Protein AF-A0AAD8E8L7-F1 (afdb_monomer_lite)

Foldseek 3Di:
DDADPWNQWDWDADPVRDIDIDGDDDDPDDTDEEDYDDEDEDDDDEDDDCNVVVVVVVVVVVVVVVVVVVVVVVVVVVVVVVVVVVVVVVVVVVVVVVVVVVVVVVVVVVVVVVVVVVVVVVVVVVVVVVVVVVVVVVVVVVVVVVVVVVVVVVVVVVVVVVVVVVVVVVVVVVVVVVVVVVVVVVVVVVVVVVVVVVVVVVVVVVVVVVVVVVVVVVVVVVVVVVVVVVVVVVVVVVVVVVVVVVVVVVVVVVVVVVVVVVVVVVVVVVVVVVVVVVVVVVVVVVVVVVVVVVVVVVVVVVVVVVVVVVVVVVVVVVVVVVVVVVVVVVVVVVVVVVVVVVVCVVVVVVVVVVVVVVVVVVVVVVVVVVVVVVVVVVVVVVVVVVVVVVVVVVVCVVVVVVVVVVVVVVVVLVVVLVVCVVPVVSSVVSVVVVVVPPDDDDDDDDDDPPDPPVVVPVVVVVVVVVVVVVVVVVVVVPVVPPPPVVVVVVVVVVVVVVVVVVVVVVVVVVVVVVVVVCVLVVVPDDDDDPVVVVVSVVVVVVVVVVVVVVVVVVVVVVVVVVVVVVVVVVVVVVPQDDD

Secondary structure (DSSP, 8-state):
-EE-TTSSEEEEE-TT--EEEEE----SS-------------------STHHHHHHHHHHHHHHHHHHHHHHHHHHHHHHHHHHHHHHHHHHHHHHHHHHHHHHHHHHHHHHHHHHHHHHHHHHHHHHHHHHHHHHHHHHHHHHHHHHHHHHHHHHHHHHHHHHHHHHHHHHHHHHHHHHHHHHHHHHHHHHHHHHHHHHHHHHHHHHHHHHHHHHHHHHHHHHHHHHHHHHHHHHHHHHHHHHHHHHHHHHHHHHHHHHHHHHHHHHHHHHHHHHHHHHHHHHHHHHHHHHHHHHHHHHHHHHHHHHHHHHHHHHHHHHHHHHHHHHHHHHHHHHHHHHHHHHHHHHHHHHHHHHHHHHHHHHHHHHHHHHHHHHHHHHHHHHHHHHHHHHHHHHHHHHHHHHHHHHHHHHHHHHHHTTTT-HHHHHHHHHHHHTTS-----------STTTTHHHHHHHHHHHHHHHHHHHHHHHHHGGGGTHHHHHHHHHHHHHHHHHHHHHHHHHHHHHHHHHHHHTTTTSS---HHHHHHHHHHHHHHHHHHHHHHHHHHHHHHHHHHHHHHHHHHHHTT----

Structure (mmCIF, N/CA/C/O backbone):
data_AF-A0AAD8E8L7-F1
#
_entry.id   AF-A0AAD8E8L7-F1
#
loop_
_atom_site.group_PDB
_atom_site.id
_atom_site.type_symbol
_atom_site.label_atom_id
_atom_site.label_alt_id
_atom_site.label_comp_id
_atom_site.label_asym_id
_atom_site.label_entity_id
_atom_site.label_seq_id
_atom_site.pdbx_PDB_ins_code
_atom_site.Cartn_x
_atom_site.Cartn_y
_atom_site.Cartn_z
_atom_site.occupancy
_atom_site.B_iso_or_equiv
_atom_site.auth_seq_id
_atom_site.auth_comp_id
_atom_site.auth_asym_id
_atom_site.auth_atom_id
_atom_site.pdbx_PDB_model_num
ATOM 1 N N . MET A 1 1 ? 141.200 -32.479 -155.015 1.00 59.38 1 MET A N 1
ATOM 2 C CA . MET A 1 1 ? 140.486 -32.285 -153.739 1.00 59.38 1 MET A CA 1
ATOM 3 C C . MET A 1 1 ? 141.377 -31.380 -152.929 1.00 59.38 1 MET A C 1
ATOM 5 O O . MET A 1 1 ? 142.321 -31.863 -152.325 1.00 59.38 1 MET A O 1
ATOM 9 N N . GLU A 1 2 ? 141.161 -30.079 -153.050 1.00 64.31 2 GLU A N 1
ATOM 10 C CA . GLU A 1 2 ? 141.987 -29.046 -152.414 1.00 64.31 2 GLU A CA 1
ATOM 11 C C . GLU A 1 2 ? 141.068 -28.096 -151.650 1.00 64.31 2 GLU A C 1
ATOM 13 O O . GLU A 1 2 ? 139.909 -27.927 -152.037 1.00 64.31 2 GLU A O 1
ATOM 18 N N . LEU A 1 3 ? 141.556 -27.506 -150.559 1.00 59.09 3 LEU A N 1
ATOM 19 C CA . LEU A 1 3 ? 140.850 -26.407 -149.905 1.00 59.09 3 LEU A CA 1
ATOM 20 C C . LEU A 1 3 ? 141.186 -25.083 -150.591 1.00 59.09 3 LEU A C 1
ATOM 22 O O . LEU A 1 3 ? 142.293 -24.891 -151.096 1.00 59.09 3 LEU A O 1
ATOM 26 N N . THR A 1 4 ? 140.218 -24.173 -150.611 1.00 62.81 4 THR A N 1
ATOM 27 C CA . THR A 1 4 ? 140.437 -22.784 -151.011 1.00 62.81 4 THR A CA 1
ATOM 28 C C . THR A 1 4 ? 141.273 -22.043 -149.964 1.00 62.81 4 THR A C 1
ATOM 30 O O . THR A 1 4 ? 141.385 -22.467 -148.816 1.00 62.81 4 THR A O 1
ATOM 33 N N . TYR A 1 5 ? 141.857 -20.907 -150.357 1.00 66.44 5 TYR A N 1
ATOM 34 C CA . TYR A 1 5 ? 142.811 -20.117 -149.556 1.00 66.44 5 TYR A CA 1
ATOM 35 C C . TYR A 1 5 ? 142.237 -19.515 -148.247 1.00 66.44 5 TYR A C 1
ATOM 37 O O . TYR A 1 5 ? 142.940 -18.820 -147.514 1.00 66.44 5 TYR A O 1
ATOM 45 N N . ASP A 1 6 ? 140.952 -19.747 -147.980 1.00 62.69 6 ASP A N 1
ATOM 46 C CA . ASP A 1 6 ? 140.155 -19.308 -146.835 1.00 62.69 6 ASP A CA 1
ATOM 47 C C . ASP A 1 6 ? 139.628 -20.473 -145.958 1.00 62.69 6 ASP A C 1
ATOM 49 O O . ASP A 1 6 ? 138.834 -20.231 -145.050 1.00 62.69 6 ASP A O 1
ATOM 53 N N . ASP A 1 7 ? 140.052 -21.725 -146.207 1.00 62.34 7 ASP A N 1
ATOM 54 C CA . ASP A 1 7 ? 139.703 -22.975 -145.481 1.00 62.34 7 ASP A CA 1
ATOM 55 C C . ASP A 1 7 ? 138.197 -23.333 -145.392 1.00 62.34 7 ASP A C 1
ATOM 57 O O . ASP A 1 7 ? 137.817 -24.383 -144.867 1.00 62.34 7 ASP A O 1
ATOM 61 N N . LEU A 1 8 ? 137.306 -22.494 -145.925 1.00 62.41 8 LEU A N 1
ATOM 62 C CA . LEU A 1 8 ? 135.850 -22.656 -145.830 1.00 62.41 8 LEU A CA 1
ATOM 63 C C . LEU A 1 8 ? 135.257 -23.603 -146.882 1.00 62.41 8 LEU A C 1
ATOM 65 O O . LEU A 1 8 ? 134.144 -24.108 -146.690 1.00 62.41 8 LEU A O 1
ATOM 69 N N . GLN A 1 9 ? 135.956 -23.809 -148.000 1.00 70.50 9 GLN A N 1
ATOM 70 C CA . GLN A 1 9 ? 135.462 -24.574 -149.142 1.00 70.50 9 GLN A CA 1
ATOM 71 C C . GLN A 1 9 ? 136.501 -25.599 -149.591 1.00 70.50 9 GLN A C 1
ATOM 73 O O . GLN A 1 9 ? 137.680 -25.297 -149.753 1.00 70.50 9 GLN A O 1
ATOM 78 N N . MET A 1 10 ? 136.048 -26.827 -149.824 1.00 66.75 10 MET A N 1
ATOM 79 C CA . MET A 1 10 ? 136.863 -27.913 -150.353 1.00 66.75 10 MET A CA 1
ATOM 80 C C . MET A 1 10 ? 136.373 -28.251 -151.759 1.00 66.75 10 MET A C 1
ATOM 82 O O . MET A 1 10 ? 135.234 -28.681 -151.941 1.00 66.75 10 MET A O 1
ATOM 86 N N . ILE A 1 11 ? 137.230 -28.069 -152.758 1.00 71.81 11 ILE A N 1
ATOM 87 C CA . ILE A 1 11 ? 136.893 -28.246 -154.168 1.00 71.81 11 ILE A CA 1
ATOM 88 C C . ILE A 1 11 ? 137.338 -29.632 -154.648 1.00 71.81 11 ILE A C 1
ATOM 90 O O . ILE A 1 11 ? 138.512 -30.014 -154.588 1.00 71.81 11 ILE A O 1
ATOM 94 N N . THR A 1 12 ? 136.379 -30.396 -155.167 1.00 70.94 12 THR A N 1
ATOM 95 C CA . THR A 1 12 ? 136.593 -31.660 -155.881 1.00 70.94 12 THR A CA 1
ATOM 96 C C . THR A 1 12 ? 136.160 -31.496 -157.330 1.00 70.94 12 THR A C 1
ATOM 98 O O . THR A 1 12 ? 135.021 -31.116 -157.578 1.00 70.94 12 THR A O 1
ATOM 101 N N . CYS A 1 13 ? 137.031 -31.828 -158.278 1.00 70.44 13 CYS A N 1
ATOM 102 C CA . CYS A 1 13 ? 136.675 -31.930 -159.691 1.00 70.44 13 CYS A CA 1
ATOM 103 C C . CYS A 1 13 ? 136.693 -33.407 -160.108 1.00 70.44 13 CYS A C 1
ATOM 105 O O . CYS A 1 13 ? 137.594 -34.142 -159.692 1.00 70.44 13 CYS A O 1
ATOM 107 N N . ALA A 1 14 ? 135.708 -33.836 -160.894 1.00 71.25 14 ALA A N 1
ATOM 108 C CA . ALA A 1 14 ? 135.681 -35.149 -161.536 1.00 71.25 14 ALA A CA 1
ATOM 109 C C . ALA A 1 14 ? 136.183 -35.065 -162.997 1.00 71.25 14 ALA A C 1
ATOM 111 O O . ALA A 1 14 ? 136.396 -33.981 -163.538 1.00 71.25 14 ALA A O 1
ATOM 112 N N . MET A 1 15 ? 136.435 -36.214 -163.642 1.00 61.38 15 MET A N 1
ATOM 113 C CA . MET A 1 15 ? 137.031 -36.264 -164.997 1.00 61.38 15 MET A CA 1
ATOM 114 C C . MET A 1 15 ? 136.143 -35.677 -166.109 1.00 61.38 15 MET A C 1
ATOM 116 O O . MET A 1 15 ? 136.623 -35.440 -167.212 1.00 61.38 15 MET A O 1
ATOM 120 N N . ASP A 1 16 ? 134.863 -35.453 -165.828 1.00 66.75 16 ASP A N 1
ATOM 121 C CA . ASP A 1 16 ? 133.884 -34.792 -166.695 1.00 66.75 16 ASP A CA 1
ATOM 122 C C . ASP A 1 16 ? 133.966 -33.252 -166.646 1.00 66.75 16 ASP A C 1
ATOM 124 O O . ASP A 1 16 ? 133.254 -32.575 -167.385 1.00 66.75 16 ASP A O 1
ATOM 128 N N . GLY A 1 17 ? 134.824 -32.690 -165.787 1.00 70.50 17 GLY A N 1
ATOM 129 C CA . GLY A 1 17 ? 134.917 -31.250 -165.542 1.00 70.50 17 GLY A CA 1
ATOM 130 C C . GLY A 1 17 ? 133.891 -30.724 -164.533 1.00 70.50 17 GLY A C 1
ATOM 131 O O . GLY A 1 17 ? 133.837 -29.515 -164.306 1.00 70.50 17 GLY A O 1
ATOM 132 N N . SER A 1 18 ? 133.096 -31.596 -163.899 1.00 73.25 18 SER A N 1
ATOM 133 C CA . SER A 1 18 ? 132.146 -31.198 -162.858 1.00 73.25 18 SER A CA 1
ATOM 134 C C . SER A 1 18 ? 132.886 -30.798 -161.581 1.00 73.25 18 SER A C 1
ATOM 136 O O . SER A 1 18 ? 133.478 -31.632 -160.890 1.00 73.25 18 SER A O 1
ATOM 138 N N . VAL A 1 19 ? 132.832 -29.505 -161.250 1.00 69.94 19 VAL A N 1
ATOM 139 C CA . VAL A 1 19 ? 133.435 -28.931 -160.040 1.00 69.94 19 VAL A CA 1
ATOM 140 C C . VAL A 1 19 ? 132.410 -28.924 -158.903 1.00 69.94 19 VAL A C 1
ATOM 142 O O . VAL A 1 19 ? 131.542 -28.055 -158.831 1.00 69.94 19 VAL A O 1
ATOM 145 N N . CYS A 1 20 ? 132.520 -29.884 -157.986 1.00 67.56 20 CYS A N 1
ATOM 146 C CA . CYS A 1 20 ? 131.735 -29.923 -156.754 1.00 67.56 20 CYS A CA 1
ATOM 147 C C . CYS A 1 20 ? 132.477 -29.208 -155.616 1.00 67.56 20 CYS A C 1
ATOM 149 O O . CYS A 1 20 ? 133.639 -29.504 -155.326 1.00 67.56 20 CYS A O 1
ATOM 151 N N . ILE A 1 21 ? 131.781 -28.283 -154.954 1.00 73.12 21 ILE A N 1
ATOM 152 C CA . ILE A 1 21 ? 132.313 -27.449 -153.873 1.00 73.12 21 ILE A CA 1
ATOM 153 C C . ILE A 1 21 ? 131.635 -27.857 -152.562 1.00 73.12 21 ILE A C 1
ATOM 155 O O . ILE A 1 21 ? 130.421 -27.721 -152.410 1.00 73.12 21 ILE A O 1
ATOM 159 N N . TRP A 1 22 ? 132.419 -28.366 -151.615 1.00 62.69 22 TRP A N 1
ATOM 160 C CA . TRP A 1 22 ? 131.950 -28.866 -150.323 1.00 62.69 22 TRP A CA 1
ATOM 161 C C . TRP A 1 22 ? 132.202 -27.844 -149.215 1.00 62.69 22 TRP A C 1
ATOM 163 O O . TRP A 1 22 ? 133.245 -27.191 -149.193 1.00 62.69 22 TRP A O 1
ATOM 173 N N . LYS A 1 23 ? 131.275 -27.749 -148.256 1.00 67.62 23 LYS A N 1
ATOM 174 C CA . LYS A 1 23 ? 131.356 -26.832 -147.111 1.00 67.62 23 LYS A CA 1
ATOM 175 C C . LYS A 1 23 ? 131.452 -27.618 -145.801 1.00 67.62 23 LYS A C 1
ATOM 177 O O . LYS A 1 23 ? 130.519 -28.327 -145.423 1.00 67.62 23 LYS A O 1
ATOM 182 N N . LEU A 1 24 ? 132.588 -27.508 -145.117 1.00 61.88 24 LEU A N 1
ATOM 183 C CA . LEU A 1 24 ? 132.856 -28.233 -143.870 1.00 61.88 24 LEU A CA 1
ATOM 184 C C . LEU A 1 24 ? 132.099 -27.589 -142.694 1.00 61.88 24 LEU A C 1
ATOM 186 O O . LEU A 1 24 ? 131.928 -26.373 -142.653 1.00 61.88 24 LEU A O 1
ATOM 190 N N . SER A 1 25 ? 131.582 -28.416 -141.776 1.00 59.16 25 SER A N 1
ATOM 191 C CA . SER A 1 25 ? 130.521 -28.003 -140.832 1.00 59.16 25 SER A CA 1
ATOM 192 C C . SER A 1 25 ? 130.771 -28.338 -139.351 1.00 59.16 25 SER A C 1
ATOM 194 O O . SER A 1 25 ? 129.891 -28.098 -138.530 1.00 59.16 25 SER A O 1
ATOM 196 N N . TYR A 1 26 ? 131.938 -28.883 -138.983 1.00 51.72 26 TYR A N 1
ATOM 197 C CA . TYR A 1 26 ? 132.291 -29.131 -137.577 1.00 51.72 26 TYR A CA 1
ATOM 198 C C . TYR A 1 26 ? 133.809 -29.024 -137.368 1.00 51.72 26 TYR A C 1
ATOM 200 O O . TYR A 1 26 ? 134.563 -29.934 -137.703 1.00 51.72 26 TYR A O 1
ATOM 208 N N . THR A 1 27 ? 134.259 -27.890 -136.831 1.00 59.09 27 THR A N 1
ATOM 209 C CA . THR A 1 27 ? 135.661 -27.623 -136.469 1.00 59.09 27 THR A CA 1
ATOM 210 C C . THR A 1 27 ? 135.689 -26.789 -135.195 1.00 59.09 27 THR A C 1
ATOM 212 O O . THR A 1 27 ? 135.073 -25.723 -135.152 1.00 59.09 27 THR A O 1
ATOM 215 N N . GLU A 1 28 ? 136.427 -27.221 -134.175 1.00 50.97 28 GLU A N 1
ATOM 216 C CA . GLU A 1 28 ? 136.468 -26.575 -132.852 1.00 50.97 28 GLU A CA 1
ATOM 217 C C . GLU A 1 28 ? 137.396 -25.317 -132.814 1.00 50.97 28 GLU A C 1
ATOM 219 O O . GLU A 1 28 ? 138.243 -25.173 -131.938 1.00 50.97 28 GLU A O 1
ATOM 224 N N . GLY A 1 29 ? 137.198 -24.389 -133.778 1.00 57.38 29 GLY A N 1
ATOM 225 C CA . GLY A 1 29 ? 137.517 -22.933 -133.769 1.00 57.38 29 GLY A CA 1
ATOM 226 C C . GLY A 1 29 ? 138.899 -22.379 -134.246 1.00 57.38 29 GLY A C 1
ATOM 227 O O . GLY A 1 29 ? 139.850 -22.555 -133.484 1.00 57.38 29 GLY A O 1
ATOM 228 N N . LYS A 1 30 ? 138.962 -21.620 -135.403 1.00 57.31 30 LYS A N 1
ATOM 229 C CA . LYS A 1 30 ? 139.884 -20.476 -135.892 1.00 57.31 30 LYS A CA 1
ATOM 230 C C . LYS A 1 30 ? 140.092 -20.358 -137.498 1.00 57.31 30 LYS A C 1
ATOM 232 O O . LYS A 1 30 ? 140.367 -21.431 -138.011 1.00 57.31 30 LYS A O 1
ATOM 237 N N . THR A 1 31 ? 140.052 -19.190 -138.282 1.00 55.50 31 THR A N 1
ATOM 238 C CA . THR A 1 31 ? 140.162 -19.016 -139.863 1.00 55.50 31 THR A CA 1
ATOM 239 C C . THR A 1 31 ? 140.435 -17.577 -140.671 1.00 55.50 31 THR A C 1
ATOM 241 O O . THR A 1 31 ? 140.473 -16.600 -139.915 1.00 55.50 31 THR A O 1
ATOM 244 N N . VAL A 1 32 ? 140.626 -17.402 -142.108 1.00 56.69 32 VAL A N 1
ATOM 245 C CA . VAL A 1 32 ? 141.178 -16.218 -143.108 1.00 56.69 32 VAL A CA 1
ATOM 246 C C . VAL A 1 32 ? 140.720 -15.883 -144.723 1.00 56.69 32 VAL A C 1
ATOM 248 O O . VAL A 1 32 ? 139.618 -16.334 -144.998 1.00 56.69 32 VAL A O 1
ATOM 251 N N . LYS A 1 33 ? 141.364 -15.068 -145.753 1.00 58.16 33 LYS A N 1
ATOM 252 C CA . LYS A 1 33 ? 140.957 -14.540 -147.261 1.00 58.16 33 LYS A CA 1
ATOM 253 C C . LYS A 1 33 ? 141.922 -13.739 -148.414 1.00 58.16 33 LYS A C 1
ATOM 255 O O . LYS A 1 33 ? 142.932 -13.255 -147.915 1.00 58.16 33 LYS A O 1
ATOM 260 N N . ILE A 1 34 ? 141.657 -13.460 -149.818 1.00 56.44 34 ILE A N 1
ATOM 261 C CA . ILE A 1 34 ? 142.312 -12.441 -150.929 1.00 56.44 34 ILE A CA 1
ATOM 262 C C . ILE A 1 34 ? 141.802 -12.121 -152.532 1.00 56.44 34 ILE A C 1
ATOM 264 O O . ILE A 1 34 ? 140.728 -12.640 -152.825 1.00 56.44 34 ILE A O 1
ATOM 268 N N . ASP A 1 35 ? 142.452 -11.327 -153.556 1.00 57.53 35 ASP A N 1
ATOM 269 C CA . ASP A 1 35 ? 141.981 -10.471 -154.863 1.00 57.53 35 ASP A CA 1
ATOM 270 C C . ASP A 1 35 ? 142.644 -10.390 -156.441 1.00 57.53 35 ASP A C 1
ATOM 272 O O . ASP A 1 35 ? 143.375 -11.325 -156.759 1.00 57.53 35 ASP A O 1
ATOM 276 N N . MET A 1 36 ? 142.406 -9.409 -157.486 1.00 53.28 36 MET A N 1
ATOM 277 C CA . MET A 1 36 ? 142.573 -9.425 -159.112 1.00 53.28 36 MET A CA 1
ATOM 278 C C . MET A 1 36 ? 142.710 -8.135 -160.231 1.00 53.28 36 MET A C 1
ATOM 280 O O . MET A 1 36 ? 142.367 -7.041 -159.798 1.00 53.28 36 MET A O 1
ATOM 284 N N . ASP A 1 37 ? 143.064 -8.213 -161.635 1.00 50.97 37 ASP A N 1
ATOM 285 C CA . ASP A 1 37 ? 142.760 -7.381 -163.022 1.00 50.97 37 ASP A CA 1
ATOM 286 C C . ASP A 1 37 ? 143.776 -6.700 -164.208 1.00 50.97 37 ASP A C 1
ATOM 288 O O . ASP A 1 37 ? 144.895 -6.362 -163.834 1.00 50.97 37 ASP A O 1
ATOM 292 N N . PHE A 1 38 ? 143.465 -6.446 -165.598 1.00 32.19 38 PHE A N 1
ATOM 293 C CA . PHE A 1 38 ? 144.208 -5.648 -166.800 1.00 32.19 38 PHE A CA 1
ATOM 294 C C . PHE A 1 38 ? 143.585 -5.304 -168.337 1.00 32.19 38 PHE A C 1
ATOM 296 O O . PHE A 1 38 ? 142.530 -5.884 -168.580 1.00 32.19 38 PHE A O 1
ATOM 303 N N . LYS A 1 39 ? 144.110 -4.449 -169.383 1.00 33.22 39 LYS A N 1
ATOM 304 C CA . LYS A 1 39 ? 143.579 -3.994 -170.859 1.00 33.22 39 LYS A CA 1
ATOM 305 C C . LYS A 1 39 ? 144.484 -3.317 -172.124 1.00 33.22 39 LYS A C 1
ATOM 307 O O . LYS A 1 39 ? 145.636 -3.018 -171.822 1.00 33.22 39 LYS A O 1
ATOM 312 N N . HIS A 1 40 ? 144.063 -3.026 -173.473 1.00 25.19 40 HIS A N 1
ATOM 313 C CA . HIS A 1 40 ? 144.784 -2.331 -174.753 1.00 25.19 40 HIS A CA 1
ATOM 314 C C . HIS A 1 40 ? 144.065 -1.829 -176.201 1.00 25.19 40 HIS A C 1
ATOM 316 O O . HIS A 1 40 ? 142.858 -2.035 -176.264 1.00 25.19 40 HIS A O 1
ATOM 322 N N . SER A 1 41 ? 144.681 -1.198 -177.342 1.00 30.27 41 SER A N 1
ATOM 323 C CA . SER A 1 41 ? 144.085 -0.642 -178.744 1.00 30.27 41 SER A CA 1
ATOM 324 C C . SER A 1 41 ? 144.946 -0.166 -180.112 1.00 30.27 41 SER A C 1
ATOM 326 O O . SER A 1 41 ? 146.163 -0.237 -179.983 1.00 30.27 41 SER A O 1
ATOM 328 N N . GLU A 1 42 ? 144.435 0.303 -181.373 1.00 28.91 42 GLU A N 1
ATOM 329 C CA . GLU A 1 42 ? 145.140 0.685 -182.777 1.00 28.91 42 GLU A CA 1
ATOM 330 C C . GLU A 1 42 ? 144.477 1.616 -184.027 1.00 28.91 42 GLU A C 1
ATOM 332 O O . GLU A 1 42 ? 143.413 2.162 -183.742 1.00 28.91 42 GLU A O 1
ATOM 337 N N . GLN A 1 43 ? 145.003 1.879 -185.341 1.00 31.22 43 GLN A N 1
ATOM 338 C CA . GLN A 1 43 ? 144.529 2.846 -186.539 1.00 31.22 43 GLN A CA 1
ATOM 339 C C . GLN A 1 43 ? 145.162 2.922 -188.098 1.00 31.22 43 GLN A C 1
ATOM 341 O O . GLN A 1 43 ? 146.314 2.536 -188.251 1.00 31.22 43 GLN A O 1
ATOM 346 N N . ILE A 1 44 ? 144.553 3.502 -189.258 1.00 44.22 44 ILE A N 1
ATOM 347 C CA . ILE A 1 44 ? 145.053 3.630 -190.780 1.00 44.22 44 ILE A CA 1
ATOM 348 C C . ILE A 1 44 ? 144.675 4.864 -191.847 1.00 44.22 44 ILE A C 1
ATOM 350 O O . ILE A 1 44 ? 144.229 5.882 -191.326 1.00 44.22 44 ILE A O 1
ATOM 354 N N . LEU A 1 45 ? 144.866 4.869 -193.266 1.00 50.66 45 LEU A N 1
ATOM 355 C CA . LEU A 1 45 ? 144.831 6.022 -194.378 1.00 50.66 45 LEU A CA 1
ATOM 356 C C . LEU A 1 45 ? 144.543 5.799 -196.015 1.00 50.66 45 LEU A C 1
ATOM 358 O O . LEU A 1 45 ? 144.369 4.637 -196.366 1.00 50.66 45 LEU A O 1
ATOM 362 N N . ILE A 1 46 ? 144.487 6.801 -197.034 1.00 48.06 46 ILE A N 1
ATOM 363 C CA . ILE A 1 46 ? 144.060 6.736 -198.579 1.00 48.06 46 ILE A CA 1
ATOM 364 C C . ILE A 1 46 ? 144.646 7.681 -199.837 1.00 48.06 46 ILE A C 1
ATOM 366 O O . ILE A 1 46 ? 145.790 8.099 -199.702 1.00 48.06 46 ILE A O 1
ATOM 370 N N . GLY A 1 47 ? 143.994 7.978 -201.074 1.00 59.81 47 GLY A N 1
ATOM 371 C CA . GLY A 1 47 ? 144.546 8.375 -202.520 1.00 59.81 47 GLY A CA 1
ATOM 372 C C . GLY A 1 47 ? 143.934 9.438 -203.653 1.00 59.81 47 GLY A C 1
ATOM 373 O O . GLY A 1 47 ? 143.317 10.404 -203.218 1.00 59.81 47 GLY A O 1
ATOM 374 N N . ARG A 1 48 ? 144.136 9.399 -205.067 1.00 65.50 48 ARG A N 1
ATOM 375 C CA . ARG A 1 48 ? 144.002 10.539 -206.185 1.00 65.50 48 ARG A CA 1
ATOM 376 C C . ARG A 1 48 ? 143.768 10.304 -207.814 1.00 65.50 48 ARG A C 1
ATOM 378 O O . ARG A 1 48 ? 144.021 9.181 -208.215 1.00 65.50 48 ARG A O 1
ATOM 385 N N . GLY A 1 49 ? 143.445 11.316 -208.761 1.00 58.97 49 GLY A N 1
ATOM 386 C CA . GLY A 1 49 ? 143.389 11.371 -210.312 1.00 58.97 49 GLY A CA 1
ATOM 387 C C . GLY A 1 49 ? 142.113 11.923 -211.051 1.00 58.97 49 GLY A C 1
ATOM 388 O O . GLY A 1 49 ? 141.865 13.124 -211.202 1.00 58.97 49 GLY A O 1
ATOM 389 N N . ASP A 1 50 ? 141.220 10.989 -211.310 1.00 61.88 50 ASP A N 1
ATOM 390 C CA . ASP A 1 50 ? 139.817 10.938 -210.863 1.00 61.88 50 ASP A CA 1
ATOM 391 C C . ASP A 1 50 ? 139.414 11.894 -209.707 1.00 61.88 50 ASP A C 1
ATOM 393 O O . ASP A 1 50 ? 138.234 12.124 -209.473 1.00 61.88 50 ASP A O 1
ATOM 397 N N . LEU A 1 51 ? 140.372 12.474 -208.971 1.00 64.69 51 LEU A N 1
ATOM 398 C CA . LEU A 1 51 ? 140.235 13.507 -207.946 1.00 64.69 51 LEU A CA 1
ATOM 399 C C . LEU A 1 51 ? 139.244 14.619 -208.296 1.00 64.69 51 LEU A C 1
ATOM 401 O O . LEU A 1 51 ? 138.575 15.070 -207.384 1.00 64.69 51 LEU A O 1
ATOM 405 N N . VAL A 1 52 ? 139.132 15.073 -209.550 1.00 73.88 52 VAL A N 1
ATOM 406 C CA . VAL A 1 52 ? 138.199 16.169 -209.894 1.00 73.88 52 VAL A CA 1
ATOM 407 C C . VAL A 1 52 ? 136.749 15.676 -209.918 1.00 73.88 52 VAL A C 1
ATOM 409 O O . VAL A 1 52 ? 135.878 16.305 -209.318 1.00 73.88 52 VAL A O 1
ATOM 412 N N . GLU A 1 53 ? 136.489 14.512 -210.518 1.00 67.69 53 GLU A N 1
ATOM 413 C CA . GLU A 1 53 ? 135.165 13.878 -210.467 1.00 67.69 53 GLU A CA 1
ATOM 414 C C . GLU A 1 53 ? 134.826 13.440 -209.040 1.00 67.69 53 GLU A C 1
ATOM 416 O O . GLU A 1 53 ? 133.731 13.717 -208.554 1.00 67.69 53 GLU A O 1
ATOM 421 N N . LYS A 1 54 ? 135.791 12.865 -208.309 1.00 67.75 54 LYS A N 1
ATOM 422 C CA . LYS A 1 54 ? 135.643 12.559 -206.882 1.00 67.75 54 LYS A CA 1
ATOM 423 C C . LYS A 1 54 ? 135.411 13.816 -206.044 1.00 67.75 54 LYS A C 1
ATOM 425 O O . LYS A 1 54 ? 134.571 13.761 -205.163 1.00 67.75 54 LYS A O 1
ATOM 430 N N . GLN A 1 55 ? 136.063 14.948 -206.311 1.00 73.06 55 GLN A N 1
ATOM 431 C CA . GLN A 1 55 ? 135.820 16.203 -205.585 1.00 73.06 55 GLN A CA 1
ATOM 432 C C . GLN A 1 55 ? 134.429 16.778 -205.850 1.00 73.06 55 GLN A C 1
ATOM 434 O O . GLN A 1 55 ? 133.863 17.379 -204.942 1.00 73.06 55 GLN A O 1
ATOM 439 N N . ASN A 1 56 ? 133.870 16.605 -207.050 1.00 75.06 56 ASN A N 1
ATOM 440 C CA . ASN A 1 56 ? 132.481 16.976 -207.320 1.00 75.06 56 ASN A CA 1
ATOM 441 C C . ASN A 1 56 ? 131.513 16.014 -206.619 1.00 75.06 56 ASN A C 1
ATOM 443 O O . ASN A 1 56 ? 130.677 16.463 -205.845 1.00 75.06 56 ASN A O 1
ATOM 447 N N . MET A 1 57 ? 131.715 14.703 -206.772 1.00 70.56 57 MET A N 1
ATOM 448 C CA . MET A 1 57 ? 130.878 13.675 -206.146 1.00 70.56 57 MET A CA 1
ATOM 449 C C . MET A 1 57 ? 130.915 13.728 -204.607 1.00 70.56 57 MET A C 1
ATOM 451 O O . MET A 1 57 ? 129.897 13.504 -203.963 1.00 70.56 57 MET A O 1
ATOM 455 N N . ILE A 1 58 ? 132.060 14.074 -204.007 1.00 70.25 58 ILE A N 1
ATOM 456 C CA . ILE A 1 58 ? 132.194 14.351 -202.567 1.00 70.25 58 ILE A CA 1
ATOM 457 C C . ILE A 1 58 ? 131.374 15.584 -202.173 1.00 70.25 58 ILE A C 1
ATOM 459 O O . ILE A 1 58 ? 130.745 15.565 -201.124 1.00 70.25 58 ILE A O 1
ATOM 463 N N . ARG A 1 59 ? 131.348 16.640 -202.995 1.00 80.00 59 ARG A N 1
ATOM 464 C CA . ARG A 1 59 ? 130.600 17.869 -202.689 1.00 80.00 59 ARG A CA 1
ATOM 465 C C . ARG A 1 59 ? 129.093 17.622 -202.681 1.00 80.00 59 ARG A C 1
ATOM 467 O O . ARG A 1 59 ? 128.424 18.042 -201.744 1.00 80.00 59 ARG A O 1
ATOM 474 N N . ASP A 1 60 ? 128.594 16.879 -203.664 1.00 76.56 60 ASP A N 1
ATOM 475 C CA . ASP A 1 60 ? 127.177 16.507 -203.748 1.00 76.56 60 ASP A CA 1
ATOM 476 C C . ASP A 1 60 ? 126.783 15.554 -202.600 1.00 76.56 60 ASP A C 1
ATOM 478 O O . ASP A 1 60 ? 125.722 15.704 -201.994 1.00 76.56 60 ASP A O 1
ATOM 482 N N . LEU A 1 61 ? 127.671 14.620 -202.225 1.00 71.62 61 LEU A N 1
ATOM 483 C CA . LEU A 1 61 ? 127.482 13.756 -201.052 1.00 71.62 61 LEU A CA 1
ATOM 484 C C . LEU A 1 61 ? 127.524 14.527 -199.723 1.00 71.62 61 LEU A C 1
ATOM 486 O O . LEU A 1 61 ? 126.767 14.183 -198.821 1.00 71.62 61 LEU A O 1
ATOM 490 N N . MET A 1 62 ? 128.355 15.567 -199.590 1.00 73.94 62 MET A N 1
ATOM 491 C CA . MET A 1 62 ? 128.374 16.426 -198.398 1.00 73.94 62 MET A CA 1
ATOM 492 C C . MET A 1 62 ? 127.054 17.185 -198.231 1.00 73.94 62 MET A C 1
ATOM 494 O O . MET A 1 62 ? 126.494 17.167 -197.140 1.00 73.94 62 MET A O 1
ATOM 498 N N . VAL A 1 63 ? 126.512 17.771 -199.307 1.00 81.31 63 VAL A N 1
ATOM 499 C CA . VAL A 1 63 ? 125.180 18.409 -199.272 1.00 81.31 63 VAL A CA 1
ATOM 500 C C . VAL A 1 63 ? 124.109 17.396 -198.858 1.00 81.31 63 VAL A C 1
ATOM 502 O O . VAL A 1 63 ? 123.269 17.698 -198.014 1.00 81.31 63 VAL A O 1
ATOM 505 N N . ARG A 1 64 ? 124.172 16.161 -199.375 1.00 78.88 64 ARG A N 1
ATOM 506 C CA . ARG A 1 64 ? 123.196 15.120 -199.025 1.00 78.88 64 ARG A CA 1
ATOM 507 C C . ARG A 1 64 ? 123.313 14.609 -197.579 1.00 78.88 64 ARG A C 1
ATOM 509 O O . ARG A 1 64 ? 122.345 14.052 -197.066 1.00 78.88 64 ARG A O 1
ATOM 516 N N . ILE A 1 65 ? 124.461 14.794 -196.923 1.00 77.56 65 ILE A N 1
ATOM 517 C CA . ILE A 1 65 ? 124.640 14.516 -195.488 1.00 77.56 65 ILE A CA 1
ATOM 518 C C . ILE A 1 65 ? 124.024 15.644 -194.646 1.00 77.56 65 ILE A C 1
ATOM 520 O O . ILE A 1 65 ? 123.241 15.340 -193.753 1.00 77.56 65 ILE A O 1
ATOM 524 N N . ASP A 1 66 ? 124.268 16.915 -194.987 1.00 80.44 66 ASP A N 1
ATOM 525 C CA . ASP A 1 66 ? 123.638 18.087 -194.341 1.00 80.44 66 ASP A CA 1
ATOM 526 C C . ASP A 1 66 ? 122.093 18.005 -194.380 1.00 80.44 66 ASP A C 1
ATOM 528 O O . ASP A 1 66 ? 121.403 18.248 -193.383 1.00 80.44 66 ASP A O 1
ATOM 532 N N . GLU A 1 67 ? 121.529 17.594 -195.523 1.00 82.25 67 GLU A N 1
ATOM 533 C CA . GLU A 1 67 ? 120.088 17.339 -195.681 1.00 82.25 67 GLU A CA 1
ATOM 534 C C . GLU A 1 67 ? 119.580 16.221 -194.747 1.00 82.25 67 GLU A C 1
ATOM 536 O O . GLU A 1 67 ? 118.499 16.337 -194.170 1.00 82.25 67 GLU A O 1
ATOM 541 N N . LEU A 1 68 ? 120.353 15.146 -194.556 1.00 79.06 68 LEU A N 1
ATOM 542 C CA . LEU A 1 68 ? 119.966 14.029 -193.686 1.00 79.06 68 LEU A CA 1
ATOM 543 C C . LEU A 1 68 ? 120.121 14.352 -192.194 1.00 79.06 68 LEU A C 1
ATOM 545 O O . LEU A 1 68 ? 119.273 13.942 -191.400 1.00 79.06 68 LEU A O 1
ATOM 549 N N . GLU A 1 69 ? 121.154 15.097 -191.795 1.00 78.12 69 GLU A N 1
ATOM 550 C CA . GLU A 1 69 ? 121.315 15.544 -190.406 1.00 78.12 69 GLU A CA 1
ATOM 551 C C . GLU A 1 69 ? 120.187 16.505 -190.002 1.00 78.12 69 GLU A C 1
ATOM 553 O O . GLU A 1 69 ? 119.598 16.356 -188.926 1.00 78.12 69 GLU A O 1
ATOM 558 N N . THR A 1 70 ? 119.804 17.429 -190.891 1.00 82.25 70 THR A N 1
ATOM 559 C CA . THR A 1 70 ? 118.677 18.345 -190.652 1.00 82.25 70 THR A CA 1
ATOM 560 C C . THR A 1 70 ? 117.317 17.634 -190.648 1.00 82.25 70 THR A C 1
ATOM 562 O O . THR A 1 70 ? 116.500 17.911 -189.762 1.00 82.25 70 THR A O 1
ATOM 565 N N . GLU A 1 71 ? 117.073 16.657 -191.534 1.00 81.81 71 GLU A N 1
ATOM 566 C CA . GLU A 1 71 ? 115.879 15.796 -191.457 1.00 81.81 71 GLU A CA 1
ATOM 567 C C . GLU A 1 71 ? 115.818 15.001 -190.141 1.00 81.81 71 GLU A C 1
ATOM 569 O O . GLU A 1 71 ? 114.762 14.938 -189.503 1.00 81.81 71 GLU A O 1
ATOM 574 N N . HIS A 1 72 ? 116.931 14.403 -189.704 1.00 82.25 72 HIS A N 1
ATOM 575 C CA . HIS A 1 72 ? 116.958 13.560 -188.506 1.00 82.25 72 HIS A CA 1
ATOM 576 C C . HIS A 1 72 ? 116.808 14.381 -187.213 1.00 82.25 72 HIS A C 1
ATOM 578 O 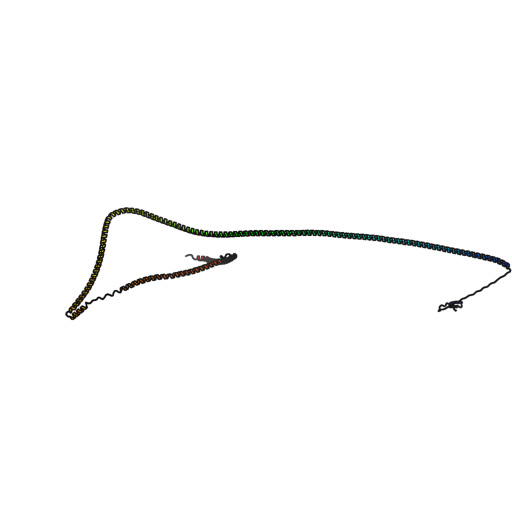O . HIS A 1 72 ? 116.088 13.969 -186.298 1.00 82.25 72 HIS A O 1
ATOM 584 N N . ALA A 1 73 ? 117.401 15.578 -187.152 1.00 82.25 73 ALA A N 1
ATOM 585 C CA . ALA A 1 73 ? 117.187 16.531 -186.063 1.00 82.25 73 ALA A CA 1
ATOM 586 C C . ALA A 1 73 ? 115.712 16.967 -185.967 1.00 82.25 73 ALA A C 1
ATOM 588 O O . ALA A 1 73 ? 115.127 16.952 -184.880 1.00 82.25 73 ALA A O 1
ATOM 589 N N . TYR A 1 74 ? 115.074 17.273 -187.104 1.00 86.31 74 TYR A N 1
ATOM 590 C CA . TYR A 1 74 ? 113.649 17.612 -187.151 1.00 86.31 74 TYR A CA 1
ATOM 591 C C . TYR A 1 74 ? 112.751 16.440 -186.715 1.00 86.31 74 TYR A C 1
ATOM 593 O O . TYR A 1 74 ? 111.782 16.642 -185.978 1.00 86.31 74 TYR A O 1
ATOM 601 N N . GLN A 1 75 ? 113.073 15.202 -187.112 1.00 83.19 75 GLN A N 1
ATOM 602 C CA . GLN A 1 75 ? 112.337 14.016 -186.659 1.00 83.19 75 GLN A CA 1
ATOM 603 C C . GLN A 1 75 ? 112.454 13.797 -185.144 1.00 83.19 75 GLN A C 1
ATOM 605 O O . GLN A 1 75 ? 111.436 13.521 -184.505 1.00 83.19 75 GLN A O 1
ATOM 610 N N . MET A 1 76 ? 113.641 13.984 -184.557 1.00 82.25 76 MET A N 1
ATOM 611 C CA . MET A 1 76 ? 113.836 13.879 -183.106 1.00 82.25 76 MET A CA 1
ATOM 612 C C . MET A 1 76 ? 113.056 14.951 -182.342 1.00 82.25 76 MET A C 1
ATOM 614 O O . MET A 1 76 ? 112.269 14.608 -181.463 1.00 82.25 76 MET A O 1
ATOM 618 N N . GLN A 1 77 ? 113.147 16.225 -182.739 1.00 84.06 77 GLN A N 1
ATOM 619 C CA . GLN A 1 77 ? 112.388 17.304 -182.092 1.00 84.06 77 GLN A CA 1
ATOM 620 C C . GLN A 1 77 ? 110.864 17.068 -182.171 1.00 84.06 77 GLN A C 1
ATOM 622 O O . GLN A 1 77 ? 110.120 17.331 -181.224 1.00 84.06 77 GLN A O 1
ATOM 627 N N . LYS A 1 78 ? 110.381 16.507 -183.287 1.00 86.31 78 LYS A N 1
ATOM 628 C CA . LYS A 1 78 ? 108.974 16.126 -183.486 1.00 86.31 78 LYS A CA 1
ATOM 629 C C . LYS A 1 78 ? 108.553 14.911 -182.649 1.00 86.31 78 LYS A C 1
ATOM 631 O O . LYS A 1 78 ? 107.380 14.805 -182.283 1.00 86.31 78 LYS A O 1
ATOM 636 N N . ALA A 1 79 ? 109.476 14.001 -182.337 1.00 84.69 79 ALA A N 1
ATOM 637 C CA . ALA A 1 79 ? 109.248 12.905 -181.400 1.00 84.69 79 ALA A CA 1
ATOM 638 C C . ALA A 1 79 ? 109.201 13.418 -179.951 1.00 84.69 79 ALA A C 1
ATOM 640 O O . ALA A 1 79 ? 108.240 13.122 -179.242 1.00 84.69 79 ALA A O 1
ATOM 641 N N . GLU A 1 80 ? 110.154 14.258 -179.538 1.00 85.00 80 GLU A N 1
ATOM 642 C CA . GLU A 1 80 ? 110.163 14.897 -178.214 1.00 85.00 80 GLU A CA 1
ATOM 643 C C . GLU A 1 80 ? 108.875 15.683 -177.951 1.00 85.00 80 GLU A C 1
ATOM 645 O O . GLU A 1 80 ? 108.244 15.486 -176.915 1.00 85.00 80 GLU A O 1
ATOM 650 N N . GLN A 1 81 ? 108.413 16.497 -178.908 1.00 85.75 81 GLN A N 1
ATOM 651 C CA . GLN A 1 81 ? 107.143 17.226 -178.791 1.00 85.75 81 GLN A CA 1
ATOM 652 C C . GLN A 1 81 ? 105.940 16.290 -178.579 1.00 85.75 81 GLN A C 1
ATOM 654 O O . GLN A 1 81 ? 105.064 16.591 -177.768 1.00 85.75 81 GLN A O 1
ATOM 659 N N . ARG A 1 82 ? 105.900 15.134 -179.259 1.00 86.56 82 ARG A N 1
ATOM 660 C CA . ARG A 1 82 ? 104.845 14.119 -179.073 1.00 86.56 82 ARG A CA 1
ATOM 661 C C . ARG A 1 82 ? 104.921 13.446 -177.704 1.00 86.56 82 ARG A C 1
ATOM 663 O O . ARG A 1 82 ? 103.884 13.256 -177.071 1.00 86.56 82 ARG A O 1
ATOM 670 N N . HIS A 1 83 ? 106.120 13.102 -177.236 1.00 86.06 83 HIS A N 1
ATOM 671 C CA . HIS A 1 83 ? 106.305 12.502 -175.915 1.00 86.06 83 HIS A CA 1
ATOM 672 C C . HIS A 1 83 ? 105.991 13.499 -174.792 1.00 86.06 83 HIS A C 1
ATOM 674 O O . HIS A 1 83 ? 105.253 13.152 -173.875 1.00 86.06 83 HIS A O 1
ATOM 680 N N . ALA A 1 84 ? 106.441 14.752 -174.899 1.00 86.94 84 ALA A N 1
ATOM 681 C CA . ALA A 1 84 ? 106.126 15.817 -173.949 1.00 86.94 84 ALA A CA 1
ATOM 682 C C . ALA A 1 84 ? 104.617 16.113 -173.885 1.00 86.94 84 ALA A C 1
ATOM 684 O O . ALA A 1 84 ? 104.065 16.241 -172.792 1.00 86.94 84 ALA A O 1
ATOM 685 N N . ALA A 1 85 ? 103.928 16.154 -175.033 1.00 85.25 85 ALA A N 1
ATOM 686 C CA . ALA A 1 85 ? 102.473 16.294 -175.078 1.00 85.25 85 ALA A CA 1
ATOM 687 C C . ALA A 1 85 ? 101.756 15.121 -174.387 1.00 85.25 85 ALA A C 1
ATOM 689 O O . ALA A 1 85 ? 100.838 15.345 -173.605 1.00 85.25 85 ALA A O 1
ATOM 690 N N . LYS A 1 86 ? 102.204 13.877 -174.609 1.00 85.50 86 LYS A N 1
ATOM 691 C CA . LYS A 1 86 ? 101.591 12.696 -173.981 1.00 85.50 86 LYS A CA 1
ATOM 692 C C . LYS A 1 86 ? 101.895 12.570 -172.483 1.00 85.50 86 LYS A C 1
ATOM 694 O O . LYS A 1 86 ? 101.056 12.086 -171.732 1.00 85.50 86 LYS A O 1
ATOM 699 N N . VAL A 1 87 ? 103.059 13.039 -172.029 1.00 85.00 87 VAL A N 1
ATOM 700 C CA . VAL A 1 87 ? 103.368 13.159 -170.594 1.00 85.00 87 VAL A CA 1
ATOM 701 C C . VAL A 1 87 ? 102.478 14.215 -169.934 1.00 85.00 87 VAL A C 1
ATOM 703 O O . VAL A 1 87 ? 101.982 13.965 -168.840 1.00 85.00 87 VAL A O 1
ATOM 706 N N . LYS A 1 88 ? 102.211 15.347 -170.603 1.00 86.69 88 LYS A N 1
ATOM 707 C CA . LYS A 1 88 ? 101.231 16.337 -170.127 1.00 86.69 88 LYS A CA 1
ATOM 708 C C . LYS A 1 88 ? 99.819 15.766 -170.038 1.00 86.69 88 LYS A C 1
ATOM 710 O O . LYS A 1 88 ? 99.251 15.815 -168.961 1.00 86.69 88 LYS A O 1
ATOM 715 N N . GLU A 1 89 ? 99.310 15.158 -171.111 1.00 88.25 89 GLU A N 1
ATOM 716 C CA . GLU A 1 89 ? 97.986 14.508 -171.158 1.00 88.25 89 GLU A CA 1
ATOM 717 C C . GLU A 1 89 ? 97.783 13.535 -169.977 1.00 88.25 89 GLU A C 1
ATOM 719 O O . GLU A 1 89 ? 96.768 13.578 -169.284 1.00 88.25 89 GLU A O 1
ATOM 724 N N . VAL A 1 90 ? 98.785 12.694 -169.696 1.00 87.06 90 VAL A N 1
ATOM 725 C CA . VAL A 1 90 ? 98.755 11.743 -168.572 1.00 87.06 90 VAL A CA 1
ATOM 726 C C . VAL A 1 90 ? 98.866 12.445 -167.212 1.00 87.06 90 VAL A C 1
ATOM 728 O O . VAL A 1 90 ? 98.185 12.047 -166.270 1.00 87.06 90 VAL A O 1
ATOM 731 N N . HIS A 1 91 ? 99.693 13.485 -167.082 1.00 85.75 91 HIS A N 1
ATOM 732 C CA . HIS A 1 91 ? 99.833 14.235 -165.831 1.00 85.75 91 HIS A CA 1
ATOM 733 C C . HIS A 1 91 ? 98.571 15.043 -165.497 1.00 85.75 91 HIS A C 1
ATOM 735 O O . HIS A 1 91 ? 98.103 14.986 -164.367 1.00 85.75 91 HIS A O 1
ATOM 741 N N . GLU A 1 92 ? 97.983 15.720 -166.483 1.00 88.25 92 GLU A N 1
ATOM 742 C CA . GLU A 1 92 ? 96.713 16.448 -166.382 1.00 88.25 92 GLU A CA 1
ATOM 743 C C . GLU A 1 92 ? 95.569 15.488 -166.004 1.00 88.25 92 GLU A C 1
ATOM 745 O O . GLU A 1 92 ? 94.797 15.790 -165.096 1.00 88.25 92 GLU A O 1
ATOM 750 N N . GLY A 1 93 ? 95.528 14.284 -166.592 1.00 88.75 93 GLY A N 1
ATOM 751 C CA . GLY A 1 93 ? 94.591 13.225 -166.198 1.00 88.75 93 GLY A CA 1
ATOM 752 C C . GLY A 1 93 ? 94.777 12.721 -164.759 1.00 88.75 93 GLY A C 1
ATOM 753 O O . GLY A 1 93 ? 93.791 12.534 -164.046 1.00 88.75 93 GLY A O 1
ATOM 754 N N . TYR A 1 94 ? 96.019 12.541 -164.292 1.00 87.94 94 TYR A N 1
ATOM 755 C CA . TYR A 1 94 ? 96.282 12.188 -162.889 1.00 87.94 94 TYR A CA 1
ATOM 756 C C . TYR A 1 94 ? 95.956 13.332 -161.920 1.00 87.94 94 TYR A C 1
ATOM 758 O O . TYR A 1 94 ? 95.435 13.061 -160.842 1.00 87.94 94 TYR A O 1
ATOM 766 N N . CYS A 1 95 ? 96.219 14.590 -162.284 1.00 89.00 95 CYS A N 1
ATOM 767 C CA . CYS A 1 95 ? 95.834 15.749 -161.477 1.00 89.00 95 CYS A CA 1
ATOM 768 C C . CYS A 1 95 ? 94.311 15.835 -161.331 1.00 89.00 95 CYS A C 1
ATOM 770 O O . CYS A 1 95 ? 93.831 15.886 -160.203 1.00 89.00 95 CYS A O 1
ATOM 772 N N . ALA A 1 96 ? 93.560 15.723 -162.432 1.00 88.75 96 ALA A N 1
ATOM 773 C CA . ALA A 1 96 ? 92.098 15.711 -162.400 1.00 88.75 96 ALA A CA 1
ATOM 774 C C . ALA A 1 96 ? 91.540 14.554 -161.548 1.00 88.75 96 ALA A C 1
ATOM 776 O O . ALA A 1 96 ? 90.630 14.762 -160.752 1.00 88.75 96 ALA A O 1
ATOM 777 N N . ALA A 1 97 ? 92.120 13.351 -161.639 1.00 89.06 97 ALA A N 1
ATOM 778 C CA . ALA A 1 97 ? 91.717 12.217 -160.801 1.00 89.06 97 ALA A CA 1
ATOM 779 C C . ALA A 1 97 ? 92.059 12.414 -159.308 1.00 89.06 97 ALA A C 1
ATOM 781 O O . ALA A 1 97 ? 91.324 11.948 -158.440 1.00 89.06 97 ALA A O 1
ATOM 782 N N . ILE A 1 98 ? 93.160 13.105 -158.987 1.00 88.44 98 ILE A N 1
ATOM 783 C CA . ILE A 1 98 ? 93.517 13.476 -157.607 1.00 88.44 98 ILE A CA 1
ATOM 784 C C . ILE A 1 98 ? 92.576 14.564 -157.073 1.00 88.44 98 ILE A C 1
ATOM 786 O O . ILE A 1 98 ? 92.224 14.529 -155.897 1.00 88.44 98 ILE A O 1
ATOM 790 N N . GLU A 1 99 ? 92.157 15.511 -157.910 1.00 88.81 99 GLU A N 1
ATOM 791 C CA . GLU A 1 99 ? 91.188 16.553 -157.555 1.00 88.81 99 GLU A CA 1
ATOM 792 C C . GLU A 1 99 ? 89.787 15.958 -157.339 1.00 88.81 99 GLU A C 1
ATOM 794 O O . GLU A 1 99 ? 89.211 16.176 -156.278 1.00 88.81 99 GLU A O 1
ATOM 799 N N . GLU A 1 100 ? 89.302 15.090 -158.234 1.00 90.00 100 GLU A N 1
ATOM 800 C CA . GLU A 1 100 ? 88.030 14.361 -158.073 1.00 90.00 100 GLU A CA 1
ATOM 801 C C . GLU A 1 100 ? 88.021 13.471 -156.811 1.00 90.00 100 GLU A C 1
ATOM 803 O O . GLU A 1 100 ? 87.003 13.351 -156.126 1.00 90.00 100 GLU A O 1
ATOM 808 N N . LEU A 1 101 ? 89.152 12.838 -156.472 1.00 89.31 101 LEU A N 1
ATOM 809 C CA . LEU A 1 101 ? 89.278 12.051 -155.240 1.00 89.31 101 LEU A CA 1
ATOM 810 C C . LEU A 1 101 ? 89.319 12.924 -153.980 1.00 89.31 101 LEU A C 1
ATOM 812 O O . LEU A 1 101 ? 88.752 12.520 -152.968 1.00 89.31 101 LEU A O 1
ATOM 816 N N . LYS A 1 102 ? 89.947 14.107 -154.026 1.00 90.25 102 LYS A N 1
ATOM 817 C CA . LYS A 1 102 ? 89.905 15.074 -152.917 1.00 90.25 102 LYS A CA 1
ATOM 818 C C . LYS A 1 102 ? 88.501 15.614 -152.702 1.00 90.25 102 LYS A C 1
ATOM 820 O O . LYS A 1 102 ? 88.027 15.563 -151.578 1.00 90.25 102 LYS A O 1
ATOM 825 N N . GLU A 1 103 ? 87.832 16.058 -153.763 1.00 90.44 103 GLU A N 1
ATOM 826 C CA . GLU A 1 103 ? 86.474 16.609 -153.704 1.00 90.44 103 GLU A CA 1
ATOM 827 C C . GLU A 1 103 ? 85.490 15.584 -153.113 1.00 90.44 103 GLU A C 1
ATOM 829 O O . GLU A 1 103 ? 84.704 15.914 -152.229 1.00 90.44 103 GLU A O 1
ATOM 834 N N . LYS A 1 104 ? 85.616 14.300 -153.483 1.00 91.25 104 LYS A N 1
ATOM 835 C CA . LYS A 1 104 ? 84.857 13.206 -152.851 1.00 91.25 104 LYS A CA 1
ATOM 836 C C . LYS A 1 104 ? 85.224 12.958 -151.388 1.00 91.25 104 LYS A C 1
ATOM 838 O O . LYS A 1 104 ? 84.340 12.603 -150.615 1.00 91.25 104 LYS A O 1
ATOM 843 N N . ASN A 1 105 ? 86.492 13.093 -150.997 1.00 88.25 105 ASN A N 1
ATOM 844 C CA . ASN A 1 105 ? 86.907 12.871 -149.609 1.00 88.25 105 ASN A CA 1
ATOM 845 C C . ASN A 1 105 ? 86.467 14.031 -148.704 1.00 88.25 105 ASN A C 1
ATOM 847 O O . ASN A 1 105 ? 85.925 13.785 -147.634 1.00 88.25 105 ASN A O 1
ATOM 851 N N . GLU A 1 106 ? 86.613 15.275 -149.170 1.00 90.06 106 GLU A N 1
ATOM 852 C CA . GLU A 1 106 ? 86.065 16.469 -148.521 1.00 90.06 106 GLU A CA 1
ATOM 853 C C . GLU A 1 106 ? 84.538 16.372 -148.413 1.00 90.06 106 GLU A C 1
ATOM 855 O O . GLU A 1 106 ? 83.992 16.611 -147.336 1.00 90.06 106 GLU A O 1
ATOM 860 N N . GLN A 1 107 ? 83.842 15.925 -149.469 1.00 90.94 107 GLN A N 1
ATOM 861 C CA . GLN A 1 107 ? 82.396 15.728 -149.401 1.00 90.94 107 GLN A CA 1
ATOM 862 C C . GLN A 1 107 ? 82.001 14.639 -148.391 1.00 90.94 107 GLN A C 1
ATOM 864 O O . GLN A 1 107 ? 81.124 14.888 -147.568 1.00 90.94 107 GLN A O 1
ATOM 869 N N . LEU A 1 108 ? 82.679 13.485 -148.362 1.00 89.62 108 LEU A N 1
ATOM 870 C CA . LEU A 1 108 ? 82.436 12.442 -147.355 1.00 89.62 108 LEU A CA 1
ATOM 871 C C . LEU A 1 108 ? 82.736 12.913 -145.921 1.00 89.62 108 LEU A C 1
ATOM 873 O O . LEU A 1 108 ? 82.032 12.517 -144.993 1.00 89.62 108 LEU A O 1
ATOM 877 N N . GLU A 1 109 ? 83.737 13.772 -145.721 1.00 88.75 109 GLU A N 1
ATOM 878 C CA . GLU A 1 109 ? 84.007 14.405 -144.424 1.00 88.75 109 GLU A CA 1
ATOM 879 C C . GLU A 1 109 ? 82.903 15.407 -144.039 1.00 88.75 109 GLU A C 1
ATOM 881 O O . GLU A 1 109 ? 82.482 15.436 -142.877 1.00 88.75 109 GLU A O 1
ATOM 886 N N . THR A 1 110 ? 82.357 16.178 -144.990 1.00 89.69 110 THR A N 1
ATOM 887 C CA . THR A 1 110 ? 81.186 17.034 -144.726 1.00 89.69 110 THR A CA 1
ATOM 888 C C . THR A 1 110 ? 79.918 16.226 -144.455 1.00 89.69 110 THR A C 1
ATOM 890 O O . THR A 1 110 ? 79.225 16.508 -143.481 1.00 89.69 110 THR A O 1
ATOM 893 N N . ASP A 1 111 ? 79.644 15.175 -145.228 1.00 88.81 111 ASP A N 1
ATOM 894 C CA . ASP A 1 111 ? 78.472 14.321 -145.042 1.00 88.81 111 ASP A CA 1
ATOM 895 C C . ASP A 1 111 ? 78.551 13.636 -143.669 1.00 88.81 111 ASP A C 1
ATOM 897 O O . ASP A 1 111 ? 77.646 13.802 -142.850 1.00 88.81 111 ASP A O 1
ATOM 901 N N . HIS A 1 112 ? 79.681 12.998 -143.335 1.00 90.25 112 HIS A N 1
ATOM 902 C CA . HIS A 1 112 ? 79.877 12.351 -142.034 1.00 90.25 112 HIS A CA 1
ATOM 903 C C . HIS A 1 112 ? 79.791 13.333 -140.855 1.00 90.25 112 HIS A C 1
ATOM 905 O O . HIS A 1 112 ? 79.182 13.018 -139.831 1.00 90.25 112 HIS A O 1
ATOM 911 N N . THR A 1 113 ? 80.347 14.545 -140.976 1.00 88.81 113 THR A N 1
ATOM 912 C CA . THR A 1 113 ? 80.202 15.554 -139.912 1.00 88.81 113 THR A CA 1
ATOM 913 C C . THR A 1 113 ? 78.768 16.076 -139.799 1.00 88.81 113 THR A C 1
ATOM 915 O O . THR A 1 113 ? 78.324 16.337 -138.680 1.00 88.81 113 THR A O 1
ATOM 918 N N . THR A 1 114 ? 77.993 16.165 -140.888 1.00 89.12 114 THR A N 1
ATOM 919 C CA . THR A 1 114 ? 76.551 16.457 -140.784 1.00 89.12 114 THR A CA 1
ATOM 920 C C . THR A 1 114 ? 75.768 15.307 -140.150 1.00 89.12 114 THR A C 1
ATOM 922 O O . THR A 1 114 ? 74.976 15.578 -139.249 1.00 89.12 114 THR A O 1
ATOM 925 N N . GLU A 1 115 ? 76.035 14.045 -140.505 1.00 88.62 115 GLU A N 1
ATOM 926 C CA . GLU A 1 115 ? 75.417 12.874 -139.866 1.00 88.62 115 GLU A CA 1
ATOM 927 C C . GLU A 1 115 ? 75.690 12.861 -138.358 1.00 88.62 115 GLU A C 1
ATOM 929 O O . GLU A 1 115 ? 74.749 12.837 -137.564 1.00 88.62 115 GLU A O 1
ATOM 934 N N . VAL A 1 116 ? 76.957 12.981 -137.944 1.00 88.56 116 VAL A N 1
ATOM 935 C CA . VAL A 1 116 ? 77.354 13.044 -136.527 1.00 88.56 116 VAL A CA 1
ATOM 936 C C . VAL A 1 116 ? 76.673 14.212 -135.809 1.00 88.56 116 VAL A C 1
ATOM 938 O O . VAL A 1 116 ? 76.176 14.039 -134.697 1.00 88.56 116 VAL A O 1
ATOM 941 N N . ASN A 1 117 ? 76.568 15.385 -136.441 1.00 89.50 117 ASN A N 1
ATOM 942 C CA . ASN A 1 117 ? 75.836 16.516 -135.868 1.00 89.50 117 ASN A CA 1
ATOM 943 C C . ASN A 1 117 ? 74.328 16.232 -135.737 1.00 89.50 117 ASN A C 1
ATOM 945 O O . ASN A 1 117 ? 73.748 16.563 -134.704 1.00 89.50 117 ASN A O 1
ATOM 949 N N . THR A 1 118 ? 73.687 15.580 -136.715 1.00 91.19 118 THR A N 1
ATOM 950 C CA . THR A 1 118 ? 72.272 15.183 -136.592 1.00 91.19 118 THR A CA 1
ATOM 951 C C . THR A 1 118 ? 72.057 14.144 -135.493 1.00 91.19 118 THR A C 1
ATOM 953 O O . THR A 1 118 ? 71.169 14.337 -134.666 1.00 91.19 118 THR A O 1
ATOM 956 N N . MET A 1 119 ? 72.910 13.119 -135.396 1.00 87.12 119 MET A N 1
ATOM 957 C CA . MET A 1 119 ? 72.844 12.107 -134.335 1.00 87.12 119 MET A CA 1
ATOM 958 C C . MET A 1 119 ? 73.085 12.710 -132.947 1.00 87.12 119 MET A C 1
ATOM 960 O O . MET A 1 119 ? 72.390 12.348 -132.001 1.00 87.12 119 MET A O 1
ATOM 964 N N . ASN A 1 120 ? 74.009 13.668 -132.814 1.00 90.44 120 ASN A N 1
ATOM 965 C CA . ASN A 1 120 ? 74.223 14.398 -131.562 1.00 90.44 120 ASN A CA 1
ATOM 966 C C . ASN A 1 120 ? 72.984 15.219 -131.171 1.00 90.44 120 ASN A C 1
ATOM 968 O O . ASN A 1 120 ? 72.545 15.142 -130.027 1.00 90.44 120 ASN A O 1
ATOM 972 N N . ILE A 1 121 ? 72.377 15.942 -132.119 1.00 91.31 121 ILE A N 1
ATOM 973 C CA . ILE A 1 121 ? 71.149 16.722 -131.894 1.00 91.31 121 ILE A CA 1
ATOM 974 C C . ILE A 1 121 ? 69.958 15.809 -131.546 1.00 91.31 121 ILE A C 1
ATOM 976 O O . ILE A 1 121 ? 69.117 16.175 -130.727 1.00 91.31 121 ILE A O 1
ATOM 980 N N . GLU A 1 122 ? 69.849 14.624 -132.148 1.00 89.88 122 GLU A N 1
ATOM 981 C CA . GLU A 1 122 ? 68.810 13.645 -131.802 1.00 89.88 122 GLU A CA 1
ATOM 982 C C . GLU A 1 122 ? 69.056 12.995 -130.438 1.00 89.88 122 GLU A C 1
ATOM 984 O O . GLU A 1 122 ? 68.121 12.880 -129.646 1.00 89.88 122 GLU A O 1
ATOM 989 N N . MET A 1 123 ? 70.303 12.659 -130.106 1.00 87.12 123 MET A N 1
ATOM 990 C CA . MET A 1 123 ? 70.671 12.158 -128.782 1.00 87.12 123 MET A CA 1
ATOM 991 C C . MET A 1 123 ? 70.421 13.207 -127.689 1.00 87.12 123 MET A C 1
ATOM 993 O O . MET A 1 123 ? 69.873 12.863 -126.645 1.00 87.12 123 MET A O 1
ATOM 997 N N . GLU A 1 124 ? 70.740 14.481 -127.929 1.00 91.12 124 GLU A N 1
ATOM 998 C CA . GLU A 1 124 ? 70.455 15.587 -127.006 1.00 91.12 124 GLU A CA 1
ATOM 999 C C . GLU A 1 124 ? 68.941 15.802 -126.832 1.00 91.12 124 GLU A C 1
ATOM 1001 O O . GLU A 1 124 ? 68.464 15.963 -125.707 1.00 91.12 124 GLU A O 1
ATOM 1006 N N . LYS A 1 125 ? 68.144 15.706 -127.907 1.00 92.00 125 LYS A N 1
ATOM 1007 C CA . LYS A 1 125 ? 66.668 15.715 -127.825 1.00 92.00 125 LYS A CA 1
ATOM 1008 C C . LYS A 1 125 ? 66.121 14.536 -127.019 1.00 92.00 125 LYS A C 1
ATOM 1010 O O . LYS A 1 125 ? 65.204 14.722 -126.223 1.00 92.00 125 LYS A O 1
ATOM 1015 N N . ILE A 1 126 ? 66.667 13.332 -127.192 1.00 88.88 126 ILE A N 1
ATOM 1016 C CA . ILE A 1 126 ? 66.252 12.144 -126.430 1.00 88.88 126 ILE A CA 1
ATOM 1017 C C . ILE A 1 126 ? 66.654 12.279 -124.954 1.00 88.88 126 ILE A C 1
ATOM 1019 O O . ILE A 1 126 ? 65.847 11.985 -124.079 1.00 88.88 126 ILE A O 1
ATOM 1023 N N . GLN A 1 127 ? 67.854 12.781 -124.653 1.00 90.44 127 GLN A N 1
ATOM 1024 C CA . GLN A 1 127 ? 68.302 13.020 -123.276 1.00 90.44 127 GLN A CA 1
ATOM 1025 C C . GLN A 1 127 ? 67.472 14.107 -122.580 1.00 90.44 127 GLN A C 1
ATOM 1027 O O . GLN A 1 127 ? 67.031 13.903 -121.453 1.00 90.44 127 GLN A O 1
ATOM 1032 N N . THR A 1 128 ? 67.204 15.232 -123.248 1.00 92.38 128 THR A N 1
ATOM 1033 C CA . THR A 1 128 ? 66.398 16.328 -122.682 1.00 92.38 128 THR A CA 1
ATOM 1034 C C . THR A 1 128 ? 64.935 15.934 -122.487 1.00 92.38 128 THR A C 1
ATOM 1036 O O . THR A 1 128 ? 64.393 16.187 -121.414 1.00 92.38 128 THR A O 1
ATOM 1039 N N . THR A 1 129 ? 64.307 15.252 -123.452 1.00 91.81 129 THR A N 1
ATOM 1040 C CA . THR A 1 129 ? 62.930 14.743 -123.283 1.00 91.81 129 THR A CA 1
ATOM 1041 C C . THR A 1 129 ? 62.838 13.614 -122.256 1.00 91.81 129 THR A C 1
ATOM 1043 O O . THR A 1 129 ? 61.857 13.555 -121.519 1.00 91.81 129 THR A O 1
ATOM 1046 N N . HIS A 1 130 ? 63.857 12.754 -122.130 1.00 89.75 130 HIS A N 1
ATOM 1047 C CA . HIS A 1 130 ? 63.899 11.756 -121.060 1.00 89.75 130 HIS A CA 1
ATOM 1048 C C . HIS A 1 130 ? 64.080 12.405 -119.682 1.00 89.75 130 HIS A C 1
ATOM 1050 O O . HIS A 1 130 ? 63.365 12.009 -118.765 1.00 89.75 130 HIS A O 1
ATOM 1056 N N . SER A 1 131 ? 64.963 13.405 -119.540 1.00 91.25 131 SER A N 1
ATOM 1057 C CA . SER A 1 131 ? 65.108 14.178 -118.296 1.00 91.25 131 SER A CA 1
ATOM 1058 C C . SER A 1 131 ? 63.776 14.806 -117.915 1.00 91.25 131 SER A C 1
ATOM 1060 O O . SER A 1 131 ? 63.259 14.485 -116.857 1.00 91.25 131 SER A O 1
ATOM 1062 N N . GLN A 1 132 ? 63.152 15.563 -118.825 1.00 93.12 132 GLN A N 1
ATOM 1063 C CA . GLN A 1 132 ? 61.843 16.183 -118.599 1.00 93.12 132 GLN A CA 1
ATOM 1064 C C . GLN A 1 132 ? 60.781 15.157 -118.182 1.00 93.12 132 GLN A C 1
ATOM 1066 O O . GLN A 1 132 ? 60.040 15.405 -117.239 1.00 93.12 132 GLN A O 1
ATOM 1071 N N . ALA A 1 133 ? 60.740 13.978 -118.810 1.00 90.62 133 ALA A N 1
ATOM 1072 C CA . ALA A 1 133 ? 59.818 12.912 -118.422 1.00 90.62 133 ALA A CA 1
ATOM 1073 C C . ALA A 1 133 ? 60.133 12.283 -117.047 1.00 90.62 133 ALA A C 1
ATOM 1075 O O . ALA A 1 133 ? 59.220 11.779 -116.397 1.00 90.62 133 ALA A O 1
ATOM 1076 N N . MET A 1 134 ? 61.391 12.295 -116.589 1.00 88.25 134 MET A N 1
ATOM 1077 C CA . MET A 1 134 ? 61.760 11.899 -115.222 1.00 88.25 134 MET A CA 1
ATOM 1078 C C . MET A 1 134 ? 61.438 13.006 -114.217 1.00 88.25 134 MET A C 1
ATOM 1080 O O . MET A 1 134 ? 60.795 12.716 -113.216 1.00 88.25 134 MET A O 1
ATOM 1084 N N . ASP A 1 135 ? 61.774 14.260 -114.519 1.00 91.31 135 ASP A N 1
ATOM 1085 C CA . ASP A 1 135 ? 61.459 15.440 -113.707 1.00 91.31 135 ASP A CA 1
ATOM 1086 C C . ASP A 1 135 ? 59.932 15.565 -113.496 1.00 91.31 135 ASP A C 1
ATOM 1088 O O . ASP A 1 135 ? 59.455 15.735 -112.372 1.00 91.31 135 ASP A O 1
ATOM 1092 N N . GLU A 1 136 ? 59.137 15.381 -114.558 1.00 92.75 136 GLU A N 1
ATOM 1093 C CA . GLU A 1 136 ? 57.672 15.307 -114.495 1.00 92.75 136 GLU A CA 1
ATOM 1094 C C . GLU A 1 136 ? 57.179 14.092 -113.699 1.00 92.75 136 GLU A C 1
ATOM 1096 O O . GLU A 1 136 ? 56.183 14.201 -112.982 1.00 92.75 136 GLU A O 1
ATOM 1101 N N . MET A 1 137 ? 57.832 12.930 -113.811 1.00 88.31 137 MET A N 1
ATOM 1102 C CA . MET A 1 137 ? 57.444 11.715 -113.086 1.00 88.31 137 MET A CA 1
ATOM 1103 C C . MET A 1 137 ? 57.744 11.828 -111.586 1.00 88.31 137 MET A C 1
ATOM 1105 O O . MET A 1 137 ? 56.897 11.445 -110.777 1.00 88.31 137 MET A O 1
ATOM 1109 N N . GLU A 1 138 ? 58.886 12.406 -111.211 1.00 90.31 138 GLU A N 1
ATOM 1110 C CA . GLU A 1 138 ? 59.241 12.727 -109.828 1.00 90.31 138 GLU A CA 1
ATOM 1111 C C . GLU A 1 138 ? 58.290 13.775 -109.245 1.00 90.31 138 GLU A C 1
ATOM 1113 O O . GLU A 1 138 ? 57.705 13.515 -108.192 1.00 90.31 138 GLU A O 1
ATOM 1118 N N . ALA A 1 139 ? 58.015 14.875 -109.958 1.00 91.12 139 ALA A N 1
ATOM 1119 C CA . ALA A 1 139 ? 57.018 15.872 -109.552 1.00 91.12 139 ALA A CA 1
ATOM 1120 C C . ALA A 1 139 ? 55.628 15.238 -109.336 1.00 91.12 139 ALA A C 1
ATOM 1122 O O . ALA A 1 139 ? 54.977 15.427 -108.306 1.00 91.12 139 ALA A O 1
ATOM 1123 N N . ASN A 1 140 ? 55.202 14.371 -110.260 1.00 93.31 140 ASN A N 1
ATOM 1124 C CA . ASN A 1 140 ? 53.965 13.604 -110.137 1.00 93.31 140 ASN A CA 1
ATOM 1125 C C . ASN A 1 140 ? 53.951 12.638 -108.940 1.00 93.31 140 ASN A C 1
ATOM 1127 O O . ASN A 1 140 ? 52.864 12.211 -108.540 1.00 93.31 140 ASN A O 1
ATOM 1131 N N . PHE A 1 141 ? 55.098 12.229 -108.394 1.00 91.81 141 PHE A N 1
ATOM 1132 C CA . PHE A 1 141 ? 55.170 11.436 -107.165 1.00 91.81 141 PHE A CA 1
ATOM 1133 C C . PHE A 1 141 ? 55.278 12.308 -105.913 1.00 91.81 141 PHE A C 1
ATOM 1135 O O . PHE A 1 141 ? 54.640 11.964 -104.917 1.00 91.81 141 PHE A O 1
ATOM 1142 N N . THR A 1 142 ? 55.983 13.443 -105.947 1.00 92.19 142 THR A N 1
ATOM 1143 C CA . THR A 1 142 ? 56.000 14.394 -104.825 1.00 92.19 142 THR A CA 1
ATOM 1144 C C . THR A 1 142 ? 54.616 14.976 -104.574 1.00 92.19 142 THR A C 1
ATOM 1146 O O . THR A 1 142 ? 54.185 14.996 -103.426 1.00 92.19 142 THR A O 1
ATOM 1149 N N . ASP A 1 143 ? 53.861 15.324 -105.618 1.00 92.06 143 ASP A N 1
ATOM 1150 C CA . ASP A 1 143 ? 52.487 15.825 -105.485 1.00 92.06 143 ASP A CA 1
ATOM 1151 C C . ASP A 1 143 ? 51.554 14.771 -104.871 1.00 92.06 143 ASP A C 1
ATOM 1153 O O . ASP A 1 143 ? 50.746 15.073 -103.992 1.00 92.06 143 ASP A O 1
ATOM 1157 N N . LYS A 1 144 ? 51.697 13.500 -105.275 1.00 93.69 144 LYS A N 1
ATOM 1158 C CA . LYS A 1 144 ? 50.950 12.385 -104.667 1.00 93.69 144 LYS A CA 1
ATOM 1159 C C . LYS A 1 144 ? 51.337 12.180 -103.203 1.00 93.69 144 LYS A C 1
ATOM 1161 O O . LYS A 1 144 ? 50.453 11.962 -102.381 1.00 93.69 144 LYS A O 1
ATOM 1166 N N . LEU A 1 145 ? 52.626 12.270 -102.868 1.00 91.75 145 LEU A N 1
ATOM 1167 C CA . LEU A 1 145 ? 53.100 12.177 -101.486 1.00 91.75 145 LEU A CA 1
ATOM 1168 C C . LEU A 1 145 ? 52.553 13.324 -100.632 1.00 91.75 145 LEU A C 1
ATOM 1170 O O . LEU A 1 145 ? 52.032 13.050 -99.558 1.00 91.75 145 LEU A O 1
ATOM 1174 N N . ILE A 1 146 ? 52.593 14.570 -101.117 1.00 93.25 146 ILE A N 1
ATOM 1175 C CA . ILE A 1 146 ? 51.999 15.736 -100.442 1.00 93.25 146 ILE A CA 1
ATOM 1176 C C . ILE A 1 146 ? 50.507 15.491 -100.191 1.00 93.25 146 ILE A C 1
ATOM 1178 O O . ILE A 1 146 ? 50.061 15.589 -99.055 1.00 93.25 146 ILE A O 1
ATOM 1182 N N . VAL A 1 147 ? 49.750 15.050 -101.201 1.00 94.31 147 VAL A N 1
ATOM 1183 C CA . VAL A 1 147 ? 48.313 14.758 -101.057 1.00 94.31 147 VAL A CA 1
ATOM 1184 C C . VAL A 1 147 ? 48.024 13.619 -100.064 1.00 94.31 147 VAL A C 1
ATOM 1186 O O . VAL A 1 147 ? 47.003 13.666 -99.376 1.00 94.31 147 VAL A O 1
ATOM 1189 N N . GLU A 1 148 ? 48.879 12.597 -99.944 1.00 90.50 148 GLU A N 1
ATOM 1190 C CA . GLU A 1 148 ? 48.730 11.572 -98.895 1.00 90.50 148 GLU A CA 1
ATOM 1191 C C . GLU A 1 148 ? 49.186 12.057 -97.505 1.00 90.50 148 GLU A C 1
ATOM 1193 O O . GLU A 1 148 ? 48.568 11.676 -96.508 1.00 90.50 148 GLU A O 1
ATOM 1198 N N . TYR A 1 149 ? 50.188 12.939 -97.412 1.00 93.38 149 TYR A N 1
ATOM 1199 C CA . TYR A 1 149 ? 50.567 13.598 -96.156 1.00 93.38 149 TYR A CA 1
ATOM 1200 C C . TYR A 1 149 ? 49.464 14.543 -95.659 1.00 93.38 149 TYR A C 1
ATOM 1202 O O . TYR A 1 149 ? 49.076 14.434 -94.498 1.00 93.38 149 TYR A O 1
ATOM 1210 N N . ASP A 1 150 ? 48.873 15.369 -96.527 1.00 93.31 150 ASP A N 1
ATOM 1211 C CA . ASP A 1 150 ? 47.730 16.239 -96.213 1.00 93.31 150 ASP A CA 1
ATOM 1212 C C . ASP A 1 150 ? 46.532 15.424 -95.696 1.00 93.31 150 ASP A C 1
ATOM 1214 O O . ASP A 1 150 ? 45.888 15.783 -94.706 1.00 93.31 150 ASP A O 1
ATOM 1218 N N . LYS A 1 151 ? 46.236 14.280 -96.334 1.00 93.62 151 LYS A N 1
ATOM 1219 C CA . LYS A 1 151 ? 45.199 13.340 -95.870 1.00 93.62 151 LYS A CA 1
ATOM 1220 C C . LYS A 1 151 ? 45.539 12.743 -94.508 1.00 93.62 151 LYS A C 1
ATOM 1222 O O . LYS A 1 151 ? 44.641 12.612 -93.674 1.00 93.62 151 LYS A O 1
ATOM 1227 N N . TYR A 1 152 ? 46.797 12.361 -94.286 1.00 94.00 152 TYR A N 1
ATOM 1228 C CA . TYR A 1 152 ? 47.252 11.808 -93.015 1.00 94.00 152 TYR A CA 1
ATOM 1229 C C . TYR A 1 152 ? 47.170 12.855 -91.892 1.00 94.00 152 TYR A C 1
ATOM 1231 O O . TYR A 1 152 ? 46.578 12.572 -90.851 1.00 94.00 152 TYR A O 1
ATOM 1239 N N . GLU A 1 153 ? 47.659 14.079 -92.112 1.00 93.62 153 GLU A N 1
ATOM 1240 C CA . GLU A 1 153 ? 47.581 15.174 -91.139 1.00 93.62 153 GLU A CA 1
ATOM 1241 C C . GLU A 1 153 ? 46.122 15.553 -90.851 1.00 93.62 153 GLU A C 1
ATOM 1243 O O . GLU A 1 153 ? 45.729 15.663 -89.689 1.00 93.62 153 GLU A O 1
ATOM 1248 N N . ALA A 1 154 ? 45.268 15.654 -91.874 1.00 94.00 154 ALA A N 1
ATOM 1249 C CA . ALA A 1 154 ? 43.839 15.899 -91.686 1.00 94.00 154 ALA A CA 1
ATOM 1250 C C . ALA A 1 154 ? 43.143 14.771 -90.896 1.00 94.00 154 ALA A C 1
ATOM 1252 O O . ALA A 1 154 ? 42.245 15.038 -90.088 1.00 94.00 154 ALA A O 1
ATOM 1253 N N . LEU A 1 155 ? 43.555 13.512 -91.090 1.00 93.81 155 LEU A N 1
ATOM 1254 C CA . LEU A 1 155 ? 43.051 12.361 -90.340 1.00 93.81 155 LEU A CA 1
ATOM 1255 C C . LEU A 1 155 ? 43.548 12.360 -88.886 1.00 93.81 155 LEU A C 1
ATOM 1257 O O . LEU A 1 155 ? 42.753 12.101 -87.980 1.00 93.81 155 LEU A O 1
ATOM 1261 N N . GLU A 1 156 ? 44.818 12.686 -88.643 1.00 93.19 156 GLU A N 1
ATOM 1262 C CA . GLU A 1 156 ? 45.400 12.812 -87.304 1.00 93.19 156 GLU A CA 1
ATOM 1263 C C . GLU A 1 156 ? 44.793 13.998 -86.538 1.00 93.19 156 GLU A C 1
ATOM 1265 O O . GLU A 1 156 ? 44.321 13.825 -85.413 1.00 93.19 156 GLU A O 1
ATOM 1270 N N . ALA A 1 157 ? 44.665 15.168 -87.164 1.00 94.38 157 ALA A N 1
ATOM 1271 C CA . ALA A 1 157 ? 43.971 16.321 -86.596 1.00 94.38 157 ALA A CA 1
ATOM 1272 C C . ALA A 1 157 ? 42.501 15.999 -86.271 1.00 94.38 157 ALA A C 1
ATOM 1274 O O . ALA A 1 157 ? 42.006 16.362 -85.202 1.00 94.38 157 ALA A O 1
ATOM 1275 N N . ARG A 1 158 ? 41.794 15.264 -87.144 1.00 94.75 158 ARG A N 1
ATOM 1276 C CA . ARG A 1 158 ? 40.426 14.790 -86.870 1.00 94.75 158 ARG A CA 1
ATOM 1277 C C . ARG A 1 158 ? 40.385 13.800 -85.702 1.00 94.75 158 ARG A C 1
ATOM 1279 O O . ARG A 1 158 ? 39.499 13.908 -84.857 1.00 94.75 158 ARG A O 1
ATOM 1286 N N . LYS A 1 159 ? 41.319 12.847 -85.640 1.00 93.12 159 LYS A N 1
ATOM 1287 C CA . LYS A 1 159 ? 41.453 11.869 -84.548 1.00 93.12 159 LYS A CA 1
ATOM 1288 C C . LYS A 1 159 ? 41.706 12.566 -83.210 1.00 93.12 159 LYS A C 1
ATOM 1290 O O . LYS A 1 159 ? 41.027 12.242 -82.240 1.00 93.12 159 LYS A O 1
ATOM 1295 N N . ASN A 1 160 ? 42.619 13.534 -83.170 1.00 93.94 160 ASN A N 1
ATOM 1296 C CA . ASN A 1 160 ? 42.974 14.265 -81.955 1.00 93.94 160 ASN A CA 1
ATOM 1297 C C . ASN A 1 160 ? 41.815 15.149 -81.472 1.00 93.94 160 ASN A C 1
ATOM 1299 O O . ASN A 1 160 ? 41.417 15.007 -80.320 1.00 93.94 160 ASN A O 1
ATOM 1303 N N . ARG A 1 161 ? 41.148 15.904 -82.361 1.00 94.75 161 ARG A N 1
ATOM 1304 C CA . ARG A 1 161 ? 39.911 16.644 -82.023 1.00 94.75 161 ARG A CA 1
ATOM 1305 C C . ARG A 1 161 ? 38.812 15.734 -81.465 1.00 94.75 161 ARG A C 1
ATOM 1307 O O . ARG A 1 161 ? 38.195 16.068 -80.460 1.00 94.75 161 ARG A O 1
ATOM 1314 N N . MET A 1 162 ? 38.581 14.565 -82.075 1.00 91.94 162 MET A N 1
ATOM 1315 C CA . MET A 1 162 ? 37.617 13.595 -81.535 1.00 91.94 162 MET A CA 1
ATOM 1316 C C . MET A 1 162 ? 38.045 13.070 -80.158 1.00 91.94 162 MET A C 1
ATOM 1318 O O . MET A 1 162 ? 37.188 12.902 -79.296 1.00 91.94 162 MET A O 1
ATOM 1322 N N . ARG A 1 163 ? 39.344 12.827 -79.931 1.00 93.00 163 ARG A N 1
ATOM 1323 C CA . ARG A 1 163 ? 39.868 12.387 -78.629 1.00 93.00 163 ARG A CA 1
ATOM 1324 C C . ARG A 1 163 ? 39.649 13.456 -77.558 1.00 93.00 163 ARG A C 1
ATOM 1326 O O . ARG A 1 163 ? 39.074 13.138 -76.526 1.00 93.00 163 ARG A O 1
ATOM 1333 N N . GLU A 1 164 ? 39.996 14.708 -77.847 1.00 94.50 164 GLU A N 1
ATOM 1334 C CA . GLU A 1 164 ? 39.784 15.868 -76.970 1.00 94.50 164 GLU A CA 1
ATOM 1335 C C . GLU A 1 164 ? 38.297 16.093 -76.649 1.00 94.50 164 GLU A C 1
ATOM 1337 O O . GLU A 1 164 ? 37.946 16.363 -75.502 1.00 94.50 164 GLU A O 1
ATOM 1342 N N . ASP A 1 165 ? 37.400 15.945 -77.630 1.00 95.12 165 ASP A N 1
ATOM 1343 C CA . ASP A 1 165 ? 35.953 16.042 -77.405 1.00 95.12 165 ASP A CA 1
ATOM 1344 C C . ASP A 1 165 ? 35.410 14.875 -76.560 1.00 95.12 165 ASP A C 1
ATOM 1346 O O . ASP A 1 165 ? 34.497 15.082 -75.758 1.00 95.12 165 ASP A O 1
ATOM 1350 N N . TYR A 1 166 ? 35.951 13.657 -76.692 1.00 92.75 166 TYR A N 1
ATOM 1351 C CA . TYR A 1 166 ? 35.596 12.536 -75.811 1.00 92.75 166 TYR A CA 1
ATOM 1352 C C . TYR A 1 166 ? 36.164 12.710 -74.396 1.00 92.75 166 TYR A C 1
ATOM 1354 O O . TYR A 1 166 ? 35.432 12.494 -73.433 1.00 92.75 166 TYR A O 1
ATOM 1362 N N . GLU A 1 167 ? 37.417 13.147 -74.260 1.00 94.44 167 GLU A N 1
ATOM 1363 C CA . GLU A 1 167 ? 38.070 13.466 -72.982 1.00 94.44 167 GLU A CA 1
ATOM 1364 C C . GLU A 1 167 ? 37.278 14.555 -72.236 1.00 94.44 167 GLU A C 1
ATOM 1366 O O . GLU A 1 167 ? 36.859 14.342 -71.097 1.00 94.44 167 GLU A O 1
ATOM 1371 N N . ARG A 1 168 ? 36.922 15.655 -72.917 1.00 94.94 168 ARG A N 1
ATOM 1372 C CA . ARG A 1 168 ? 36.087 16.734 -72.360 1.00 94.94 168 ARG A CA 1
ATOM 1373 C C . ARG A 1 168 ? 34.698 16.245 -71.939 1.00 94.94 168 ARG A C 1
ATOM 1375 O O . ARG A 1 168 ? 34.238 16.587 -70.854 1.00 94.94 168 ARG A O 1
ATOM 1382 N N . ARG A 1 169 ? 34.031 15.413 -72.751 1.00 94.12 169 ARG A N 1
ATOM 1383 C CA . ARG A 1 169 ? 32.718 14.830 -72.400 1.00 94.12 169 ARG A CA 1
ATOM 1384 C C . ARG A 1 169 ? 32.796 13.895 -71.195 1.00 94.12 169 ARG A C 1
ATOM 1386 O O . ARG A 1 169 ? 31.867 13.886 -70.390 1.00 94.12 169 ARG A O 1
ATOM 1393 N N . LEU A 1 170 ? 33.871 13.118 -71.060 1.00 91.50 170 LEU A N 1
ATOM 1394 C CA . LEU A 1 170 ? 34.095 12.255 -69.899 1.00 91.50 170 LEU A CA 1
ATOM 1395 C C . LEU A 1 170 ? 34.348 13.084 -68.634 1.00 91.50 170 LEU A C 1
ATOM 1397 O O . LEU A 1 170 ? 33.733 12.801 -67.608 1.00 91.50 170 LEU A O 1
ATOM 1401 N N . GLU A 1 171 ? 35.156 14.144 -68.715 1.00 95.00 171 GLU A N 1
ATOM 1402 C CA . GLU A 1 171 ? 35.330 15.093 -67.610 1.00 95.00 171 GLU A CA 1
ATOM 1403 C C . GLU A 1 171 ? 34.019 15.780 -67.213 1.00 95.00 171 GLU A C 1
ATOM 1405 O O . GLU A 1 171 ? 33.695 15.832 -66.029 1.00 95.00 171 GLU A O 1
ATOM 1410 N N . GLU A 1 172 ? 33.247 16.293 -68.174 1.00 95.12 172 GLU A N 1
ATOM 1411 C CA . GLU A 1 172 ? 31.954 16.925 -67.904 1.00 95.12 172 GLU A CA 1
ATOM 1412 C C . GLU A 1 172 ? 30.966 15.961 -67.241 1.00 95.12 172 GLU A C 1
ATOM 1414 O O . GLU A 1 172 ? 30.253 16.358 -66.322 1.00 95.12 172 GLU A O 1
ATOM 1419 N N . LEU A 1 173 ? 30.908 14.704 -67.692 1.00 94.19 173 LEU A N 1
ATOM 1420 C CA . LEU A 1 173 ? 30.055 13.676 -67.091 1.00 94.19 173 LEU A CA 1
ATOM 1421 C C . LEU A 1 173 ? 30.549 13.252 -65.703 1.00 94.19 173 LEU A C 1
ATOM 1423 O O . LEU A 1 173 ? 29.721 12.958 -64.844 1.00 94.19 173 LEU A O 1
ATOM 1427 N N . SER A 1 174 ? 31.864 13.243 -65.467 1.00 93.19 174 SER A N 1
ATOM 1428 C CA . SER A 1 174 ? 32.438 12.998 -64.140 1.00 93.19 174 SER A CA 1
ATOM 1429 C C . SER A 1 174 ? 32.075 14.128 -63.179 1.00 93.19 174 SER A C 1
ATOM 1431 O O . SER A 1 174 ? 31.485 13.866 -62.139 1.00 93.19 174 SER A O 1
ATOM 1433 N N . LYS A 1 175 ? 32.329 15.383 -63.570 1.00 95.38 175 LYS A N 1
ATOM 1434 C CA . LYS A 1 175 ? 32.034 16.589 -62.778 1.00 95.38 175 LYS A CA 1
ATOM 1435 C C . LYS A 1 175 ? 30.536 16.747 -62.500 1.00 95.38 175 LYS A C 1
ATOM 1437 O O . LYS A 1 175 ? 30.165 17.131 -61.400 1.00 95.38 175 LYS A O 1
ATOM 1442 N N . LYS A 1 176 ? 29.665 16.402 -63.460 1.00 94.38 176 LYS A N 1
ATOM 1443 C CA . LYS A 1 176 ? 28.208 16.344 -63.241 1.00 94.38 176 LYS A CA 1
ATOM 1444 C C . LYS A 1 176 ? 27.854 15.296 -62.184 1.00 94.38 176 LYS A C 1
ATOM 1446 O O . LYS A 1 176 ? 27.294 15.667 -61.168 1.00 94.38 176 LYS A O 1
ATOM 1451 N N . ARG A 1 177 ? 28.291 14.040 -62.340 1.00 92.06 177 ARG A N 1
ATOM 1452 C CA . ARG A 1 177 ? 28.037 12.974 -61.347 1.00 92.06 177 ARG A CA 1
ATOM 1453 C C . ARG A 1 177 ? 28.591 13.282 -59.956 1.00 92.06 177 ARG A C 1
ATOM 1455 O O . ARG A 1 177 ? 27.979 12.893 -58.972 1.00 92.06 177 ARG A O 1
ATOM 1462 N N . GLU A 1 178 ? 29.747 13.930 -59.881 1.00 94.44 178 GLU A N 1
ATOM 1463 C CA . GLU A 1 178 ? 30.369 14.367 -58.630 1.00 94.44 178 GLU A CA 1
ATOM 1464 C C . GLU A 1 178 ? 29.534 15.467 -57.959 1.00 94.44 178 GLU A C 1
ATOM 1466 O O . GLU A 1 178 ? 29.225 15.354 -56.777 1.00 94.44 178 GLU A O 1
ATOM 1471 N N . ASN A 1 179 ? 29.067 16.461 -58.720 1.00 95.12 179 ASN A N 1
ATOM 1472 C CA . ASN A 1 179 ? 28.137 17.476 -58.225 1.00 95.12 179 ASN A CA 1
ATOM 1473 C C . ASN A 1 179 ? 26.789 16.868 -57.800 1.00 95.12 179 ASN A C 1
ATOM 1475 O O . ASN A 1 179 ? 26.337 17.153 -56.698 1.00 95.12 179 ASN A O 1
ATOM 1479 N N . ASP A 1 180 ? 26.183 16.001 -58.619 1.00 93.62 180 ASP A N 1
ATOM 1480 C CA . ASP A 1 180 ? 24.911 15.322 -58.322 1.00 93.62 180 ASP A CA 1
ATOM 1481 C C . ASP A 1 180 ? 25.022 14.479 -57.029 1.00 93.62 180 ASP A C 1
ATOM 1483 O O . ASP A 1 180 ? 24.103 14.431 -56.206 1.00 93.62 180 ASP A O 1
ATOM 1487 N N . LEU A 1 181 ? 26.166 13.810 -56.829 1.00 92.94 181 LEU A N 1
ATOM 1488 C CA . LEU A 1 181 ? 26.467 13.022 -55.632 1.00 92.94 181 LEU A CA 1
ATOM 1489 C C . LEU A 1 181 ? 26.698 13.910 -54.403 1.00 92.94 181 LEU A C 1
ATOM 1491 O O . LEU A 1 181 ? 26.205 13.585 -53.324 1.00 92.94 181 LEU A O 1
ATOM 1495 N N . ASN A 1 182 ? 27.413 15.025 -54.552 1.00 94.88 182 ASN A N 1
ATOM 1496 C CA . ASN A 1 182 ? 27.646 15.972 -53.465 1.00 94.88 182 ASN A CA 1
ATOM 1497 C C . ASN A 1 182 ? 26.336 16.660 -53.053 1.00 94.88 182 ASN A C 1
ATOM 1499 O O . ASN A 1 182 ? 25.996 16.639 -51.877 1.00 94.88 182 ASN A O 1
ATOM 1503 N N . GLU A 1 183 ? 25.535 17.151 -54.004 1.00 95.25 183 GLU A N 1
ATOM 1504 C CA . GLU A 1 183 ? 24.229 17.768 -53.737 1.00 95.25 183 GLU A CA 1
ATOM 1505 C C . GLU A 1 183 ? 23.267 16.780 -53.057 1.00 95.25 183 GLU A C 1
ATOM 1507 O O . GLU A 1 183 ? 22.603 17.125 -52.080 1.00 95.25 183 GLU A O 1
ATOM 1512 N N . THR A 1 184 ? 23.200 15.524 -53.512 1.00 91.75 184 THR A N 1
ATOM 1513 C CA . THR A 1 184 ? 22.381 14.510 -52.822 1.00 91.75 184 THR A CA 1
ATOM 1514 C C . THR A 1 184 ? 22.929 14.160 -51.436 1.00 91.75 184 THR A C 1
ATOM 1516 O O . THR A 1 184 ? 22.135 13.976 -50.514 1.00 91.75 184 THR A O 1
ATOM 1519 N N . THR A 1 185 ? 24.251 14.135 -51.245 1.00 94.06 185 THR A N 1
ATOM 1520 C CA . THR A 1 185 ? 24.876 13.910 -49.929 1.00 94.06 185 THR A CA 1
ATOM 1521 C C . THR A 1 185 ? 24.589 15.062 -48.965 1.00 94.06 185 THR A C 1
ATOM 1523 O O . THR A 1 185 ? 24.132 14.806 -47.854 1.00 94.06 185 THR A O 1
ATOM 1526 N N . ASP A 1 186 ? 24.751 16.316 -49.394 1.00 95.62 186 ASP A N 1
ATOM 1527 C CA . ASP A 1 186 ? 24.453 17.518 -48.604 1.00 95.62 186 ASP A CA 1
ATOM 1528 C C . ASP A 1 186 ? 22.967 17.595 -48.218 1.00 95.62 186 ASP A C 1
ATOM 1530 O O . ASP A 1 186 ? 22.635 17.921 -47.074 1.00 95.62 186 ASP A O 1
ATOM 1534 N N . ASN A 1 187 ? 22.059 17.235 -49.133 1.00 95.69 187 ASN A N 1
ATOM 1535 C CA . ASN A 1 187 ? 20.620 17.137 -48.863 1.00 95.69 187 ASN A CA 1
ATOM 1536 C C . ASN A 1 187 ? 20.283 16.048 -47.820 1.00 95.69 187 ASN A C 1
ATOM 1538 O O . ASN A 1 187 ? 19.418 16.255 -46.968 1.00 95.69 187 ASN A O 1
ATOM 1542 N N . TYR A 1 188 ? 20.973 14.901 -47.825 1.00 93.06 188 TYR A N 1
ATOM 1543 C CA . TYR A 1 188 ? 20.798 13.897 -46.767 1.00 93.06 188 TYR A CA 1
ATOM 1544 C C . TYR A 1 188 ? 21.472 14.307 -45.452 1.00 93.06 188 TYR A C 1
ATOM 1546 O O . TYR A 1 188 ? 20.896 14.092 -44.387 1.00 93.06 188 TYR A O 1
ATOM 1554 N N . GLU A 1 189 ? 22.648 14.934 -45.488 1.00 95.06 189 GLU A N 1
ATOM 1555 C CA . GLU A 1 189 ? 23.322 15.442 -44.292 1.00 95.06 189 GLU A CA 1
ATOM 1556 C C . GLU A 1 189 ? 22.514 16.541 -43.591 1.00 95.06 189 GLU A C 1
ATOM 1558 O O . GLU A 1 189 ? 22.432 16.547 -42.363 1.00 95.06 189 GLU A O 1
ATOM 1563 N N . THR A 1 190 ? 21.919 17.471 -44.341 1.00 95.00 190 THR A N 1
ATOM 1564 C CA . THR A 1 190 ? 21.048 18.522 -43.788 1.00 95.00 190 THR A CA 1
ATOM 1565 C C . THR A 1 190 ? 19.789 17.927 -43.168 1.00 95.00 190 THR A C 1
ATOM 1567 O O . THR A 1 190 ? 19.525 18.197 -41.997 1.00 95.00 190 THR A O 1
ATOM 1570 N N . LEU A 1 191 ? 19.098 17.017 -43.862 1.00 95.62 191 LEU A N 1
ATOM 1571 C CA . LEU A 1 191 ? 17.948 16.294 -43.309 1.00 95.62 191 LEU A CA 1
ATOM 1572 C C . LEU A 1 191 ? 18.306 15.500 -42.036 1.00 95.62 191 LEU A C 1
ATOM 1574 O O . LEU A 1 191 ? 17.548 15.494 -41.067 1.00 95.62 191 LEU A O 1
ATOM 1578 N N . ILE A 1 192 ? 19.481 14.863 -41.993 1.00 93.75 192 ILE A N 1
ATOM 1579 C CA . ILE A 1 192 ? 19.986 14.173 -40.795 1.00 93.75 192 ILE A CA 1
ATOM 1580 C C . ILE A 1 192 ? 20.254 15.169 -39.657 1.00 93.75 192 ILE A C 1
ATOM 1582 O O . ILE A 1 192 ? 19.934 14.870 -38.506 1.00 93.75 192 ILE A O 1
ATOM 1586 N N . LYS A 1 193 ? 20.812 16.353 -39.938 1.00 94.31 193 LYS A N 1
ATOM 1587 C CA . LYS A 1 193 ? 21.041 17.404 -38.928 1.00 94.31 193 LYS A CA 1
ATOM 1588 C C . LYS A 1 193 ? 19.710 17.923 -38.367 1.00 94.31 193 LYS A C 1
ATOM 1590 O O . LYS A 1 193 ? 19.567 17.984 -37.148 1.00 94.31 193 LYS A O 1
ATOM 1595 N N . GLU A 1 194 ? 18.717 18.192 -39.216 1.00 94.06 194 GLU A N 1
ATOM 1596 C CA . GLU A 1 194 ? 17.366 18.607 -38.803 1.00 94.06 194 GLU A CA 1
ATOM 1597 C C . GLU A 1 194 ? 16.658 17.549 -37.944 1.00 94.06 194 GLU A C 1
ATOM 1599 O O . GLU A 1 194 ? 16.160 17.863 -36.861 1.00 94.06 194 GLU A O 1
ATOM 1604 N N . LEU A 1 195 ? 16.664 16.281 -38.370 1.00 93.00 195 LEU A N 1
ATOM 1605 C CA . LEU A 1 195 ? 16.069 15.179 -37.607 1.00 93.00 195 LEU A CA 1
ATOM 1606 C C . LEU A 1 195 ? 16.752 14.985 -36.244 1.00 93.00 195 LEU A C 1
ATOM 1608 O O . LEU A 1 195 ? 16.074 14.735 -35.249 1.00 93.00 195 LEU A O 1
ATOM 1612 N N . ASN A 1 196 ? 18.078 15.142 -36.163 1.00 94.19 196 ASN A N 1
ATOM 1613 C CA . ASN A 1 196 ? 18.795 15.083 -34.887 1.00 94.19 196 ASN A CA 1
ATOM 1614 C C . ASN A 1 196 ? 18.422 16.242 -33.948 1.00 94.19 196 ASN A C 1
ATOM 1616 O O . ASN A 1 196 ? 18.286 16.010 -32.747 1.00 94.19 196 ASN A O 1
ATOM 1620 N N . VAL A 1 197 ? 18.212 17.459 -34.466 1.00 95.56 197 VAL A N 1
ATOM 1621 C CA . VAL A 1 197 ? 17.719 18.593 -33.661 1.00 95.56 197 VAL A CA 1
ATOM 1622 C C . VAL A 1 197 ? 16.314 18.301 -33.130 1.00 95.56 197 VAL A C 1
ATOM 1624 O O . VAL A 1 197 ? 16.104 18.392 -31.924 1.00 95.56 197 VAL A O 1
ATOM 1627 N N . GLN A 1 198 ? 15.388 17.836 -33.976 1.00 94.12 198 GLN A N 1
ATOM 1628 C CA . GLN A 1 198 ? 14.032 17.463 -33.543 1.00 94.12 198 GLN A CA 1
ATOM 1629 C C . GLN A 1 198 ? 14.044 16.354 -32.475 1.00 94.12 198 GLN A C 1
ATOM 1631 O O . GLN A 1 198 ? 13.292 16.414 -31.503 1.00 94.12 198 GLN A O 1
ATOM 1636 N N . ILE A 1 199 ? 14.926 15.356 -32.605 1.00 93.31 199 ILE A N 1
ATOM 1637 C CA . ILE A 1 199 ? 15.109 14.306 -31.589 1.00 93.31 199 ILE A CA 1
ATOM 1638 C C . ILE A 1 199 ? 15.614 14.901 -30.265 1.00 93.31 199 ILE A C 1
ATOM 1640 O O . ILE A 1 199 ? 15.108 14.523 -29.208 1.00 93.31 199 ILE A O 1
ATOM 1644 N N . GLN A 1 200 ? 16.566 15.838 -30.295 1.00 94.44 200 GLN A N 1
ATOM 1645 C CA . GLN A 1 200 ? 17.066 16.508 -29.089 1.00 94.44 200 GLN A CA 1
ATOM 1646 C C . GLN A 1 200 ? 15.992 17.385 -28.430 1.00 94.44 200 GLN A C 1
ATOM 1648 O O . GLN A 1 200 ? 15.817 17.312 -27.214 1.00 94.44 200 GLN A O 1
ATOM 1653 N N . GLU A 1 201 ? 15.223 18.153 -29.204 1.00 93.75 201 GLU A N 1
ATOM 1654 C CA . GLU A 1 201 ? 14.100 18.955 -28.702 1.00 93.75 201 GLU A CA 1
ATOM 1655 C C . GLU A 1 201 ? 13.031 18.078 -28.036 1.00 93.75 201 GLU A C 1
ATOM 1657 O O . GLU A 1 201 ? 12.613 18.355 -26.909 1.00 93.75 201 GLU A O 1
ATOM 1662 N N . LEU A 1 202 ? 12.644 16.968 -28.675 1.00 92.31 202 LEU A N 1
ATOM 1663 C CA . LEU A 1 202 ? 11.695 16.002 -28.116 1.00 92.31 202 LEU A CA 1
ATOM 1664 C C . LEU A 1 202 ? 12.236 15.316 -26.851 1.00 92.31 202 LEU A C 1
ATOM 1666 O O . LEU A 1 202 ? 11.480 15.118 -25.899 1.00 92.31 202 LEU A O 1
ATOM 1670 N N . GLN A 1 203 ? 13.532 14.994 -26.795 1.00 94.00 203 GLN A N 1
ATOM 1671 C CA . GLN A 1 203 ? 14.175 14.458 -25.590 1.00 94.00 203 GLN A CA 1
ATOM 1672 C C . GLN A 1 203 ? 14.204 15.483 -24.449 1.00 94.00 203 GLN A C 1
ATOM 1674 O O . GLN A 1 203 ? 13.910 15.130 -23.308 1.00 94.00 203 GLN A O 1
ATOM 1679 N N . VAL A 1 204 ? 14.516 16.753 -24.725 1.00 95.81 204 VAL A N 1
ATOM 1680 C CA . VAL A 1 204 ? 14.497 17.828 -23.719 1.00 95.81 204 VAL A CA 1
ATOM 1681 C C . VAL A 1 204 ? 13.073 18.077 -23.216 1.00 95.81 204 VAL A C 1
ATOM 1683 O O . VAL A 1 204 ? 12.868 18.142 -22.005 1.00 95.81 204 VAL A O 1
ATOM 1686 N N . ALA A 1 205 ? 12.078 18.128 -24.106 1.00 93.62 205 ALA A N 1
ATOM 1687 C CA . ALA A 1 205 ? 10.672 18.281 -23.738 1.00 93.62 205 ALA A CA 1
ATOM 1688 C C . ALA A 1 205 ? 10.149 17.092 -22.908 1.00 93.62 205 ALA A C 1
ATOM 1690 O O . ALA A 1 205 ? 9.446 17.293 -21.917 1.00 93.62 205 ALA A O 1
ATOM 1691 N N . ALA A 1 206 ? 10.532 15.858 -23.256 1.00 93.19 206 ALA A N 1
ATOM 1692 C CA . ALA A 1 206 ? 10.210 14.672 -22.465 1.00 93.19 206 ALA A CA 1
ATOM 1693 C C . ALA A 1 206 ? 10.861 14.722 -21.071 1.00 93.19 206 ALA A C 1
ATOM 1695 O O . ALA A 1 206 ? 10.174 14.504 -20.077 1.00 93.19 206 ALA A O 1
ATOM 1696 N N . ASN A 1 207 ? 12.148 15.077 -20.991 1.00 93.94 207 ASN A N 1
ATOM 1697 C CA . ASN A 1 207 ? 12.899 15.207 -19.736 1.00 93.94 207 ASN A CA 1
ATOM 1698 C C . ASN A 1 207 ? 12.439 16.380 -18.851 1.00 93.94 207 ASN A C 1
ATOM 1700 O O . ASN A 1 207 ? 12.690 16.374 -17.645 1.00 93.94 207 ASN A O 1
ATOM 1704 N N . LEU A 1 208 ? 11.803 17.404 -19.429 1.00 94.56 208 LEU A N 1
ATOM 1705 C CA . LEU A 1 208 ? 11.130 18.461 -18.677 1.00 94.56 208 LEU A CA 1
ATOM 1706 C C . LEU A 1 208 ? 9.805 17.938 -18.112 1.00 94.56 208 LEU A C 1
ATOM 1708 O O . LEU A 1 208 ? 9.594 17.997 -16.904 1.00 94.56 208 LEU A O 1
ATOM 1712 N N . ARG A 1 209 ? 8.964 17.334 -18.962 1.00 89.62 209 ARG A N 1
ATOM 1713 C CA . ARG A 1 209 ? 7.668 16.767 -18.563 1.00 89.62 209 ARG A CA 1
ATOM 1714 C C . ARG A 1 209 ? 7.795 15.669 -17.499 1.00 89.62 209 ARG A C 1
ATOM 1716 O O . ARG A 1 209 ? 6.937 15.587 -16.624 1.00 89.62 209 ARG A O 1
ATOM 1723 N N . THR A 1 210 ? 8.836 14.832 -17.525 1.00 93.75 210 THR A N 1
ATOM 1724 C CA . THR A 1 210 ? 9.061 13.847 -16.449 1.00 93.75 210 THR A CA 1
ATOM 1725 C C . THR A 1 210 ? 9.353 14.526 -15.115 1.00 93.75 210 THR A C 1
ATOM 1727 O O . THR A 1 210 ? 8.721 14.166 -14.129 1.00 93.75 210 THR A O 1
ATOM 1730 N N . LYS A 1 211 ? 10.204 15.559 -15.083 1.00 93.88 211 LYS A N 1
ATOM 1731 C CA . LYS A 1 211 ? 10.486 16.342 -13.864 1.00 93.88 211 LYS A CA 1
ATOM 1732 C C . LYS A 1 211 ? 9.264 17.102 -13.350 1.00 93.88 211 LYS A C 1
ATOM 1734 O O . LYS A 1 211 ? 9.051 17.172 -12.143 1.00 93.88 211 LYS A O 1
ATOM 1739 N N . GLU A 1 212 ? 8.445 17.649 -14.247 1.00 94.38 212 GLU A N 1
ATOM 1740 C CA . GLU A 1 212 ? 7.157 18.255 -13.891 1.00 94.38 212 GLU A CA 1
ATOM 1741 C C . GLU A 1 212 ? 6.227 17.215 -13.247 1.00 94.38 212 GLU A C 1
ATOM 1743 O O . GLU A 1 212 ? 5.668 17.466 -12.183 1.00 94.38 212 GLU A O 1
ATOM 1748 N N . HIS A 1 213 ? 6.108 16.018 -13.833 1.00 92.94 213 HIS A N 1
ATOM 1749 C CA . HIS A 1 213 ? 5.314 14.929 -13.260 1.00 92.94 213 HIS A CA 1
ATOM 1750 C C . HIS A 1 213 ? 5.878 14.395 -11.934 1.00 92.94 213 HIS A C 1
ATOM 1752 O O . HIS A 1 213 ? 5.091 14.094 -11.041 1.00 92.94 213 HIS A O 1
ATOM 1758 N N . GLU A 1 214 ? 7.200 14.315 -11.764 1.00 94.56 214 GLU A N 1
ATOM 1759 C CA . GLU A 1 214 ? 7.844 13.968 -10.488 1.00 94.56 214 GLU A CA 1
ATOM 1760 C C . GLU A 1 214 ? 7.549 15.023 -9.412 1.00 94.56 214 GLU A C 1
ATOM 1762 O O . GLU A 1 214 ? 7.138 14.667 -8.309 1.00 94.56 214 GLU A O 1
ATOM 1767 N N . SER A 1 215 ? 7.654 16.315 -9.742 1.00 93.62 215 SER A N 1
ATOM 1768 C CA . SER A 1 215 ? 7.331 17.408 -8.816 1.00 93.62 215 SER A CA 1
ATOM 1769 C C . SER A 1 215 ? 5.844 17.454 -8.447 1.00 93.62 215 SER A C 1
ATOM 1771 O O . SER A 1 215 ? 5.518 17.717 -7.292 1.00 93.62 215 SER A O 1
ATOM 1773 N N . ILE A 1 216 ? 4.939 17.199 -9.399 1.00 93.94 216 ILE A N 1
ATOM 1774 C CA . ILE A 1 216 ? 3.491 17.120 -9.142 1.00 93.94 216 ILE A CA 1
ATOM 1775 C C . ILE A 1 216 ? 3.173 15.892 -8.282 1.00 93.94 216 ILE A C 1
ATOM 1777 O O . ILE A 1 216 ? 2.404 15.992 -7.329 1.00 93.94 216 ILE A O 1
ATOM 1781 N N . LYS A 1 217 ? 3.791 14.739 -8.572 1.00 94.69 217 LYS A N 1
ATOM 1782 C CA . LYS A 1 217 ? 3.649 13.522 -7.766 1.00 94.69 217 LYS A CA 1
ATOM 1783 C C . LYS A 1 217 ? 4.100 13.763 -6.324 1.00 94.69 217 LYS A C 1
ATOM 1785 O O . LYS A 1 217 ? 3.362 13.413 -5.412 1.00 94.69 217 LYS A O 1
ATOM 1790 N N . GLN A 1 218 ? 5.256 14.398 -6.124 1.00 95.50 218 GLN A N 1
ATOM 1791 C CA . GLN A 1 218 ? 5.765 14.686 -4.784 1.00 95.50 218 GLN A CA 1
ATOM 1792 C C . GLN A 1 218 ? 4.873 15.678 -4.020 1.00 95.50 218 GLN A C 1
ATOM 1794 O O . GLN A 1 218 ? 4.657 15.487 -2.831 1.00 95.50 218 GLN A O 1
ATOM 1799 N N . GLN A 1 219 ? 4.284 16.679 -4.686 1.00 94.31 219 GLN A N 1
ATOM 1800 C CA . GLN A 1 219 ? 3.290 17.565 -4.059 1.00 94.31 219 GLN A CA 1
ATOM 1801 C C . GLN A 1 219 ? 2.027 16.807 -3.621 1.00 94.31 219 GLN A C 1
ATOM 1803 O O . GLN A 1 219 ? 1.541 17.022 -2.516 1.00 94.31 219 GLN A O 1
ATOM 1808 N N . ILE A 1 220 ? 1.526 15.886 -4.453 1.00 94.06 220 ILE A N 1
ATOM 1809 C CA . ILE A 1 220 ? 0.368 15.041 -4.117 1.00 94.06 220 ILE A CA 1
ATOM 1810 C C . ILE A 1 220 ? 0.690 14.091 -2.952 1.00 94.06 220 ILE A C 1
ATOM 1812 O O . ILE A 1 220 ? -0.166 13.864 -2.102 1.00 94.06 220 ILE A O 1
ATOM 1816 N N . GLU A 1 221 ? 1.908 13.547 -2.890 1.00 94.31 221 GLU A N 1
ATOM 1817 C CA . GLU A 1 221 ? 2.360 12.705 -1.774 1.00 94.31 221 GLU A CA 1
ATOM 1818 C C . GLU A 1 221 ? 2.514 13.520 -0.474 1.00 94.31 221 GLU A C 1
ATOM 1820 O O . GLU A 1 221 ? 1.972 13.110 0.551 1.00 94.31 221 GLU A O 1
ATOM 1825 N N . ASP A 1 222 ? 3.136 14.706 -0.525 1.00 95.25 222 ASP A N 1
ATOM 1826 C CA . ASP A 1 222 ? 3.257 15.630 0.616 1.00 95.25 222 ASP A CA 1
ATOM 1827 C C . ASP A 1 222 ? 1.881 16.065 1.165 1.00 95.25 222 ASP A C 1
ATOM 1829 O O . ASP A 1 222 ? 1.685 16.111 2.381 1.00 95.25 222 ASP A O 1
ATOM 1833 N N . ASP A 1 223 ? 0.923 16.404 0.293 1.00 95.50 223 ASP A N 1
ATOM 1834 C CA . ASP A 1 223 ? -0.421 16.836 0.706 1.00 95.50 223 ASP A CA 1
ATOM 1835 C C . ASP A 1 223 ? -1.283 15.670 1.218 1.00 95.50 223 ASP A C 1
ATOM 1837 O O . ASP A 1 223 ? -2.024 15.843 2.188 1.00 95.50 223 ASP A O 1
ATOM 1841 N N . ALA A 1 224 ? -1.140 14.466 0.655 1.00 93.19 224 ALA A N 1
ATOM 1842 C CA . ALA A 1 224 ? -1.796 13.269 1.181 1.00 93.19 224 ALA A CA 1
ATOM 1843 C C . ALA A 1 224 ? -1.257 12.877 2.570 1.00 93.19 224 ALA A C 1
ATOM 1845 O O . ALA A 1 224 ? -2.041 12.547 3.461 1.00 93.19 224 ALA A O 1
ATOM 1846 N N . ASP A 1 225 ? 0.059 12.961 2.799 1.00 95.56 225 ASP A N 1
ATOM 1847 C CA . ASP A 1 225 ? 0.642 12.717 4.124 1.00 95.56 225 ASP A CA 1
ATOM 1848 C C . ASP A 1 225 ? 0.202 13.780 5.149 1.00 95.56 225 ASP A C 1
ATOM 1850 O O . ASP A 1 225 ? -0.061 13.440 6.309 1.00 95.56 225 ASP A O 1
ATOM 1854 N N . ARG A 1 226 ? 0.027 15.048 4.736 1.00 94.44 226 ARG A N 1
ATOM 1855 C CA . ARG A 1 226 ? -0.596 16.092 5.577 1.00 94.44 226 ARG A CA 1
ATOM 1856 C C . ARG A 1 226 ? -2.034 15.738 5.942 1.00 94.44 226 ARG A C 1
ATOM 1858 O O . ARG A 1 226 ? -2.348 15.725 7.130 1.00 94.44 226 ARG A O 1
ATOM 1865 N N . GLU A 1 227 ? -2.881 15.392 4.969 1.00 94.88 227 GLU A N 1
ATOM 1866 C CA . GLU A 1 227 ? -4.275 14.997 5.229 1.00 94.88 227 GLU A CA 1
ATOM 1867 C C . GLU A 1 227 ? -4.338 13.792 6.183 1.00 94.88 227 GLU A C 1
ATOM 1869 O O . GLU A 1 227 ? -5.097 13.794 7.151 1.00 94.88 227 GLU A O 1
ATOM 1874 N N . ILE A 1 228 ? -3.474 12.790 5.989 1.00 95.25 228 ILE A N 1
ATOM 1875 C CA . ILE A 1 228 ? -3.366 11.622 6.871 1.00 95.25 228 ILE A CA 1
ATOM 1876 C C . ILE A 1 228 ? -2.981 12.023 8.306 1.00 95.25 228 ILE A C 1
ATOM 1878 O O . ILE A 1 228 ? -3.513 11.446 9.259 1.00 95.25 228 ILE A O 1
ATOM 1882 N N . VAL A 1 229 ? -2.074 12.986 8.497 1.00 95.88 229 VAL A N 1
ATOM 1883 C CA . VAL A 1 229 ? -1.676 13.483 9.828 1.00 95.88 229 VAL A CA 1
ATOM 1884 C C . VAL A 1 229 ? -2.771 14.345 10.467 1.00 95.88 229 VAL A C 1
ATOM 1886 O O . VAL A 1 229 ? -3.043 14.199 11.662 1.00 95.88 229 VAL A O 1
ATOM 1889 N N . GLU A 1 230 ? -3.453 15.196 9.703 1.00 95.19 230 GLU A N 1
ATOM 1890 C CA . GLU A 1 230 ? -4.582 15.992 10.198 1.00 95.19 230 GLU A CA 1
ATOM 1891 C C . GLU A 1 230 ? -5.767 15.102 10.594 1.00 95.19 230 GLU A C 1
ATOM 1893 O O . GLU A 1 230 ? -6.295 15.237 11.700 1.00 95.19 230 GLU A O 1
ATOM 1898 N N . LEU A 1 231 ? -6.134 14.122 9.763 1.00 94.00 231 LEU A N 1
ATOM 1899 C CA . LEU A 1 231 ? -7.165 13.136 10.088 1.00 94.00 231 LEU A CA 1
ATOM 1900 C C . LEU A 1 231 ? -6.787 12.319 11.329 1.00 94.00 231 LEU A C 1
ATOM 1902 O O . LEU A 1 231 ? -7.603 12.215 12.245 1.00 94.00 231 LEU A O 1
ATOM 1906 N N . LYS A 1 232 ? -5.554 11.792 11.416 1.00 94.88 232 LYS A N 1
ATOM 1907 C CA . LYS A 1 232 ? -5.077 11.066 12.610 1.00 94.88 232 LYS A CA 1
ATOM 1908 C C . LYS A 1 232 ? -5.178 11.922 13.866 1.00 94.88 232 LYS A C 1
ATOM 1910 O O . LYS A 1 232 ? -5.840 11.514 14.812 1.00 94.88 232 LYS A O 1
ATOM 1915 N N . THR A 1 233 ? -4.593 13.120 13.866 1.00 95.56 233 THR A N 1
ATOM 1916 C CA . THR A 1 233 ? -4.587 13.983 15.059 1.00 95.56 233 THR A CA 1
ATOM 1917 C C . THR A 1 233 ? -5.984 14.478 15.440 1.00 95.56 233 THR A C 1
ATOM 1919 O O . THR A 1 233 ? -6.246 14.701 16.620 1.00 95.56 233 THR A O 1
ATOM 1922 N N . ASN A 1 234 ? -6.913 14.618 14.491 1.00 96.25 234 ASN A N 1
ATOM 1923 C CA . ASN A 1 234 ? -8.309 14.937 14.793 1.00 96.25 234 ASN A CA 1
ATOM 1924 C C . ASN A 1 234 ? -9.073 13.728 15.361 1.00 96.25 234 ASN A C 1
ATOM 1926 O O . ASN A 1 234 ? -9.782 13.885 16.355 1.00 96.25 234 ASN A O 1
ATOM 1930 N N . TYR A 1 235 ? -8.881 12.518 14.826 1.00 94.06 235 TYR A N 1
ATOM 1931 C CA . TYR A 1 235 ? -9.458 11.304 15.416 1.00 94.06 235 TYR A CA 1
ATOM 1932 C C . TYR A 1 235 ? -8.841 10.947 16.777 1.00 94.06 235 TYR A C 1
ATOM 1934 O O . TYR A 1 235 ? -9.559 10.463 17.647 1.00 94.06 235 TYR A O 1
ATOM 1942 N N . GLU A 1 236 ? -7.558 11.231 17.010 1.00 94.00 236 GLU A N 1
ATOM 1943 C CA . GLU A 1 236 ? -6.903 11.072 18.315 1.00 94.00 236 GLU A CA 1
ATOM 1944 C C . GLU A 1 236 ? -7.469 12.041 19.365 1.00 94.00 236 GLU A C 1
ATOM 1946 O O . GLU A 1 236 ? -7.742 11.613 20.486 1.00 94.00 236 GLU A O 1
ATOM 1951 N N . LYS A 1 237 ? -7.730 13.310 19.004 1.00 95.88 237 LYS A N 1
ATOM 1952 C CA . LYS A 1 237 ? -8.438 14.270 19.878 1.00 95.88 237 LYS A CA 1
ATOM 1953 C C . LYS A 1 237 ? -9.848 13.786 20.210 1.00 95.88 237 LYS A C 1
ATOM 1955 O O . LYS A 1 237 ? -10.177 13.677 21.385 1.00 95.88 237 LYS A O 1
ATOM 1960 N N . LEU A 1 238 ? -10.647 13.428 19.200 1.00 95.31 238 LEU A N 1
ATOM 1961 C CA . LEU A 1 238 ? -12.014 12.924 19.396 1.00 95.31 238 LEU A CA 1
ATOM 1962 C C . LEU A 1 238 ? -12.037 11.658 20.266 1.00 95.31 238 LEU A C 1
ATOM 1964 O O . LEU A 1 238 ? -12.876 11.525 21.152 1.00 95.31 238 LEU A O 1
ATOM 1968 N N . LEU A 1 239 ? -11.085 10.743 20.061 1.00 93.38 239 LEU A N 1
ATOM 1969 C CA . LEU A 1 239 ? -10.933 9.537 20.873 1.00 93.38 239 LEU A CA 1
ATOM 1970 C C . LEU A 1 239 ? -10.531 9.860 22.322 1.00 93.38 239 LEU A C 1
ATOM 1972 O O . LEU A 1 239 ? -11.000 9.189 23.240 1.00 93.38 239 LEU A O 1
ATOM 1976 N N . TYR A 1 240 ? -9.683 10.867 22.542 1.00 94.69 240 TYR A N 1
ATOM 1977 C CA . TYR A 1 240 ? -9.313 11.335 23.878 1.00 94.69 240 TYR A CA 1
ATOM 1978 C C . TYR A 1 240 ? -10.495 12.014 24.591 1.00 94.69 240 TYR A C 1
ATOM 1980 O O . TYR A 1 240 ? -10.771 11.708 25.751 1.00 94.69 240 TYR A O 1
ATOM 1988 N N . GLU A 1 241 ? -11.239 12.876 23.895 1.00 95.00 241 GLU A N 1
ATOM 1989 C CA . GLU A 1 241 ? -12.442 13.543 24.407 1.00 95.00 241 GLU A CA 1
ATOM 1990 C C . GLU A 1 241 ? -13.527 12.523 24.791 1.00 95.00 241 GLU A C 1
ATOM 1992 O O . GLU A 1 241 ? -14.037 12.562 25.912 1.00 95.00 241 GLU A O 1
ATOM 1997 N N . GLU A 1 242 ? -13.807 11.541 23.928 1.00 90.75 242 GLU A N 1
ATOM 1998 C CA . GLU A 1 242 ? -14.707 10.420 24.232 1.00 90.75 242 GLU A CA 1
ATOM 1999 C C . GLU A 1 242 ? -14.206 9.565 25.407 1.00 90.75 242 GLU A C 1
ATOM 2001 O O . GLU A 1 242 ? -15.001 9.158 26.254 1.00 90.75 242 GLU A O 1
ATOM 2006 N N . GLN A 1 243 ? -12.896 9.322 25.535 1.00 93.44 243 GLN A N 1
ATOM 2007 C CA . GLN A 1 243 ? -12.339 8.636 26.709 1.00 93.44 243 GLN A CA 1
ATOM 2008 C C . GLN A 1 243 ? -12.525 9.447 27.999 1.00 93.44 243 GLN A C 1
ATOM 2010 O O . GLN A 1 243 ? -12.862 8.867 29.036 1.00 93.44 243 GLN A O 1
ATOM 2015 N N . GLU A 1 244 ? -12.362 10.772 27.960 1.00 94.19 244 GLU A N 1
ATOM 2016 C CA . GLU A 1 244 ? -12.570 11.640 29.121 1.00 94.19 244 GLU A CA 1
ATOM 2017 C C . GLU A 1 244 ? -14.059 11.723 29.506 1.00 94.19 244 GLU A C 1
ATOM 2019 O O . GLU A 1 244 ? -14.403 11.643 30.689 1.00 94.19 244 GLU A O 1
ATOM 2024 N N . ILE A 1 245 ? -14.961 11.805 28.521 1.00 93.00 245 ILE A N 1
ATOM 2025 C CA . ILE A 1 245 ? -16.419 11.725 28.713 1.00 93.00 245 ILE A CA 1
ATOM 2026 C C . ILE A 1 245 ? -16.805 10.360 29.296 1.00 93.00 245 ILE A C 1
ATOM 2028 O O . ILE A 1 245 ? -17.531 10.300 30.291 1.00 93.00 245 ILE A O 1
ATOM 2032 N N . ASN A 1 246 ? -16.273 9.259 28.760 1.00 93.12 246 ASN A N 1
ATOM 2033 C CA . ASN A 1 246 ? -16.522 7.914 29.276 1.00 93.12 246 ASN A CA 1
ATOM 2034 C C . ASN A 1 246 ? -16.031 7.763 30.724 1.00 93.12 246 ASN A C 1
ATOM 2036 O O . ASN A 1 246 ? -16.732 7.188 31.557 1.00 93.12 246 ASN A O 1
ATOM 2040 N N . LEU A 1 247 ? -14.866 8.330 31.057 1.00 93.19 247 LEU A N 1
ATOM 2041 C CA . LEU A 1 247 ? -14.322 8.331 32.414 1.00 93.19 247 LEU A CA 1
ATOM 2042 C C . LEU A 1 247 ? -15.210 9.126 33.387 1.00 93.19 247 LEU A C 1
ATOM 2044 O O . LEU A 1 247 ? -15.496 8.629 34.481 1.00 93.19 247 LEU A O 1
ATOM 2048 N N . LYS A 1 248 ? -15.702 10.306 32.979 1.00 92.88 248 LYS A N 1
ATOM 2049 C CA . LYS A 1 248 ? -16.671 11.118 33.743 1.00 92.88 248 LYS A CA 1
ATOM 2050 C C . LYS A 1 248 ? -17.970 10.346 33.981 1.00 92.88 248 LYS A C 1
ATOM 2052 O O . LYS A 1 248 ? -18.327 10.108 35.135 1.00 92.88 248 LYS A O 1
ATOM 2057 N N . LEU A 1 249 ? -18.606 9.846 32.919 1.00 9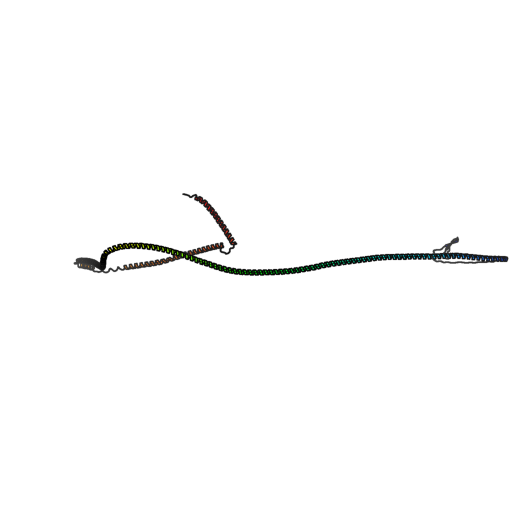0.81 249 LEU A N 1
ATOM 2058 C CA . LEU A 1 249 ? -19.842 9.053 32.987 1.00 90.81 249 LEU A CA 1
ATOM 2059 C C . LEU A 1 249 ? -19.673 7.777 33.827 1.00 90.81 249 LEU A C 1
ATOM 2061 O O . LEU A 1 249 ? -20.574 7.395 34.572 1.00 90.81 249 LEU A O 1
ATOM 2065 N N . ARG A 1 250 ? -18.509 7.120 33.771 1.00 93.06 250 ARG A N 1
ATOM 2066 C CA . ARG A 1 250 ? -18.185 5.950 34.603 1.00 93.06 250 ARG A CA 1
ATOM 2067 C C . ARG A 1 250 ? -17.999 6.323 36.077 1.00 93.06 250 ARG A C 1
ATOM 2069 O O . ARG A 1 250 ? -18.398 5.547 36.949 1.00 93.06 250 ARG A O 1
ATOM 2076 N N . GLY A 1 251 ? -17.440 7.499 36.362 1.00 91.25 251 GLY A N 1
ATOM 2077 C CA . GLY A 1 251 ? -17.379 8.085 37.702 1.00 91.25 251 GLY A CA 1
ATOM 2078 C C . GLY A 1 251 ? -18.772 8.389 38.257 1.00 91.25 251 GLY A C 1
ATOM 2079 O O . GLY A 1 251 ? -19.122 7.916 39.340 1.00 91.25 251 GLY A O 1
ATOM 2080 N N . GLU A 1 252 ? -19.600 9.088 37.481 1.00 93.00 252 GLU A N 1
ATOM 2081 C CA . GLU A 1 252 ? -20.995 9.405 37.810 1.00 93.00 252 GLU A CA 1
ATOM 2082 C C . GLU A 1 252 ? -21.837 8.145 38.020 1.00 93.00 252 GLU A C 1
ATOM 2084 O O . GLU A 1 252 ? -22.496 8.014 39.051 1.00 93.00 252 GLU A O 1
ATOM 2089 N N . ALA A 1 253 ? -21.751 7.159 37.123 1.00 89.38 253 ALA A N 1
ATOM 2090 C CA . ALA A 1 253 ? -22.407 5.862 37.278 1.00 89.38 253 ALA A CA 1
ATOM 2091 C C . ALA A 1 253 ? -21.919 5.110 38.531 1.00 89.38 253 ALA A C 1
ATOM 2093 O O . ALA A 1 253 ? -22.701 4.413 39.180 1.00 89.38 253 ALA A O 1
ATOM 2094 N N . GLY A 1 254 ? -20.649 5.273 38.919 1.00 92.88 254 GLY A N 1
ATOM 2095 C CA . GLY A 1 254 ? -20.106 4.774 40.183 1.00 92.88 254 GLY A CA 1
ATOM 2096 C C . GLY A 1 254 ? -20.715 5.462 41.411 1.00 92.88 254 GLY A C 1
ATOM 2097 O O . GLY A 1 254 ? -21.090 4.787 42.373 1.00 92.88 254 GLY A O 1
ATOM 2098 N N . VAL A 1 255 ? -20.873 6.788 41.376 1.00 93.19 255 VAL A N 1
ATOM 2099 C CA . VAL A 1 255 ? -21.539 7.575 42.431 1.00 93.19 255 VAL A CA 1
ATOM 2100 C C . VAL A 1 255 ? -23.028 7.234 42.514 1.00 93.19 255 VAL A C 1
ATOM 2102 O O . VAL A 1 255 ? -23.535 6.980 43.605 1.00 93.19 255 VAL A O 1
ATOM 2105 N N . MET A 1 256 ? -23.726 7.151 41.382 1.00 89.56 256 MET A N 1
ATOM 2106 C CA . MET A 1 256 ? -25.138 6.768 41.314 1.00 89.56 256 MET A CA 1
ATOM 2107 C C . MET A 1 256 ? -25.356 5.331 41.792 1.00 89.56 256 MET A C 1
ATOM 2109 O O . MET A 1 256 ? -26.297 5.081 42.539 1.00 89.56 256 MET A O 1
ATOM 2113 N N . ARG A 1 257 ? -24.445 4.396 41.483 1.00 92.88 257 ARG A N 1
ATOM 2114 C CA . ARG A 1 257 ? -24.480 3.034 42.037 1.00 92.88 257 ARG A CA 1
ATOM 2115 C C . ARG A 1 257 ? -24.302 3.027 43.557 1.00 92.88 257 ARG A C 1
ATOM 2117 O O . ARG A 1 257 ? -25.003 2.268 44.220 1.00 92.88 257 ARG A O 1
ATOM 2124 N N . LYS A 1 258 ? -23.424 3.871 44.118 1.00 93.75 258 LYS A N 1
ATOM 2125 C CA . LYS A 1 258 ? -23.285 4.037 45.579 1.00 93.75 258 LYS A CA 1
ATOM 2126 C C . LYS A 1 258 ? -24.557 4.610 46.213 1.00 93.75 258 LYS A C 1
ATOM 2128 O O . LYS A 1 258 ? -25.028 4.029 47.183 1.00 93.75 258 LYS A O 1
ATOM 2133 N N . LYS A 1 259 ? -25.139 5.673 45.640 1.00 92.62 259 LYS A N 1
ATOM 2134 C CA . LYS A 1 259 ? -26.424 6.252 46.086 1.00 92.62 259 LYS A CA 1
ATOM 2135 C C . LYS A 1 259 ? -27.559 5.224 46.038 1.00 92.62 259 LYS A C 1
ATOM 2137 O O . LYS A 1 259 ? -28.307 5.093 46.994 1.00 92.62 259 LYS A O 1
ATOM 2142 N N . PHE A 1 260 ? -27.646 4.442 44.962 1.00 91.75 260 PHE A N 1
ATOM 2143 C CA . PHE A 1 260 ? -28.625 3.361 44.848 1.00 91.75 260 PHE A CA 1
ATOM 2144 C C . PHE A 1 260 ? -28.434 2.298 45.941 1.00 91.75 260 PHE A C 1
ATOM 2146 O O . PHE A 1 260 ? -29.409 1.876 46.547 1.00 91.75 260 PHE A O 1
ATOM 2153 N N . HIS A 1 261 ? -27.191 1.908 46.253 1.00 92.44 261 HIS A N 1
ATOM 2154 C CA . HIS A 1 261 ? -26.918 0.946 47.329 1.00 92.44 261 HIS A CA 1
ATOM 2155 C C . HIS A 1 261 ? -27.185 1.505 48.735 1.00 92.44 261 HIS A C 1
ATOM 2157 O O . HIS A 1 261 ? -27.563 0.723 49.603 1.00 92.44 261 HIS A O 1
ATOM 2163 N N . SER A 1 262 ? -27.008 2.811 48.990 1.00 93.50 262 SER A N 1
ATOM 2164 C CA . SER A 1 262 ? -27.456 3.397 50.262 1.00 93.50 262 SER A CA 1
ATOM 2165 C C . SER A 1 262 ? -28.979 3.409 50.324 1.00 93.50 262 SER A C 1
ATOM 2167 O O . SER A 1 262 ? -29.530 2.766 51.202 1.00 93.50 262 SER A O 1
ATOM 2169 N N . SER A 1 263 ? -29.667 3.959 49.318 1.00 90.75 263 SER A N 1
ATOM 2170 C CA . SER A 1 263 ? -31.137 3.978 49.290 1.00 90.75 263 SER A CA 1
ATOM 2171 C C . SER A 1 263 ? -31.775 2.587 49.310 1.00 90.75 263 SER A C 1
ATOM 2173 O O . SER A 1 263 ? -32.857 2.427 49.863 1.00 90.75 263 SER A O 1
ATOM 2175 N N . GLN A 1 264 ? -31.114 1.558 48.772 1.00 91.94 264 GLN A N 1
ATOM 2176 C CA . GLN A 1 264 ? -31.567 0.175 48.915 1.00 91.94 264 GLN A CA 1
ATOM 2177 C C . GLN A 1 264 ? -31.442 -0.331 50.363 1.00 91.94 264 GLN A C 1
ATOM 2179 O O . GLN A 1 264 ? -32.376 -0.967 50.847 1.00 91.94 264 GLN A O 1
ATOM 2184 N N . LYS A 1 265 ? -30.347 -0.015 51.070 1.00 92.94 265 LYS A N 1
ATOM 2185 C CA . LYS A 1 265 ? -30.221 -0.300 52.509 1.00 92.94 265 LYS A CA 1
ATOM 2186 C C . LYS A 1 265 ? -31.245 0.474 53.329 1.00 92.94 265 LYS A C 1
ATOM 2188 O O . LYS A 1 265 ? -31.887 -0.129 54.176 1.00 92.94 265 LYS A O 1
ATOM 2193 N N . ASP A 1 266 ? -31.447 1.755 53.031 1.00 92.62 266 ASP A N 1
ATOM 2194 C CA . ASP A 1 266 ? -32.449 2.594 53.691 1.00 92.62 266 ASP A CA 1
ATOM 2195 C C . ASP A 1 266 ? -33.849 1.958 53.527 1.00 92.62 266 ASP A C 1
ATOM 2197 O O . ASP A 1 266 ? -34.598 1.820 54.489 1.00 92.62 266 ASP A O 1
ATOM 2201 N N . ILE A 1 267 ? -34.181 1.459 52.326 1.00 92.75 267 ILE A N 1
ATOM 2202 C CA . ILE A 1 267 ? -35.421 0.711 52.043 1.00 92.75 267 ILE A CA 1
ATOM 2203 C C . ILE A 1 267 ? -35.498 -0.623 52.810 1.00 92.75 267 ILE A C 1
ATOM 2205 O O . ILE A 1 267 ? -36.584 -1.010 53.241 1.00 92.75 267 ILE A O 1
ATOM 2209 N N . GLU A 1 268 ? -34.396 -1.356 52.964 1.00 92.19 268 GLU A N 1
ATOM 2210 C CA . GLU A 1 268 ? -34.345 -2.602 53.744 1.00 92.19 268 GLU A CA 1
ATOM 2211 C C . GLU A 1 268 ? -34.507 -2.331 55.252 1.00 92.19 268 GLU A C 1
ATOM 2213 O O . GLU A 1 268 ? -35.265 -3.031 55.926 1.00 92.19 268 GLU A O 1
ATOM 2218 N N . GLU A 1 269 ? -33.910 -1.256 55.768 1.00 93.56 269 GLU A N 1
ATOM 2219 C CA . GLU A 1 269 ? -34.069 -0.813 57.153 1.00 93.56 269 GLU A CA 1
ATOM 2220 C C . GLU A 1 269 ? -35.495 -0.308 57.428 1.00 93.56 269 GLU A C 1
ATOM 2222 O O . GLU A 1 269 ? -36.127 -0.758 58.385 1.00 93.56 269 GLU A O 1
ATOM 2227 N N . PHE A 1 270 ? -36.075 0.515 56.545 1.00 91.81 270 PHE A N 1
ATOM 2228 C CA . PHE A 1 270 ? -37.484 0.913 56.642 1.00 91.81 270 PHE A CA 1
ATOM 2229 C C . PHE A 1 270 ? -38.436 -0.290 56.555 1.00 91.81 270 PHE A C 1
ATOM 2231 O O . PHE A 1 270 ? -39.424 -0.332 57.287 1.00 91.81 270 PHE A O 1
ATOM 2238 N N . LYS A 1 271 ? -38.145 -1.312 55.735 1.00 92.44 271 LYS A N 1
ATOM 2239 C CA . LYS A 1 271 ? -38.920 -2.570 55.726 1.00 92.44 271 LYS A CA 1
ATOM 2240 C C . LYS A 1 271 ? -38.839 -3.303 57.066 1.00 92.44 271 LYS A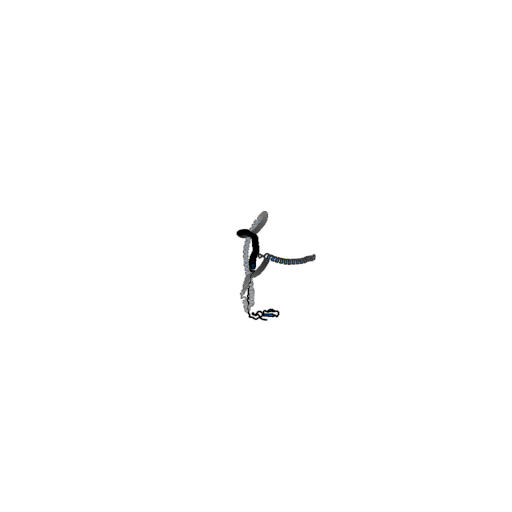 C 1
ATOM 2242 O O . LYS A 1 271 ? -39.863 -3.802 57.532 1.00 92.44 271 LYS A O 1
ATOM 2247 N N . HIS A 1 272 ? -37.668 -3.354 57.703 1.00 91.38 272 HIS A N 1
ATOM 2248 C CA . HIS A 1 272 ? -37.524 -3.938 59.039 1.00 91.38 272 HIS A CA 1
ATOM 2249 C C . HIS A 1 272 ? -38.266 -3.129 60.114 1.00 91.38 272 HIS A C 1
ATOM 2251 O O . HIS A 1 272 ? -38.968 -3.725 60.932 1.00 91.38 272 HIS A O 1
ATOM 2257 N N . GLN A 1 273 ? -38.199 -1.794 60.076 1.00 92.75 273 GLN A N 1
ATOM 2258 C CA . GLN A 1 273 ? -38.958 -0.917 60.977 1.00 92.75 273 GLN A CA 1
ATOM 2259 C C . GLN A 1 273 ? -40.475 -1.111 60.805 1.00 92.75 273 GLN A C 1
ATOM 2261 O O . GLN A 1 273 ? -41.176 -1.356 61.786 1.00 92.75 273 GLN A O 1
ATOM 2266 N N . VAL A 1 274 ? -40.981 -1.105 59.565 1.00 91.94 274 VAL A N 1
ATOM 2267 C CA . VAL A 1 274 ? -42.398 -1.371 59.247 1.00 91.94 274 VAL A CA 1
ATOM 2268 C C . VAL A 1 274 ? -42.827 -2.765 59.710 1.00 91.94 274 VAL A C 1
ATOM 2270 O O . VAL A 1 274 ? -43.912 -2.910 60.270 1.00 91.94 274 VAL A O 1
ATOM 2273 N N . HIS A 1 275 ? -41.988 -3.792 59.538 1.00 9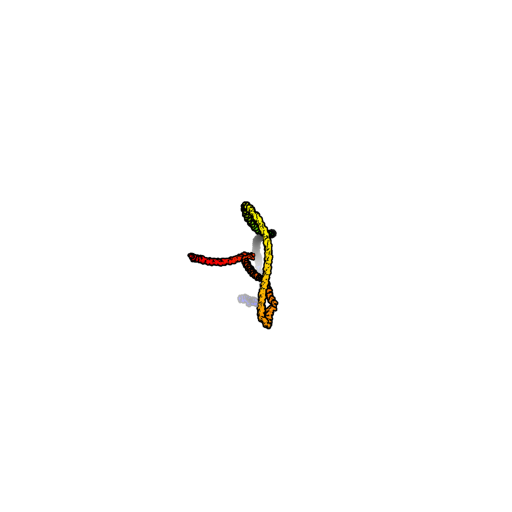2.56 275 HIS A N 1
ATOM 2274 C CA . HIS A 1 275 ? -42.295 -5.137 60.028 1.00 92.56 275 HIS A CA 1
ATOM 2275 C C . HIS A 1 275 ? -42.359 -5.194 61.562 1.00 92.56 275 HIS A C 1
ATOM 2277 O O . HIS A 1 275 ? -43.301 -5.769 62.105 1.00 92.56 275 HIS A O 1
ATOM 2283 N N . SER A 1 276 ? -41.419 -4.552 62.265 1.00 91.50 276 SER A N 1
ATOM 2284 C CA . SER A 1 276 ? -41.427 -4.468 63.733 1.00 91.50 276 SER A CA 1
ATOM 2285 C C . SER A 1 276 ? -42.685 -3.763 64.248 1.00 91.50 276 SER A C 1
ATOM 2287 O O . SER A 1 276 ? -43.395 -4.309 65.092 1.00 91.50 276 SER A O 1
ATOM 2289 N N . LEU A 1 277 ? -43.018 -2.601 63.677 1.00 90.75 277 LEU A N 1
ATOM 2290 C CA . LEU A 1 277 ? -44.227 -1.845 64.014 1.00 90.75 277 LEU A CA 1
ATOM 2291 C C . LEU A 1 277 ? -45.508 -2.633 63.705 1.00 90.75 277 LEU A C 1
ATOM 2293 O O . LEU A 1 277 ? -46.467 -2.559 64.467 1.00 90.75 277 LEU A O 1
ATOM 2297 N N . HIS A 1 278 ? -45.534 -3.435 62.636 1.00 92.62 278 HIS A N 1
ATOM 2298 C CA . HIS A 1 278 ? -46.674 -4.303 62.340 1.00 92.62 278 HIS A CA 1
ATOM 2299 C C . HIS A 1 278 ? -46.801 -5.470 63.338 1.00 92.62 278 HIS A C 1
ATOM 2301 O O . HIS A 1 278 ? -47.910 -5.818 63.738 1.00 92.62 278 HIS A O 1
ATOM 2307 N N . VAL A 1 279 ? -45.689 -6.042 63.810 1.00 92.94 279 VAL A N 1
ATOM 2308 C CA . VAL A 1 279 ? -45.702 -7.052 64.884 1.00 92.94 279 VAL A CA 1
ATOM 2309 C C . VAL A 1 279 ? -46.183 -6.447 66.210 1.00 92.94 279 VAL A C 1
ATOM 2311 O O . VAL A 1 279 ? -46.936 -7.093 66.940 1.00 92.94 279 VAL A O 1
ATOM 2314 N N . GLU A 1 280 ? -45.820 -5.203 66.527 1.00 90.94 280 GLU A N 1
ATOM 2315 C CA . GLU A 1 280 ? -46.372 -4.485 67.686 1.00 90.94 280 GLU A CA 1
ATOM 2316 C C . GLU A 1 280 ? -47.857 -4.146 67.512 1.00 90.94 280 GLU A C 1
ATOM 2318 O O . GLU A 1 280 ? -48.645 -4.390 68.425 1.00 90.94 280 GLU A O 1
ATOM 2323 N N . GLN A 1 281 ? -48.272 -3.695 66.326 1.00 91.12 281 GLN A N 1
ATOM 2324 C CA . GLN A 1 281 ? -49.678 -3.479 65.976 1.00 91.12 281 GLN A CA 1
ATOM 2325 C C . GLN A 1 281 ? -50.511 -4.756 66.174 1.00 91.12 281 GLN A C 1
ATOM 2327 O O . GLN A 1 281 ? -51.585 -4.691 66.771 1.00 91.12 281 GLN A O 1
ATOM 2332 N N . GLN A 1 282 ? -50.015 -5.918 65.733 1.00 91.31 282 GLN A N 1
ATOM 2333 C CA . GLN A 1 282 ? -50.689 -7.204 65.936 1.00 91.31 282 GLN A CA 1
ATOM 2334 C C . GLN A 1 282 ? -50.790 -7.579 67.424 1.00 91.31 282 GLN A C 1
ATOM 2336 O O . GLN A 1 282 ? -51.859 -8.001 67.866 1.00 91.31 282 GLN A O 1
ATOM 2341 N N . LYS A 1 283 ? -49.729 -7.382 68.222 1.00 91.00 283 LYS A N 1
ATOM 2342 C CA . LYS A 1 283 ? -49.773 -7.593 69.685 1.00 91.00 283 LYS A CA 1
ATOM 2343 C C . LYS A 1 283 ? -50.814 -6.688 70.349 1.00 91.00 283 LYS A C 1
ATOM 2345 O O . LYS A 1 283 ? -51.621 -7.163 71.144 1.00 91.00 283 LYS A O 1
ATOM 2350 N N . LEU A 1 284 ? -50.839 -5.403 69.995 1.00 88.81 284 LEU A N 1
ATOM 2351 C CA . LEU A 1 284 ? -51.811 -4.440 70.518 1.00 88.81 284 LEU A CA 1
ATOM 23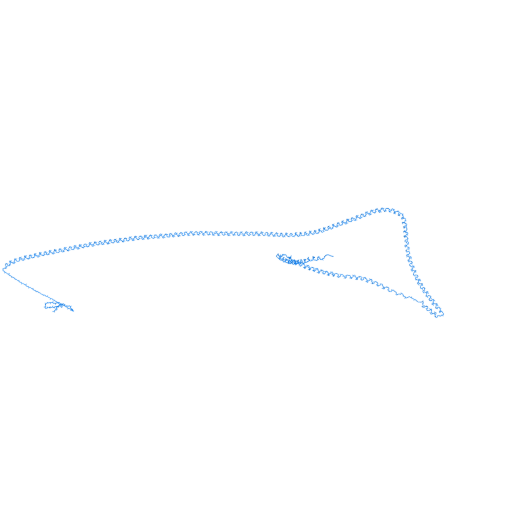52 C C . LEU A 1 284 ? -53.246 -4.797 70.100 1.00 88.81 284 LEU A C 1
ATOM 2354 O O . LEU A 1 284 ? -54.146 -4.742 70.932 1.00 88.81 284 LEU A O 1
ATOM 2358 N N . GLN A 1 285 ? -53.468 -5.252 68.863 1.00 92.06 285 GLN A N 1
ATOM 2359 C CA . GLN A 1 285 ? -54.771 -5.772 68.431 1.00 92.06 285 GLN A CA 1
ATOM 2360 C C . GLN A 1 285 ? -55.192 -7.024 69.213 1.00 92.06 285 GLN A C 1
ATOM 2362 O O . GLN A 1 285 ? -56.352 -7.121 69.605 1.00 92.06 285 GLN A O 1
ATOM 2367 N N . GLN A 1 286 ? -54.276 -7.956 69.500 1.00 91.06 286 GLN A N 1
ATOM 2368 C CA . GLN A 1 286 ? -54.572 -9.123 70.342 1.00 91.06 286 GLN A CA 1
ATOM 2369 C C . GLN A 1 286 ? -54.948 -8.714 71.774 1.00 91.06 286 GLN A C 1
ATOM 2371 O O . GLN A 1 286 ? -55.913 -9.250 72.316 1.00 91.06 286 GLN A O 1
ATOM 2376 N N . ILE A 1 287 ? -54.257 -7.728 72.358 1.00 91.38 287 ILE A N 1
ATOM 2377 C CA . ILE A 1 287 ? -54.589 -7.165 73.678 1.00 91.38 287 ILE A CA 1
ATOM 2378 C C . ILE A 1 287 ? -55.973 -6.496 73.657 1.00 91.38 287 ILE A C 1
ATOM 2380 O O . ILE A 1 287 ? -56.784 -6.756 74.541 1.00 91.38 287 ILE A O 1
ATOM 2384 N N . ILE A 1 288 ? -56.289 -5.703 72.627 1.00 89.88 288 ILE A N 1
ATOM 2385 C CA . ILE A 1 288 ? -57.611 -5.071 72.455 1.00 89.88 288 ILE A CA 1
ATOM 2386 C C . ILE A 1 288 ? -58.722 -6.125 72.318 1.00 89.88 288 ILE A C 1
ATOM 2388 O O . ILE A 1 288 ? -59.789 -5.968 72.907 1.00 89.88 288 ILE A O 1
ATOM 2392 N N . VAL A 1 289 ? -58.482 -7.220 71.588 1.00 92.50 289 VAL A N 1
ATOM 2393 C CA . VAL A 1 289 ? -59.436 -8.338 71.467 1.00 92.50 289 VAL A CA 1
ATOM 2394 C C . VAL A 1 289 ? -59.586 -9.105 72.787 1.00 92.50 289 VAL A C 1
ATOM 2396 O O . VAL A 1 289 ? -60.694 -9.537 73.095 1.00 92.50 289 VAL A O 1
ATOM 2399 N N . GLY A 1 290 ? -58.515 -9.250 73.574 1.00 89.44 290 GLY A N 1
ATOM 2400 C CA . GLY A 1 290 ? -58.561 -9.807 74.932 1.00 89.44 290 GLY A CA 1
ATOM 2401 C C . GLY A 1 290 ? -59.441 -8.964 75.853 1.00 89.44 290 GLY A C 1
ATOM 2402 O O . GLY A 1 290 ? -60.499 -9.424 76.272 1.00 89.44 290 GLY A O 1
ATOM 2403 N N . LEU A 1 291 ? -59.089 -7.688 76.031 1.00 87.06 291 LEU A N 1
ATOM 2404 C CA . LEU A 1 291 ? -59.855 -6.728 76.836 1.00 87.06 291 LEU A CA 1
ATOM 2405 C C . LEU A 1 291 ? -61.314 -6.592 76.361 1.00 87.06 291 LEU A C 1
ATOM 2407 O O . LEU A 1 291 ? -62.219 -6.400 77.168 1.00 87.06 291 LEU A O 1
ATOM 2411 N N . GLY A 1 292 ? -61.571 -6.729 75.056 1.00 89.62 292 GLY A N 1
ATOM 2412 C CA . GLY A 1 292 ? -62.923 -6.764 74.495 1.00 89.62 292 GLY A CA 1
ATOM 2413 C C . GLY A 1 292 ? -63.752 -7.980 74.933 1.00 89.62 292 GLY A C 1
ATOM 2414 O O . GLY A 1 292 ? -64.966 -7.849 75.102 1.00 89.62 292 GLY A O 1
ATOM 2415 N N . ARG A 1 293 ? -63.119 -9.140 75.163 1.00 90.44 293 ARG A N 1
ATOM 2416 C CA . ARG A 1 293 ? -63.764 -10.313 75.783 1.00 90.44 293 ARG A CA 1
ATOM 2417 C C . ARG A 1 293 ? -63.972 -10.089 77.271 1.00 90.44 293 ARG A C 1
ATOM 2419 O O . ARG A 1 293 ? -65.096 -10.254 77.723 1.00 90.44 293 ARG A O 1
ATOM 2426 N N . ASP A 1 294 ? -62.955 -9.609 77.985 1.00 89.62 294 ASP A N 1
ATOM 2427 C CA . ASP A 1 294 ? -63.039 -9.334 79.425 1.00 89.62 294 ASP A CA 1
ATOM 2428 C C . ASP A 1 294 ? -64.202 -8.368 79.733 1.00 89.62 294 ASP A C 1
ATOM 2430 O O . ASP A 1 294 ? -65.034 -8.631 80.597 1.00 89.62 294 ASP A O 1
ATOM 2434 N N . ILE A 1 295 ? -64.349 -7.298 78.940 1.00 88.88 295 ILE A N 1
ATOM 2435 C CA . ILE A 1 295 ? -65.490 -6.367 79.004 1.00 88.88 295 ILE A CA 1
ATOM 2436 C C . ILE A 1 295 ? -66.822 -7.059 78.668 1.00 88.88 295 ILE A C 1
ATOM 2438 O O . ILE A 1 295 ? -67.855 -6.706 79.238 1.00 88.88 295 ILE A O 1
ATOM 2442 N N . SER A 1 296 ? -66.840 -8.015 77.736 1.00 90.00 296 SER A N 1
ATOM 2443 C CA . SER A 1 296 ? -68.053 -8.766 77.394 1.00 90.00 296 SER A CA 1
ATOM 2444 C C . SER A 1 296 ? -68.458 -9.768 78.475 1.00 90.00 296 SER A C 1
ATOM 2446 O O . SER A 1 296 ? -69.653 -10.002 78.639 1.00 90.00 296 SER A O 1
ATOM 2448 N N . ASP A 1 297 ? -67.503 -10.363 79.183 1.00 90.06 297 ASP A N 1
ATOM 2449 C CA . ASP A 1 297 ? -67.760 -11.368 80.212 1.00 90.06 297 ASP A CA 1
ATOM 2450 C C . ASP A 1 297 ? -68.093 -10.706 81.558 1.00 90.06 297 ASP A C 1
ATOM 2452 O O . ASP A 1 297 ? -69.078 -11.089 82.185 1.00 90.06 297 ASP A O 1
ATOM 2456 N N . LEU A 1 298 ? -67.434 -9.594 81.911 1.00 87.69 298 LEU A N 1
ATOM 2457 C CA . LEU A 1 298 ? -67.870 -8.711 83.005 1.00 87.69 298 LEU A CA 1
ATOM 2458 C C . LEU A 1 298 ? -69.295 -8.174 82.781 1.00 87.69 298 LEU A C 1
ATOM 2460 O O . LEU A 1 298 ? -70.072 -8.055 83.726 1.00 87.69 298 LEU A O 1
ATOM 2464 N N . LYS A 1 299 ? -69.689 -7.887 81.531 1.00 90.31 299 LYS A N 1
ATOM 2465 C CA . LYS A 1 299 ? -71.079 -7.511 81.207 1.00 90.31 299 LYS A CA 1
ATOM 2466 C C . LYS A 1 299 ? -72.076 -8.654 81.419 1.00 90.31 299 LYS A C 1
ATOM 2468 O O . LYS A 1 299 ? -73.199 -8.370 81.824 1.00 90.31 299 LYS A O 1
ATOM 2473 N N . LYS A 1 300 ? -71.696 -9.916 81.181 1.00 89.75 300 LYS A N 1
ATOM 2474 C CA . LYS A 1 300 ? -72.540 -11.076 81.529 1.00 89.75 300 LYS A CA 1
ATOM 2475 C C . LYS A 1 300 ? -72.657 -11.222 83.042 1.00 89.75 300 LYS A C 1
ATOM 2477 O O . LYS A 1 300 ? -73.768 -11.348 83.535 1.00 89.75 300 LYS A O 1
ATOM 2482 N N . GLU A 1 301 ? -71.543 -11.112 83.768 1.00 89.62 301 GLU A N 1
ATOM 2483 C CA . GLU A 1 301 ? -71.530 -11.173 85.234 1.00 89.62 301 GLU A CA 1
ATOM 2484 C C . GLU A 1 301 ? -72.445 -10.099 85.848 1.00 89.62 301 GLU A C 1
ATOM 2486 O O . GLU A 1 301 ? -73.193 -10.392 86.776 1.00 89.62 301 GLU A O 1
ATOM 2491 N N . ILE A 1 302 ? -72.455 -8.878 85.298 1.00 88.06 302 ILE A N 1
ATOM 2492 C CA . ILE A 1 302 ? -73.399 -7.820 85.699 1.00 88.06 302 ILE A CA 1
ATOM 2493 C C . ILE A 1 302 ? -74.853 -8.236 85.423 1.00 88.06 302 ILE A C 1
ATOM 2495 O O . ILE A 1 302 ? -75.674 -8.150 86.326 1.00 88.06 302 ILE A O 1
ATOM 2499 N N . ILE A 1 303 ? -75.176 -8.760 84.235 1.00 89.81 303 ILE A N 1
ATOM 2500 C CA . ILE A 1 303 ? -76.544 -9.210 83.902 1.00 89.81 303 ILE A CA 1
ATOM 2501 C C . ILE A 1 303 ? -77.006 -10.363 84.818 1.00 89.81 303 ILE A C 1
ATOM 2503 O O . ILE A 1 303 ? -78.158 -10.392 85.247 1.00 89.81 303 ILE A O 1
ATOM 2507 N N . GLU A 1 304 ? -76.117 -11.296 85.164 1.00 88.38 304 GLU A N 1
ATOM 2508 C CA . GLU A 1 304 ? -76.394 -12.397 86.098 1.00 88.38 304 GLU A CA 1
ATOM 2509 C C . GLU A 1 304 ? -76.566 -11.899 87.549 1.00 88.38 304 GLU A C 1
ATOM 2511 O O . GLU A 1 304 ? -77.410 -12.408 88.299 1.00 88.38 304 GLU A O 1
ATOM 2516 N N . ARG A 1 305 ? -75.818 -10.861 87.947 1.00 87.75 305 ARG A N 1
ATOM 2517 C CA . ARG A 1 305 ? -75.984 -10.159 89.233 1.00 87.75 305 ARG A CA 1
ATOM 2518 C C . ARG A 1 305 ? -77.308 -9.403 89.286 1.00 87.75 305 ARG A C 1
ATOM 2520 O O . ARG A 1 305 ? -78.028 -9.548 90.266 1.00 87.75 305 ARG A O 1
ATOM 2527 N N . ASP A 1 306 ? -77.667 -8.673 88.236 1.00 89.94 306 ASP A N 1
ATOM 2528 C CA . ASP A 1 306 ? -78.930 -7.932 88.148 1.00 89.94 306 ASP A CA 1
ATOM 2529 C C . ASP A 1 306 ? -80.137 -8.886 88.170 1.00 89.94 306 ASP A C 1
ATOM 2531 O O . ASP A 1 306 ? -81.099 -8.650 88.901 1.00 89.94 306 ASP A O 1
ATOM 2535 N N . ALA A 1 307 ? -80.064 -10.021 87.465 1.00 88.94 307 ALA A N 1
ATOM 2536 C CA . ALA A 1 307 ? -81.092 -11.062 87.516 1.00 88.94 307 ALA A CA 1
ATOM 2537 C C . ALA A 1 307 ? -81.236 -11.673 88.925 1.00 88.94 307 ALA A C 1
ATOM 2539 O O . ALA A 1 307 ? -82.348 -11.812 89.439 1.00 88.94 307 ALA A O 1
ATOM 2540 N N . THR A 1 308 ? -80.120 -11.985 89.596 1.00 86.25 308 THR A N 1
ATOM 2541 C CA . THR A 1 308 ? -80.169 -12.500 90.976 1.00 86.25 308 THR A CA 1
ATOM 2542 C C . THR A 1 308 ? -80.603 -11.443 91.995 1.00 86.25 308 THR A C 1
ATOM 2544 O O . THR A 1 308 ? -81.251 -11.803 92.977 1.00 86.25 308 THR A O 1
ATOM 2547 N N . ILE A 1 309 ? -80.341 -10.152 91.765 1.00 86.56 309 ILE A N 1
ATOM 2548 C CA . ILE A 1 309 ? -80.928 -9.047 92.539 1.00 86.56 309 ILE A CA 1
ATOM 2549 C C . ILE A 1 309 ? -82.447 -9.016 92.334 1.00 86.56 309 ILE A C 1
ATOM 2551 O O . ILE A 1 309 ? -83.180 -9.016 93.323 1.00 86.56 309 ILE A O 1
ATOM 2555 N N . GLN A 1 310 ? -82.933 -9.088 91.092 1.00 89.19 310 GLN A N 1
ATOM 2556 C CA . GLN A 1 310 ? -84.365 -9.063 90.774 1.00 89.19 310 GLN A CA 1
ATOM 2557 C C . GLN A 1 310 ? -85.142 -10.212 91.451 1.00 89.19 310 GLN A C 1
ATOM 2559 O O . GLN A 1 310 ? -86.215 -9.989 92.019 1.00 89.19 310 GLN A O 1
ATOM 2564 N N . ASP A 1 311 ? -84.584 -11.428 91.480 1.00 86.88 311 ASP A N 1
ATOM 2565 C CA . ASP A 1 311 ? -85.171 -12.564 92.209 1.00 86.88 311 ASP A CA 1
ATOM 2566 C C . ASP A 1 311 ? -85.202 -12.341 93.734 1.00 86.88 311 ASP A C 1
ATOM 2568 O O . ASP A 1 311 ? -86.152 -12.757 94.414 1.00 86.88 311 ASP A O 1
ATOM 2572 N N . LYS A 1 312 ? -84.200 -11.655 94.304 1.00 84.25 312 LYS A N 1
ATOM 2573 C CA . LYS A 1 312 ? -84.203 -11.271 95.728 1.00 84.25 312 LYS A CA 1
ATOM 2574 C C . LYS A 1 312 ? -85.214 -10.166 96.019 1.00 84.25 312 LYS A C 1
ATOM 2576 O O . LYS A 1 312 ? -85.935 -10.288 97.005 1.00 84.25 312 LYS A O 1
ATOM 2581 N N . GLU A 1 313 ? -85.333 -9.145 95.174 1.00 86.31 313 GLU A N 1
ATOM 2582 C CA . GLU A 1 313 ? -86.351 -8.095 95.312 1.00 86.31 313 GLU A CA 1
ATOM 2583 C C . GLU A 1 313 ? -87.770 -8.669 95.251 1.00 86.31 313 GLU A C 1
ATOM 2585 O O . GLU A 1 313 ? -88.609 -8.350 96.097 1.00 86.31 313 GLU A O 1
ATOM 2590 N N . LYS A 1 314 ? -88.021 -9.595 94.319 1.00 87.00 314 LYS A N 1
ATOM 2591 C CA . LYS A 1 314 ? -89.284 -10.336 94.230 1.00 87.00 314 LYS A CA 1
ATOM 2592 C C . LYS A 1 314 ? -89.561 -11.137 95.507 1.00 87.00 314 LYS A C 1
ATOM 2594 O O . LYS A 1 314 ? -90.625 -10.985 96.103 1.00 87.00 314 LYS A O 1
ATOM 2599 N N . SER A 1 315 ? -88.569 -11.886 95.995 1.00 84.25 315 SER A N 1
ATOM 2600 C CA . SER A 1 315 ? -88.660 -12.627 97.264 1.00 84.25 315 SER A CA 1
ATOM 2601 C C . SER A 1 315 ? -88.960 -11.710 98.463 1.00 84.25 315 SER A C 1
ATOM 2603 O O . SER A 1 315 ? -89.737 -12.066 99.349 1.00 84.25 315 SER A O 1
ATOM 2605 N N . ILE A 1 316 ? -88.370 -10.509 98.494 1.00 80.25 316 ILE A N 1
ATOM 2606 C CA . ILE A 1 316 ? -88.622 -9.485 99.519 1.00 80.25 316 ILE A CA 1
ATOM 2607 C C . ILE A 1 316 ? -90.049 -8.931 99.399 1.00 80.25 316 ILE A C 1
ATOM 2609 O O . ILE A 1 316 ? -90.700 -8.718 100.423 1.00 80.25 316 ILE A O 1
ATOM 2613 N N . SER A 1 317 ? -90.563 -8.730 98.183 1.00 85.56 317 SER A N 1
ATOM 2614 C CA . SER A 1 317 ? -91.947 -8.302 97.942 1.00 85.56 317 SER A CA 1
ATOM 2615 C C . SER A 1 317 ? -92.961 -9.335 98.451 1.00 85.56 317 SER A C 1
ATOM 2617 O O . SER A 1 317 ? -93.891 -8.979 99.179 1.00 85.56 317 SER A O 1
ATOM 2619 N N . ASP A 1 318 ? -92.744 -10.618 98.155 1.00 83.19 318 ASP A N 1
ATOM 2620 C CA . ASP A 1 318 ? -93.614 -11.712 98.605 1.00 83.19 318 ASP A CA 1
ATOM 2621 C C . ASP A 1 318 ? -93.603 -11.846 100.142 1.00 83.19 318 ASP A C 1
ATOM 2623 O O . ASP A 1 318 ? -94.657 -11.937 100.781 1.00 83.19 318 ASP A O 1
ATOM 2627 N N . LEU A 1 319 ? -92.421 -11.760 100.768 1.00 80.62 319 LEU A N 1
ATOM 2628 C CA . LEU A 1 319 ? -92.281 -11.729 102.231 1.00 80.62 319 LEU A CA 1
ATOM 2629 C C . LEU A 1 319 ? -92.949 -10.497 102.857 1.00 80.62 319 LEU A C 1
ATOM 2631 O O . LEU A 1 319 ? -93.602 -10.613 103.896 1.00 80.62 319 LEU A O 1
ATOM 2635 N N . LYS A 1 320 ? -92.834 -9.321 102.228 1.00 80.88 320 LYS A N 1
ATOM 2636 C CA . LYS A 1 320 ? -93.483 -8.080 102.675 1.00 80.88 320 LYS A CA 1
ATOM 2637 C C . LYS A 1 320 ? -95.005 -8.204 102.643 1.00 80.88 320 LYS A C 1
ATOM 2639 O O . LYS A 1 320 ? -95.655 -7.767 103.592 1.00 80.88 320 LYS A O 1
ATOM 2644 N N . HIS A 1 321 ? -95.572 -8.829 101.611 1.00 82.62 321 HIS A N 1
ATOM 2645 C CA . HIS A 1 321 ? -97.012 -9.077 101.546 1.00 82.62 321 HIS A CA 1
ATOM 2646 C C . HIS A 1 321 ? -97.462 -10.062 102.635 1.00 82.62 321 HIS A C 1
ATOM 2648 O O . HIS A 1 321 ? -98.410 -9.783 103.366 1.00 82.62 321 HIS A O 1
ATOM 2654 N N . LYS A 1 322 ? -96.710 -11.148 102.850 1.00 78.94 322 LYS A N 1
ATOM 2655 C CA . LYS A 1 322 ? -97.004 -12.128 103.909 1.00 78.94 322 LYS A CA 1
ATOM 2656 C C . LYS A 1 322 ? -96.897 -11.542 105.324 1.00 78.94 322 LYS A C 1
ATOM 2658 O O . LYS A 1 322 ? -97.662 -11.907 106.213 1.00 78.94 322 LYS A O 1
ATOM 2663 N N . ASN A 1 323 ? -96.014 -10.566 105.533 1.00 76.50 323 ASN A N 1
ATOM 2664 C CA . ASN A 1 323 ? -95.922 -9.828 106.796 1.00 76.50 323 ASN A CA 1
ATOM 2665 C C . ASN A 1 323 ? -97.171 -8.948 107.051 1.00 76.50 323 ASN A C 1
ATOM 2667 O O . ASN A 1 323 ? -97.656 -8.870 108.178 1.00 76.50 323 ASN A O 1
ATOM 2671 N N . GLN A 1 324 ? -97.772 -8.371 105.999 1.00 78.12 324 GLN A N 1
ATOM 2672 C CA . GLN A 1 324 ? -99.054 -7.648 106.098 1.00 78.12 324 GLN A CA 1
ATOM 2673 C C . GLN A 1 324 ? -100.242 -8.564 106.447 1.00 78.12 324 GLN A C 1
ATOM 2675 O O . GLN A 1 324 ? -101.259 -8.081 106.946 1.00 78.12 324 GLN A O 1
ATOM 2680 N N . GLU A 1 325 ? -100.152 -9.872 106.192 1.00 71.88 325 GLU A N 1
ATOM 2681 C CA . GLU A 1 325 ? -101.132 -10.846 106.690 1.00 71.88 325 GLU A CA 1
ATOM 2682 C C . GLU A 1 325 ? -100.932 -11.110 108.189 1.00 71.88 325 GLU A C 1
ATOM 2684 O O . GLU A 1 325 ? -101.896 -11.095 108.955 1.00 71.88 325 GLU A O 1
ATOM 2689 N N . LEU A 1 326 ? -99.680 -11.272 108.632 1.00 67.25 326 LEU A N 1
ATOM 2690 C CA . LEU A 1 326 ? -99.339 -11.507 110.039 1.00 67.25 326 LEU A CA 1
ATOM 2691 C C . LEU A 1 326 ? -99.736 -10.339 110.957 1.00 67.25 326 LEU A C 1
ATOM 2693 O O . LEU A 1 326 ? -100.238 -10.583 112.056 1.00 67.25 326 LEU A O 1
ATOM 2697 N N . ASP A 1 327 ? -99.616 -9.085 110.508 1.00 67.81 327 ASP A N 1
ATOM 2698 C CA . ASP A 1 327 ? -100.103 -7.926 111.276 1.00 67.81 327 ASP A CA 1
ATOM 2699 C C . ASP A 1 327 ? -101.635 -7.938 111.487 1.00 67.81 327 ASP A C 1
ATOM 2701 O O . ASP A 1 327 ? -102.115 -7.474 112.526 1.00 67.81 327 ASP A O 1
ATOM 2705 N N . LYS A 1 328 ? -102.418 -8.544 110.578 1.00 70.88 328 LYS A N 1
ATOM 2706 C CA . LYS A 1 328 ? -103.873 -8.730 110.769 1.00 70.88 328 LYS A CA 1
ATOM 2707 C C . LYS A 1 328 ? -104.157 -9.764 111.864 1.00 70.88 328 LYS A C 1
ATOM 2709 O O . LYS A 1 328 ? -104.981 -9.512 112.743 1.00 70.88 328 LYS A O 1
ATOM 2714 N N . PHE A 1 329 ? -103.438 -10.891 111.872 1.00 63.97 329 PHE A N 1
ATOM 2715 C CA . PHE A 1 329 ? -103.550 -11.905 112.934 1.00 63.97 329 PHE A CA 1
ATOM 2716 C C . PHE A 1 329 ? -103.117 -11.364 114.307 1.00 63.97 329 PHE A C 1
ATOM 2718 O O . PHE A 1 329 ? -103.778 -11.613 115.317 1.00 63.97 329 PHE A O 1
ATOM 2725 N N . LYS A 1 330 ? -102.048 -10.563 114.344 1.00 67.62 330 LYS A N 1
ATOM 2726 C CA . LYS A 1 330 ? -101.540 -9.875 115.541 1.00 67.62 330 LYS A CA 1
ATOM 2727 C C . LYS A 1 330 ? -102.574 -8.936 116.173 1.00 67.62 330 LYS A C 1
ATOM 2729 O O . LYS A 1 330 ? -102.631 -8.845 117.399 1.00 67.62 330 LYS A O 1
ATOM 2734 N N . PHE A 1 331 ? -103.433 -8.298 115.374 1.00 70.62 331 PHE A N 1
ATOM 2735 C CA . PHE A 1 331 ? -104.529 -7.465 115.883 1.00 70.62 331 PHE A CA 1
ATOM 2736 C C . PHE A 1 331 ? -105.581 -8.289 116.649 1.00 70.62 331 PHE A C 1
ATOM 2738 O O . PHE A 1 331 ? -105.982 -7.909 117.750 1.00 70.62 331 PHE A O 1
ATOM 2745 N N . VAL A 1 332 ? -105.970 -9.451 116.112 1.00 71.31 332 VAL A N 1
ATOM 2746 C CA . VAL A 1 332 ? -106.928 -10.376 116.751 1.00 71.31 332 VAL A CA 1
ATOM 2747 C C . VAL A 1 332 ? -106.343 -10.985 118.032 1.00 71.31 332 VAL A C 1
ATOM 2749 O O . VAL A 1 332 ? -107.014 -11.039 119.062 1.00 71.31 332 VAL A O 1
ATOM 2752 N N . LEU A 1 333 ? -105.069 -11.391 118.002 1.00 63.38 333 LEU A N 1
ATOM 2753 C CA . LEU A 1 333 ? -104.385 -11.975 119.161 1.00 63.38 333 LEU A CA 1
ATOM 2754 C C . LEU A 1 333 ? -104.184 -10.968 120.306 1.00 63.38 333 LEU A C 1
ATOM 2756 O O . LEU A 1 333 ? -104.365 -11.333 121.468 1.00 63.38 333 LEU A O 1
ATOM 2760 N N . ASN A 1 334 ? -103.890 -9.696 120.010 1.00 66.38 334 ASN A N 1
ATOM 2761 C CA . ASN A 1 334 ? -103.747 -8.654 121.037 1.00 66.38 334 ASN A CA 1
ATOM 2762 C C . ASN A 1 334 ? -105.019 -8.454 121.878 1.00 66.38 334 ASN A C 1
ATOM 2764 O O . ASN A 1 334 ? -104.918 -8.212 123.082 1.00 66.38 334 ASN A O 1
ATOM 2768 N N . TYR A 1 335 ? -106.207 -8.602 121.281 1.00 71.31 335 TYR A N 1
ATOM 2769 C CA . TYR A 1 335 ? -107.472 -8.514 122.016 1.00 71.31 335 TYR A CA 1
ATOM 2770 C C . TYR A 1 335 ? -107.569 -9.609 123.093 1.00 71.31 335 TYR A C 1
ATOM 2772 O O . TYR A 1 335 ? -107.842 -9.315 124.257 1.00 71.31 335 TYR A O 1
ATOM 2780 N N . LYS A 1 336 ? -107.230 -10.860 122.741 1.00 67.38 336 LYS A N 1
ATOM 2781 C CA . LYS A 1 336 ? -107.241 -11.995 123.682 1.00 67.38 336 LYS A CA 1
ATOM 2782 C C . LYS A 1 336 ? -106.112 -11.926 124.724 1.00 67.38 336 LYS A C 1
ATOM 2784 O O . LYS A 1 336 ? -106.294 -12.366 125.856 1.00 67.38 336 LYS A O 1
ATOM 2789 N N . ILE A 1 337 ? -104.965 -11.332 124.380 1.00 64.62 337 ILE A N 1
ATOM 2790 C CA . ILE A 1 337 ? -103.850 -11.112 125.319 1.00 64.62 337 ILE A CA 1
ATOM 2791 C C . ILE A 1 337 ? -104.239 -10.134 126.440 1.00 64.62 337 ILE A C 1
ATOM 2793 O O . ILE A 1 337 ? -103.876 -10.367 127.592 1.00 64.62 337 ILE A O 1
ATOM 2797 N N . ASN A 1 338 ? -104.985 -9.066 126.144 1.00 69.00 338 ASN A N 1
ATOM 2798 C CA . ASN A 1 338 ? -105.393 -8.099 127.171 1.00 69.00 338 ASN A CA 1
ATOM 2799 C C . ASN A 1 338 ? -106.417 -8.678 128.163 1.00 69.00 338 ASN A C 1
ATOM 2801 O O . ASN A 1 338 ? -106.319 -8.404 129.358 1.00 69.00 338 ASN A O 1
ATOM 2805 N N . GLU A 1 339 ? -107.335 -9.532 127.700 1.00 69.75 339 GLU A N 1
ATOM 2806 C CA . GLU A 1 339 ? -108.274 -10.271 128.559 1.00 69.75 339 GLU A CA 1
ATOM 2807 C C . GLU A 1 339 ? -107.540 -11.180 129.564 1.00 69.75 339 GLU A C 1
ATOM 2809 O O . GLU A 1 339 ? -107.873 -11.202 130.748 1.00 69.75 339 GLU A O 1
ATOM 2814 N N . LEU A 1 340 ? -106.489 -11.877 129.114 1.00 60.16 340 LEU A N 1
ATOM 2815 C CA . LEU A 1 340 ? -105.677 -12.756 129.964 1.00 60.16 340 LEU A CA 1
ATOM 2816 C C . LEU A 1 340 ? -104.756 -11.979 130.921 1.00 60.16 340 LEU A C 1
ATOM 2818 O O . LEU A 1 340 ? -104.597 -12.379 132.074 1.00 60.16 340 LEU A O 1
ATOM 2822 N N . LYS A 1 341 ? -104.190 -10.838 130.500 1.00 57.94 341 LYS A N 1
ATOM 2823 C CA . LYS A 1 341 ? -103.356 -9.985 131.372 1.00 57.94 341 LYS A CA 1
ATOM 2824 C C . LYS A 1 341 ? -104.099 -9.501 132.620 1.00 57.94 341 LYS A C 1
ATOM 2826 O O . LYS A 1 341 ? -103.502 -9.475 133.694 1.00 57.94 341 LYS A O 1
ATOM 2831 N N . GLY A 1 342 ? -105.398 -9.209 132.505 1.00 67.69 342 GLY A N 1
ATOM 2832 C CA . GLY A 1 342 ? -106.243 -8.822 133.643 1.00 67.69 342 GLY A CA 1
ATOM 2833 C C . GLY A 1 342 ? -106.364 -9.887 134.745 1.00 67.69 342 GLY A C 1
ATOM 2834 O O . GLY A 1 342 ? -106.707 -9.551 135.874 1.00 67.69 342 GLY A O 1
ATOM 2835 N N . GLN A 1 343 ? -106.049 -11.154 134.450 1.00 65.69 343 GLN A N 1
ATOM 2836 C CA . GLN A 1 343 ? -106.057 -12.255 135.424 1.00 65.69 343 GLN A CA 1
ATOM 2837 C C . GLN A 1 343 ? -104.659 -12.569 135.992 1.00 65.69 343 GLN A C 1
ATOM 2839 O O . GLN A 1 343 ? -104.549 -13.185 137.051 1.00 65.69 343 GLN A O 1
ATOM 2844 N N . ILE A 1 344 ? -103.590 -12.131 135.316 1.00 61.78 344 ILE A N 1
ATOM 2845 C CA . ILE A 1 344 ? -102.191 -12.408 135.689 1.00 61.78 344 ILE A CA 1
ATOM 2846 C C . ILE A 1 344 ? -101.659 -11.383 136.703 1.00 61.78 344 ILE A C 1
ATOM 2848 O O . ILE A 1 344 ? -100.946 -11.752 137.632 1.00 61.78 344 ILE A O 1
ATOM 2852 N N . GLU A 1 345 ? -102.048 -10.110 136.596 1.00 66.00 345 GLU A N 1
ATOM 2853 C CA . GLU A 1 345 ? -101.520 -9.033 137.451 1.00 66.00 345 GLU A CA 1
ATOM 2854 C C . GLU A 1 345 ? -101.660 -9.234 138.987 1.00 66.00 345 GLU A C 1
ATOM 2856 O O . GLU A 1 345 ? -100.730 -8.859 139.713 1.00 66.00 345 GLU A O 1
ATOM 2861 N N . PRO A 1 346 ? -102.738 -9.835 139.547 1.00 70.94 346 PRO A N 1
ATOM 2862 C CA . PRO A 1 346 ? -102.760 -10.182 140.972 1.00 70.94 346 PRO A CA 1
ATOM 2863 C C . PRO A 1 346 ? -101.826 -11.357 141.312 1.00 70.94 346 PRO A C 1
ATOM 2865 O O . PRO A 1 346 ? -101.262 -11.386 142.406 1.00 70.94 346 PRO A O 1
ATOM 2868 N N . LYS A 1 347 ? -101.611 -12.300 140.383 1.00 64.50 347 LYS A N 1
ATOM 2869 C CA . LYS A 1 347 ? -100.714 -13.451 140.577 1.00 64.50 347 LYS A CA 1
ATOM 2870 C C . LYS A 1 347 ? -99.240 -13.052 140.522 1.00 64.50 347 LYS A C 1
ATOM 2872 O O . LYS A 1 347 ? -98.470 -13.533 141.346 1.00 64.50 347 LYS A O 1
ATOM 2877 N N . ASP A 1 348 ? -98.851 -12.114 139.661 1.00 67.38 348 ASP A N 1
ATOM 2878 C CA . ASP A 1 348 ? -97.476 -11.588 139.642 1.00 67.38 348 ASP A CA 1
ATOM 2879 C C . ASP A 1 348 ? -97.113 -10.821 140.928 1.00 67.38 348 ASP A C 1
ATOM 2881 O O . ASP A 1 348 ? -95.966 -10.869 141.380 1.00 67.38 348 ASP A O 1
ATOM 2885 N N . ARG A 1 349 ? -98.085 -10.157 141.573 1.00 71.38 349 ARG A N 1
ATOM 2886 C CA . ARG A 1 349 ? -97.887 -9.538 142.898 1.00 71.38 349 ARG A CA 1
ATOM 2887 C C . ARG A 1 349 ? -97.692 -10.581 144.001 1.00 71.38 349 ARG A C 1
ATOM 2889 O O . ARG A 1 349 ? -96.794 -10.430 144.825 1.00 71.38 349 ARG A O 1
ATOM 2896 N N . GLU A 1 350 ? -98.477 -11.655 143.980 1.00 71.06 350 GLU A N 1
ATOM 2897 C CA . GLU A 1 350 ? -98.321 -12.794 144.894 1.00 71.06 350 GLU A CA 1
ATOM 2898 C C . GLU A 1 350 ? -96.959 -13.493 144.697 1.00 71.06 350 GLU A C 1
ATOM 2900 O O . GLU A 1 350 ? -96.270 -13.798 145.670 1.00 71.06 350 GLU A O 1
ATOM 2905 N N . ILE A 1 351 ? -96.512 -13.655 143.445 1.00 68.62 351 ILE A N 1
ATOM 2906 C CA . ILE A 1 351 ? -95.197 -14.218 143.097 1.00 68.62 351 ILE A CA 1
ATOM 2907 C C . ILE A 1 351 ? -94.042 -13.308 143.543 1.00 68.62 351 ILE A C 1
ATOM 2909 O O . ILE A 1 351 ? -93.015 -13.828 143.977 1.00 68.62 351 ILE A O 1
ATOM 2913 N N . LYS A 1 352 ? -94.175 -11.974 143.482 1.00 75.19 352 LYS A N 1
ATOM 2914 C CA . LYS A 1 352 ? -93.145 -11.057 144.009 1.00 75.19 352 LYS A CA 1
ATOM 2915 C C . LYS A 1 352 ? -92.957 -11.200 145.519 1.00 75.19 352 LYS A C 1
ATOM 2917 O O . LYS A 1 352 ? -91.836 -11.456 145.944 1.00 75.19 352 LYS A O 1
ATOM 2922 N N . LEU A 1 353 ? -94.042 -11.151 146.297 1.00 75.00 353 LEU A N 1
ATOM 2923 C CA . LEU A 1 353 ? -93.987 -11.369 147.750 1.00 75.00 353 LEU A CA 1
ATOM 2924 C C . LEU A 1 353 ? -93.402 -12.745 148.100 1.00 75.00 353 LEU A C 1
ATOM 2926 O O . LEU A 1 353 ? -92.598 -12.864 149.022 1.00 75.00 353 LEU A O 1
ATOM 2930 N N . LYS A 1 354 ? -93.745 -13.787 147.330 1.00 71.00 354 LYS A N 1
ATOM 2931 C CA . LYS A 1 354 ? -93.136 -15.116 147.481 1.00 71.00 354 LYS A CA 1
ATOM 2932 C C . LYS A 1 354 ? -91.639 -15.135 147.165 1.00 71.00 354 LYS A C 1
ATOM 2934 O O . LYS A 1 354 ? -90.923 -15.889 147.807 1.00 71.00 354 LYS A O 1
ATOM 2939 N N . LYS A 1 355 ? -91.155 -14.327 146.216 1.00 70.31 355 LYS A N 1
ATOM 2940 C CA . LYS A 1 355 ? -89.722 -14.226 145.892 1.00 70.31 355 LYS A CA 1
ATOM 2941 C C . LYS A 1 355 ? -88.923 -13.452 146.937 1.00 70.31 355 LYS A C 1
ATOM 2943 O O . LYS A 1 355 ? -87.803 -13.853 147.213 1.00 70.31 355 LYS A O 1
ATOM 2948 N N . GLU A 1 356 ? -89.489 -12.408 147.537 1.00 75.50 356 GLU A N 1
ATOM 2949 C CA . GLU A 1 356 ? -88.856 -11.721 148.673 1.00 75.50 356 GLU A CA 1
ATOM 2950 C C . GLU A 1 356 ? -88.790 -12.655 149.895 1.00 75.50 356 GLU A C 1
ATOM 2952 O O . GLU A 1 356 ? -87.706 -12.850 150.433 1.00 75.50 356 GLU A O 1
ATOM 2957 N N . GLN A 1 357 ? -89.874 -13.380 150.221 1.00 74.19 357 GLN A N 1
ATOM 2958 C CA . GLN A 1 357 ? -89.825 -14.437 151.249 1.00 74.19 357 GLN A CA 1
ATOM 2959 C C . GLN A 1 357 ? -88.785 -15.529 150.951 1.00 74.19 357 GLN A C 1
ATOM 2961 O O . GLN A 1 357 ? -88.161 -16.032 151.879 1.00 74.19 357 GLN A O 1
ATOM 2966 N N . ILE A 1 358 ? -88.602 -15.921 149.683 1.00 71.88 358 ILE A N 1
ATOM 2967 C CA . ILE A 1 358 ? -87.581 -16.909 149.305 1.00 71.88 358 ILE A CA 1
ATOM 2968 C C . ILE A 1 358 ? -86.170 -16.339 149.484 1.00 71.88 358 ILE A C 1
ATOM 2970 O O . ILE A 1 358 ? -85.332 -17.058 150.002 1.00 71.88 358 ILE A O 1
ATOM 2974 N N . LEU A 1 359 ? -85.910 -15.075 149.138 1.00 75.81 359 LEU A N 1
ATOM 2975 C CA . LEU A 1 359 ? -84.594 -14.450 149.339 1.00 75.81 359 LEU A CA 1
ATOM 2976 C C . LEU A 1 359 ? -84.240 -14.290 150.826 1.00 75.81 359 LEU A C 1
ATOM 2978 O O . LEU A 1 359 ? -83.109 -14.580 151.214 1.00 75.81 359 LEU A O 1
ATOM 2982 N N . ASP A 1 360 ? -85.203 -13.897 151.664 1.00 76.69 360 ASP A N 1
ATOM 2983 C CA . ASP A 1 360 ? -85.012 -13.846 153.119 1.00 76.69 360 ASP A CA 1
ATOM 2984 C C . ASP A 1 360 ? -84.742 -15.255 153.680 1.00 76.69 360 ASP A C 1
ATOM 2986 O O . ASP A 1 360 ? -83.776 -15.457 154.417 1.00 76.69 360 ASP A O 1
ATOM 2990 N N . MET A 1 361 ? -85.527 -16.259 153.261 1.00 71.19 361 MET A N 1
ATOM 2991 C CA . MET A 1 361 ? -85.304 -17.663 153.632 1.00 71.19 361 MET A CA 1
ATOM 2992 C C . MET A 1 361 ? -83.973 -18.217 153.110 1.00 71.19 361 MET A C 1
ATOM 2994 O O . MET A 1 361 ? -83.340 -18.998 153.809 1.00 71.19 361 MET A O 1
ATOM 2998 N N . GLU A 1 362 ? -83.525 -17.845 151.910 1.00 73.00 362 GLU A N 1
ATOM 2999 C CA . GLU A 1 362 ? -82.226 -18.242 151.352 1.00 73.00 362 GLU A CA 1
ATOM 3000 C C . GLU A 1 362 ? -81.078 -17.630 152.163 1.00 73.00 362 GLU A C 1
ATOM 3002 O O . GLU A 1 362 ? -80.086 -18.313 152.417 1.00 73.00 362 GLU A O 1
ATOM 3007 N N . HIS A 1 363 ? -81.222 -16.394 152.654 1.00 76.94 363 HIS A N 1
ATOM 3008 C CA . HIS A 1 363 ? -80.226 -15.778 153.530 1.00 76.94 363 HIS A CA 1
ATOM 3009 C C . HIS A 1 363 ? -80.229 -16.379 154.948 1.00 76.94 363 HIS A C 1
ATOM 3011 O O . HIS A 1 363 ? -79.160 -16.605 155.522 1.00 76.94 363 HIS A O 1
ATOM 3017 N N . GLU A 1 364 ? -81.398 -16.718 155.505 1.00 75.38 364 GLU A N 1
ATOM 3018 C CA . GLU A 1 364 ? -81.484 -17.525 156.731 1.00 75.38 364 GLU A CA 1
ATOM 3019 C C . GLU A 1 364 ? -80.849 -18.909 156.539 1.00 75.38 364 GLU A C 1
ATOM 3021 O O . GLU A 1 364 ? -80.080 -19.345 157.394 1.00 75.38 364 GLU A O 1
ATOM 3026 N N . LEU A 1 365 ? -81.096 -19.579 155.409 1.00 74.56 365 LEU A N 1
ATOM 3027 C CA . LEU A 1 365 ? -80.545 -20.900 155.096 1.00 74.56 365 LEU A CA 1
ATOM 3028 C C . LEU A 1 365 ? -79.024 -20.834 154.901 1.00 74.56 365 LEU A C 1
ATOM 3030 O O . LEU A 1 365 ? -78.316 -21.668 155.455 1.00 74.56 365 LEU A O 1
ATOM 3034 N N . GLU A 1 366 ? -78.488 -19.813 154.227 1.00 77.56 366 GLU A N 1
ATOM 3035 C CA . GLU A 1 366 ? -77.039 -19.610 154.092 1.00 77.56 366 GLU A CA 1
ATOM 3036 C C . GLU A 1 366 ? -76.369 -19.346 155.457 1.00 77.56 366 GLU A C 1
ATOM 3038 O O . GLU A 1 366 ? -75.270 -19.836 155.730 1.00 77.56 366 GLU A O 1
ATOM 3043 N N . ASN A 1 367 ? -77.036 -18.621 156.360 1.00 78.75 367 ASN A N 1
ATOM 3044 C CA . ASN A 1 367 ? -76.547 -18.403 157.724 1.00 78.75 367 ASN A CA 1
ATOM 3045 C C . ASN A 1 367 ? -76.667 -19.666 158.597 1.00 78.75 367 ASN A C 1
ATOM 3047 O O . ASN A 1 367 ? -75.721 -19.999 159.313 1.00 78.75 367 ASN A O 1
ATOM 3051 N N . LEU A 1 368 ? -77.753 -20.434 158.477 1.00 74.25 368 LEU A N 1
ATOM 3052 C CA . LEU A 1 368 ? -77.895 -21.760 159.088 1.00 74.25 368 LEU A CA 1
ATOM 3053 C C . LEU A 1 368 ? -76.881 -22.765 158.527 1.00 74.25 368 LEU A C 1
ATOM 3055 O O . LEU A 1 368 ? -76.415 -23.625 159.265 1.00 74.25 368 LEU A O 1
ATOM 3059 N N . GLN A 1 369 ? -76.479 -22.647 157.262 1.00 77.94 369 GLN A N 1
ATOM 3060 C CA . GLN A 1 369 ? -75.454 -23.490 156.648 1.00 77.94 369 GLN A CA 1
ATOM 3061 C C . GLN A 1 369 ? -74.047 -23.122 157.142 1.00 77.94 369 GLN A C 1
ATOM 3063 O O . GLN A 1 369 ? -73.246 -24.019 157.401 1.00 77.94 369 GLN A O 1
ATOM 3068 N N . LYS A 1 370 ? -73.760 -21.833 157.380 1.00 79.12 370 LYS A N 1
ATOM 3069 C CA . LYS A 1 370 ? -72.539 -21.399 158.089 1.00 79.12 370 LYS A CA 1
ATOM 3070 C C . LYS A 1 370 ? -72.518 -21.931 159.528 1.00 79.12 370 LYS A C 1
ATOM 3072 O O . LYS A 1 370 ? -71.497 -22.470 159.950 1.00 79.12 370 LYS A O 1
ATOM 3077 N N . ILE A 1 371 ? -73.641 -21.855 160.249 1.00 79.88 371 ILE A N 1
ATOM 3078 C CA . ILE A 1 371 ? -73.780 -22.400 161.613 1.00 79.88 371 ILE A CA 1
ATOM 3079 C C . ILE A 1 371 ? -73.648 -23.931 161.620 1.00 79.88 371 ILE A C 1
ATOM 3081 O O . ILE A 1 371 ? -72.917 -24.466 162.445 1.00 79.88 371 ILE A O 1
ATOM 3085 N N . ASN A 1 372 ? -74.261 -24.647 160.677 1.00 77.44 372 ASN A N 1
ATOM 3086 C CA . ASN A 1 372 ? -74.065 -26.091 160.543 1.00 77.44 372 ASN A CA 1
ATOM 3087 C C . ASN A 1 372 ? -72.609 -26.426 160.210 1.00 77.44 372 ASN A C 1
ATOM 3089 O O . ASN A 1 372 ? -72.076 -27.348 160.805 1.00 77.44 372 ASN A O 1
ATOM 3093 N N . SER A 1 373 ? -71.916 -25.654 159.365 1.00 79.88 373 SER A N 1
ATOM 3094 C CA . SER A 1 373 ? -70.495 -25.910 159.077 1.00 79.88 373 SER A CA 1
ATOM 3095 C C . SER A 1 373 ? -69.585 -25.741 160.304 1.00 79.88 373 SER A C 1
ATOM 3097 O O . SER A 1 373 ? -68.618 -26.487 160.455 1.00 79.88 373 SER A O 1
ATOM 3099 N N . SER A 1 374 ? -69.902 -24.812 161.217 1.00 79.25 374 SER A N 1
ATOM 3100 C CA . SER A 1 374 ? -69.156 -24.656 162.471 1.00 79.25 374 SER A CA 1
ATOM 3101 C C . SER A 1 374 ? -69.564 -25.685 163.531 1.00 79.25 374 SER A C 1
ATOM 3103 O O . SER A 1 374 ? -68.701 -26.147 164.276 1.00 79.25 374 SER A O 1
ATOM 3105 N N . LEU A 1 375 ? -70.831 -26.111 163.562 1.00 77.62 375 LEU A N 1
ATOM 3106 C CA . LEU A 1 375 ? -71.301 -27.222 164.396 1.00 77.62 375 LEU A CA 1
ATOM 3107 C C . LEU A 1 375 ? -70.776 -28.584 163.917 1.00 77.62 375 LEU A C 1
ATOM 3109 O O . LEU A 1 375 ? -70.459 -29.417 164.758 1.00 77.62 375 LEU A O 1
ATOM 3113 N N . ASP A 1 376 ? -70.617 -28.803 162.610 1.00 77.81 376 ASP A N 1
ATOM 3114 C CA . ASP A 1 376 ? -69.978 -29.993 162.037 1.00 77.81 376 ASP A CA 1
ATOM 3115 C C . ASP A 1 376 ? -68.481 -30.015 162.366 1.00 77.81 376 ASP A C 1
ATOM 3117 O O . ASP A 1 376 ? -67.969 -31.049 162.787 1.00 77.81 376 ASP A O 1
ATOM 3121 N N . LEU A 1 377 ? -67.784 -28.873 162.286 1.00 78.06 377 LEU A N 1
ATOM 3122 C CA . LEU A 1 377 ? -66.405 -28.744 162.781 1.00 78.06 377 LEU A CA 1
ATOM 3123 C C . LEU A 1 377 ? -66.301 -29.048 164.284 1.00 78.06 377 LEU A C 1
ATOM 3125 O O . LEU A 1 377 ? -65.424 -29.806 164.695 1.00 78.06 377 LEU A O 1
ATOM 3129 N N . GLN A 1 378 ? -67.224 -28.536 165.104 1.00 76.38 378 GLN A N 1
ATOM 3130 C CA . GLN A 1 378 ? -67.287 -28.868 166.533 1.00 76.38 378 GLN A CA 1
ATOM 3131 C C . GLN A 1 378 ? -67.652 -30.340 166.780 1.00 76.38 378 GLN A C 1
ATOM 3133 O O . GLN A 1 378 ? -67.137 -30.939 167.721 1.00 76.38 378 GLN A O 1
ATOM 3138 N N . LEU A 1 379 ? -68.488 -30.956 165.940 1.00 76.56 379 LEU A N 1
ATOM 3139 C CA . LEU A 1 379 ? -68.802 -32.386 165.989 1.00 76.56 379 LEU A CA 1
ATOM 3140 C C . LEU A 1 379 ? -67.613 -33.251 165.574 1.00 76.56 379 LEU A C 1
ATOM 3142 O O . LEU A 1 379 ? -67.439 -34.322 166.148 1.00 76.56 379 LEU A O 1
ATOM 3146 N N . VAL A 1 380 ? -66.794 -32.812 164.617 1.00 80.19 380 VAL A N 1
ATOM 3147 C CA . VAL A 1 380 ? -65.533 -33.474 164.259 1.00 80.19 380 VAL A CA 1
ATOM 3148 C C . VAL A 1 380 ? -64.547 -33.359 165.417 1.00 80.19 380 VAL A C 1
ATOM 3150 O O . VAL A 1 380 ? -64.098 -34.395 165.896 1.00 80.19 380 VAL A O 1
ATOM 3153 N N . GLU A 1 381 ? -64.312 -32.164 165.973 1.00 79.38 381 GLU A N 1
ATOM 3154 C CA . GLU A 1 381 ? -63.479 -32.005 167.175 1.00 79.38 381 GLU A CA 1
ATOM 3155 C C . GLU A 1 381 ? -63.970 -32.865 168.350 1.00 79.38 381 GLU A C 1
ATOM 3157 O O . GLU A 1 381 ? -63.169 -33.493 169.039 1.00 79.38 381 GLU A O 1
ATOM 3162 N N . LEU A 1 382 ? -65.281 -32.896 168.611 1.00 76.00 382 LEU A N 1
ATOM 3163 C CA . LEU A 1 382 ? -65.860 -33.687 169.698 1.00 76.00 382 LEU A CA 1
ATOM 3164 C C . LEU A 1 382 ? -65.799 -35.189 169.413 1.00 76.00 382 LEU A C 1
ATOM 3166 O O . LEU A 1 382 ? -65.620 -35.958 170.352 1.00 76.00 382 LEU A O 1
ATOM 3170 N N . ARG A 1 383 ? -65.888 -35.626 168.150 1.00 80.00 383 ARG A N 1
ATOM 3171 C CA . ARG A 1 383 ? -65.659 -37.026 167.756 1.00 80.00 383 ARG A CA 1
ATOM 3172 C C . ARG A 1 383 ? -64.191 -37.412 167.854 1.00 80.00 383 ARG A C 1
ATOM 3174 O O . ARG A 1 383 ? -63.913 -38.521 168.286 1.00 80.00 383 ARG A O 1
ATOM 3181 N N . GLU A 1 384 ? -63.257 -36.531 167.517 1.00 80.12 384 GLU A N 1
ATOM 3182 C CA . GLU A 1 384 ? -61.825 -36.776 167.707 1.00 80.12 384 GLU A CA 1
ATOM 3183 C C . GLU A 1 384 ? -61.462 -36.813 169.194 1.00 80.12 384 GLU A C 1
ATOM 3185 O O . GLU A 1 384 ? -60.794 -37.748 169.625 1.00 80.12 384 GLU A O 1
ATOM 3190 N N . LYS A 1 385 ? -61.997 -35.897 170.013 1.00 80.31 385 LYS A N 1
ATOM 3191 C CA . LYS A 1 385 ? -61.870 -35.927 171.483 1.00 80.31 385 LYS A CA 1
ATOM 3192 C C . LYS A 1 385 ? -62.530 -37.168 172.096 1.00 80.31 385 LYS A C 1
ATOM 3194 O O . LYS A 1 385 ? -61.967 -37.759 173.015 1.00 80.31 385 LYS A O 1
ATOM 3199 N N . LEU A 1 386 ? -63.682 -37.608 171.583 1.00 77.69 386 LEU A N 1
ATOM 3200 C CA . LEU A 1 386 ? -64.349 -38.839 172.025 1.00 77.69 386 LEU A CA 1
ATOM 3201 C C . LEU A 1 386 ? -63.585 -40.091 171.581 1.00 77.69 386 LEU A C 1
ATOM 3203 O O . LEU A 1 386 ? -63.467 -41.023 172.363 1.00 77.69 386 LEU A O 1
ATOM 3207 N N . ASN A 1 387 ? -63.007 -40.114 170.379 1.00 80.94 387 ASN A N 1
ATOM 3208 C CA . ASN A 1 387 ? -62.150 -41.208 169.924 1.00 80.94 387 ASN A CA 1
ATOM 3209 C C . ASN A 1 387 ? -60.839 -41.259 170.719 1.00 80.94 387 ASN A C 1
ATOM 3211 O O . ASN A 1 387 ? -60.415 -42.344 171.102 1.00 80.94 387 ASN A O 1
ATOM 3215 N N . ALA A 1 388 ? -60.224 -40.110 171.016 1.00 79.50 388 ALA A N 1
ATOM 3216 C CA . ALA A 1 388 ? -59.039 -40.018 171.865 1.00 79.50 388 ALA A CA 1
ATOM 3217 C C . ALA A 1 388 ? -59.334 -40.542 173.277 1.00 79.50 388 ALA A C 1
ATOM 3219 O O . ALA A 1 388 ? -58.712 -41.510 173.699 1.00 79.50 388 ALA A O 1
ATOM 3220 N N . THR A 1 389 ? -60.354 -40.004 173.952 1.00 78.12 389 THR A N 1
ATOM 3221 C CA . THR A 1 389 ? -60.742 -40.451 175.305 1.00 78.12 389 THR A CA 1
ATOM 3222 C C . THR A 1 389 ? -61.284 -41.883 175.342 1.00 78.12 389 THR A C 1
ATOM 3224 O O . THR A 1 389 ? -61.098 -42.575 176.338 1.00 78.12 389 THR A O 1
ATOM 3227 N N . ASN A 1 390 ? -61.894 -42.389 174.264 1.00 81.00 390 ASN A N 1
ATOM 3228 C CA . ASN A 1 390 ? -62.264 -43.802 174.141 1.00 81.00 390 ASN A CA 1
ATOM 3229 C C . ASN A 1 390 ? -61.035 -44.705 173.943 1.00 81.00 390 ASN A C 1
ATOM 3231 O O . ASN A 1 390 ? -60.989 -45.794 174.504 1.00 81.00 390 ASN A O 1
ATOM 3235 N N . ASN A 1 391 ? -60.026 -44.267 173.188 1.00 81.62 391 ASN A N 1
ATOM 3236 C CA . ASN A 1 391 ? -58.770 -45.002 173.032 1.00 81.62 391 ASN A CA 1
ATOM 3237 C C . ASN A 1 391 ? -57.949 -44.986 174.331 1.00 81.62 391 ASN A C 1
ATOM 3239 O O . ASN A 1 391 ? -57.410 -46.021 174.714 1.00 81.62 391 ASN A O 1
ATOM 3243 N N . GLU A 1 392 ? -57.921 -43.860 175.049 1.00 82.19 392 GLU A N 1
ATOM 3244 C CA . GLU A 1 392 ? -57.386 -43.758 176.412 1.00 82.19 392 GLU A CA 1
ATOM 3245 C C . GLU A 1 392 ? -58.154 -44.674 177.371 1.00 82.19 392 GLU A C 1
ATOM 3247 O O . GLU A 1 392 ? -57.531 -45.430 178.107 1.00 82.19 392 GLU A O 1
ATOM 3252 N N . PHE A 1 393 ? -59.491 -44.693 177.320 1.00 79.56 393 PHE A N 1
ATOM 3253 C CA . PHE A 1 393 ? -60.318 -45.599 178.123 1.00 79.56 393 PHE A CA 1
ATOM 3254 C C . PHE A 1 393 ? -60.069 -47.074 177.789 1.00 79.56 393 PHE A C 1
ATOM 3256 O O . PHE A 1 393 ? -60.034 -47.894 178.701 1.00 79.56 393 PHE A O 1
ATOM 3263 N N . ILE A 1 394 ? -59.865 -47.437 176.519 1.00 80.94 394 ILE A N 1
ATOM 3264 C CA . ILE A 1 394 ? -59.486 -48.802 176.126 1.00 80.94 394 ILE A CA 1
ATOM 3265 C C . ILE A 1 394 ? -58.093 -49.139 176.672 1.00 80.94 394 ILE A C 1
ATOM 3267 O O . ILE A 1 394 ? -57.933 -50.199 177.274 1.00 80.94 394 ILE A O 1
ATOM 3271 N N . ALA A 1 395 ? -57.115 -48.239 176.537 1.00 80.94 395 ALA A N 1
ATOM 3272 C CA . ALA A 1 395 ? -55.764 -48.432 177.060 1.00 80.94 395 ALA A CA 1
ATOM 3273 C C . ALA A 1 395 ? -55.757 -48.586 178.592 1.00 80.94 395 ALA A C 1
ATOM 3275 O O . ALA A 1 395 ? -55.202 -49.558 179.099 1.00 80.94 395 ALA A O 1
ATOM 3276 N N . GLU A 1 396 ? -56.451 -47.709 179.324 1.00 77.56 396 GLU A N 1
ATOM 3277 C CA . GLU A 1 396 ? -56.679 -47.834 180.769 1.00 77.56 396 GLU A CA 1
ATOM 3278 C C . GLU A 1 396 ? -57.428 -49.126 181.104 1.00 77.56 396 GLU A C 1
ATOM 3280 O O . GLU A 1 396 ? -57.028 -49.850 182.007 1.00 77.56 396 GLU A O 1
ATOM 3285 N N . HIS A 1 397 ? -58.474 -49.504 180.367 1.00 81.25 397 HIS A N 1
ATOM 3286 C CA . HIS A 1 397 ? -59.220 -50.727 180.659 1.00 81.25 397 HIS A CA 1
ATOM 3287 C C . HIS A 1 397 ? -58.366 -51.989 180.427 1.00 81.25 397 HIS A C 1
ATOM 3289 O O . HIS A 1 397 ? -58.462 -52.939 181.214 1.00 81.25 397 HIS A O 1
ATOM 3295 N N . GLU A 1 398 ? -57.500 -52.024 179.411 1.00 79.12 398 GLU A N 1
ATOM 3296 C CA . GLU A 1 398 ? -56.543 -53.116 179.200 1.00 79.12 398 GLU A CA 1
ATOM 3297 C C . GLU A 1 398 ? -55.414 -53.107 180.240 1.00 79.12 398 GLU A C 1
ATOM 3299 O O . GLU A 1 398 ? -55.108 -54.154 180.821 1.00 79.12 398 GLU A O 1
ATOM 3304 N N . GLN A 1 399 ? -54.861 -51.938 180.568 1.00 81.38 399 GLN A N 1
ATOM 3305 C CA . GLN A 1 399 ? -53.860 -51.758 181.619 1.00 81.38 399 GLN A CA 1
ATOM 3306 C C . GLN A 1 399 ? -54.411 -52.198 182.980 1.00 81.38 399 GLN A C 1
ATOM 3308 O O . GLN A 1 399 ? -53.807 -53.034 183.651 1.00 81.38 399 GLN A O 1
ATOM 3313 N N . ASN A 1 400 ? -55.603 -51.747 183.355 1.00 78.69 400 ASN A N 1
ATOM 3314 C CA . ASN A 1 400 ? -56.304 -52.085 184.590 1.00 78.69 400 ASN A CA 1
ATOM 3315 C C . ASN A 1 400 ? -56.746 -53.564 184.611 1.00 78.69 400 ASN A C 1
ATOM 3317 O O . ASN A 1 400 ? -56.675 -54.221 185.652 1.00 78.69 400 ASN A O 1
ATOM 3321 N N . ARG A 1 401 ? -57.077 -54.165 183.456 1.00 80.31 401 ARG A N 1
ATOM 3322 C CA . ARG A 1 401 ? -57.261 -55.625 183.308 1.00 80.31 401 ARG A CA 1
ATOM 3323 C C . ARG A 1 401 ? -55.950 -56.388 183.533 1.00 80.31 401 ARG A C 1
ATOM 3325 O O . ARG A 1 401 ? -55.971 -57.433 184.189 1.00 80.31 401 ARG A O 1
ATOM 3332 N N . SER A 1 402 ? -54.817 -55.867 183.057 1.00 79.00 402 SER A N 1
ATOM 3333 C CA . SER A 1 402 ? -53.487 -56.447 183.290 1.00 79.00 402 SER A CA 1
ATOM 3334 C C . SER A 1 402 ? -53.057 -56.329 184.761 1.00 79.00 402 SER A C 1
ATOM 3336 O O . SER A 1 402 ? -52.615 -57.316 185.349 1.00 79.00 402 SER A O 1
ATOM 3338 N N . ILE A 1 403 ? -53.308 -55.180 185.400 1.00 78.81 403 ILE A N 1
ATOM 3339 C CA . ILE A 1 403 ? -53.044 -54.920 186.821 1.00 78.81 403 ILE A CA 1
ATOM 3340 C C . ILE A 1 403 ? -53.948 -55.792 187.697 1.00 78.81 403 ILE A C 1
ATOM 3342 O O . ILE A 1 403 ? -53.472 -56.383 188.660 1.00 78.81 403 ILE A O 1
ATOM 3346 N N . ASN A 1 404 ? -55.220 -55.985 187.339 1.00 78.56 404 ASN A N 1
ATOM 3347 C CA . ASN A 1 404 ? -56.097 -56.936 188.027 1.00 78.56 404 ASN A CA 1
ATOM 3348 C C . ASN A 1 404 ? -55.623 -58.391 187.870 1.00 78.56 404 ASN A C 1
ATOM 3350 O O . ASN A 1 404 ? -55.728 -59.174 188.815 1.00 78.56 404 ASN A O 1
ATOM 3354 N N . ALA A 1 405 ? -55.073 -58.776 186.714 1.00 78.75 405 ALA A N 1
ATOM 3355 C CA . ALA A 1 405 ? -54.455 -60.091 186.544 1.00 78.75 405 ALA A CA 1
ATOM 3356 C C . ALA A 1 405 ? -53.168 -60.236 187.384 1.00 78.75 405 ALA A C 1
ATOM 3358 O O . ALA A 1 405 ? -52.942 -61.294 187.977 1.00 78.75 405 ALA A O 1
ATOM 3359 N N . LEU A 1 406 ? -52.365 -59.172 187.495 1.00 81.19 406 LEU A N 1
ATOM 3360 C CA . LEU A 1 406 ? -51.184 -59.105 188.358 1.00 81.19 406 LEU A CA 1
ATOM 3361 C C . LEU A 1 406 ? -51.571 -59.211 189.842 1.00 81.19 406 LEU A C 1
ATOM 3363 O O . LEU A 1 406 ? -51.058 -60.079 190.540 1.00 81.19 406 LEU A O 1
ATOM 3367 N N . LEU A 1 407 ? -52.543 -58.419 190.304 1.00 76.75 407 LEU A N 1
ATOM 3368 C CA . LEU A 1 407 ? -53.077 -58.454 191.669 1.00 76.75 407 LEU A CA 1
ATOM 3369 C C . LEU A 1 407 ? -53.691 -59.811 192.022 1.00 76.75 407 LEU A C 1
ATOM 3371 O O . LEU A 1 407 ? -53.493 -60.287 193.135 1.00 76.75 407 LEU A O 1
ATOM 3375 N N . ARG A 1 408 ? -54.383 -60.485 191.093 1.00 79.25 408 ARG A N 1
ATOM 3376 C CA . ARG A 1 408 ? -54.873 -61.860 191.315 1.00 79.25 408 ARG A CA 1
ATOM 3377 C C . ARG A 1 408 ? -53.725 -62.859 191.483 1.00 79.25 408 ARG A C 1
ATOM 3379 O O . ARG A 1 408 ? -53.800 -63.70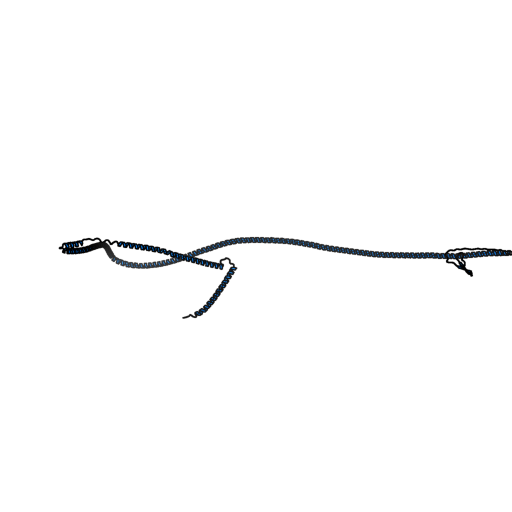5 192.375 1.00 79.25 408 ARG A O 1
ATOM 3386 N N . ARG A 1 409 ? -52.661 -62.752 190.676 1.00 79.62 409 ARG A N 1
ATOM 3387 C CA . ARG A 1 409 ? -51.445 -63.577 190.819 1.00 79.62 409 ARG A CA 1
ATOM 3388 C C . ARG A 1 409 ? -50.744 -63.301 192.148 1.00 79.62 409 ARG A C 1
ATOM 3390 O O . ARG A 1 409 ? -50.503 -64.242 192.887 1.00 79.62 409 ARG A O 1
ATOM 3397 N N . ILE A 1 410 ? -50.535 -62.034 192.503 1.00 78.75 410 ILE A N 1
ATOM 3398 C CA . ILE A 1 410 ? -49.960 -61.613 193.788 1.00 78.75 410 ILE A CA 1
ATOM 3399 C C . ILE A 1 410 ? -50.817 -62.106 194.964 1.00 78.75 410 ILE A C 1
ATOM 3401 O O . ILE A 1 410 ? -50.273 -62.658 195.911 1.00 78.75 410 ILE A O 1
ATOM 3405 N N . ARG A 1 411 ? -52.153 -62.006 194.904 1.00 78.75 411 ARG A N 1
ATOM 3406 C CA . ARG A 1 411 ? -53.045 -62.524 195.960 1.00 78.75 411 ARG A CA 1
ATOM 3407 C C . ARG A 1 411 ? -52.960 -64.046 196.103 1.00 78.75 411 ARG A C 1
ATOM 3409 O O . ARG A 1 411 ? -53.069 -64.551 197.214 1.00 78.75 411 ARG A O 1
ATOM 3416 N N . THR A 1 412 ? -52.763 -64.766 194.999 1.00 79.19 412 THR A N 1
ATOM 3417 C CA . THR A 1 412 ? -52.561 -66.225 195.009 1.00 79.19 412 THR A CA 1
ATOM 3418 C C . THR A 1 412 ? -51.184 -66.579 195.574 1.00 79.19 412 THR A C 1
ATOM 3420 O O . THR A 1 412 ? -51.101 -67.394 196.484 1.00 79.19 412 THR A O 1
ATOM 3423 N N . ASP A 1 413 ? -50.121 -65.904 195.125 1.00 78.69 413 ASP A N 1
ATOM 3424 C CA . ASP A 1 413 ? -48.761 -66.074 195.652 1.00 78.69 413 ASP A CA 1
ATOM 3425 C C . ASP A 1 413 ? -48.705 -65.765 197.171 1.00 78.69 413 ASP A C 1
ATOM 3427 O O . ASP A 1 413 ? -48.074 -66.508 197.921 1.00 78.69 413 ASP A O 1
ATOM 3431 N N . ILE A 1 414 ? -49.434 -64.744 197.654 1.00 78.00 414 ILE A N 1
ATOM 3432 C CA . ILE A 1 414 ? -49.581 -64.417 199.089 1.00 78.00 414 ILE A CA 1
ATOM 3433 C C . ILE A 1 414 ? -50.375 -65.488 199.845 1.00 78.00 414 ILE A C 1
ATOM 3435 O O . ILE A 1 414 ? -49.983 -65.858 200.950 1.00 78.00 414 ILE A O 1
ATOM 3439 N N . HIS A 1 415 ? -51.475 -66.003 199.284 1.00 78.19 415 HIS A N 1
ATOM 3440 C CA . HIS A 1 415 ? -52.243 -67.074 199.928 1.00 78.19 415 HIS A CA 1
ATOM 3441 C C . HIS A 1 415 ? -51.382 -68.334 200.085 1.00 78.19 415 HIS A C 1
ATOM 3443 O O . HIS A 1 415 ? -51.329 -68.898 201.177 1.00 78.19 415 HIS A O 1
ATOM 3449 N N . ASN A 1 416 ? -50.640 -68.711 199.043 1.00 75.56 416 ASN A N 1
ATOM 3450 C CA . ASN A 1 416 ? -49.700 -69.830 199.078 1.00 75.56 416 ASN A CA 1
ATOM 3451 C C . ASN A 1 416 ? -48.570 -69.578 200.096 1.00 75.56 416 ASN A C 1
ATOM 3453 O O . ASN A 1 416 ? -48.184 -70.480 200.831 1.00 75.56 416 ASN A O 1
ATOM 3457 N N . ALA A 1 417 ? -48.064 -68.343 200.202 1.00 71.31 417 ALA A N 1
ATOM 3458 C CA . ALA A 1 417 ? -47.090 -67.980 201.233 1.00 71.31 417 ALA A CA 1
ATOM 3459 C C . ALA A 1 417 ? -47.673 -68.081 202.659 1.00 71.31 417 ALA A C 1
ATOM 3461 O O . ALA A 1 417 ? -46.960 -68.476 203.582 1.00 71.31 417 ALA A O 1
ATOM 3462 N N . SER A 1 418 ? -48.960 -67.765 202.847 1.00 68.88 418 SER A N 1
ATOM 3463 C CA . SER A 1 418 ? -49.615 -67.776 204.164 1.00 68.88 418 SER A CA 1
ATOM 3464 C C . SER A 1 418 ? -49.765 -69.174 204.779 1.00 68.88 418 SER A C 1
ATOM 3466 O O . SER A 1 418 ? -49.793 -69.299 206.002 1.00 68.88 418 SER A O 1
ATOM 3468 N N . GLU A 1 419 ? -49.760 -70.236 203.969 1.00 73.12 419 GLU A N 1
ATOM 3469 C CA . GLU A 1 419 ? -49.772 -71.621 204.465 1.00 73.12 419 GLU A CA 1
ATOM 3470 C C . GLU A 1 419 ? -48.479 -71.973 205.229 1.00 73.12 419 GLU A C 1
ATOM 3472 O O . GLU A 1 419 ? -48.491 -72.802 206.138 1.00 73.12 419 GLU A O 1
ATOM 3477 N N . PHE A 1 420 ? -47.372 -71.273 204.952 1.00 74.75 420 PHE A N 1
ATOM 3478 C CA . PHE A 1 420 ? -46.086 -71.458 205.634 1.00 74.75 420 PHE A CA 1
ATOM 3479 C C . PHE A 1 420 ? -45.917 -70.600 206.901 1.00 74.75 420 PHE A C 1
ATOM 3481 O O . PHE A 1 420 ? -44.814 -70.531 207.440 1.00 74.75 420 PHE A O 1
ATOM 3488 N N . VAL A 1 421 ? -46.975 -69.960 207.418 1.00 69.00 421 VAL A N 1
ATOM 3489 C CA . VAL A 1 421 ? -46.900 -69.063 208.596 1.00 69.00 421 VAL A CA 1
ATOM 3490 C C . VAL A 1 421 ? -46.332 -69.735 209.856 1.00 69.00 421 VAL A C 1
ATOM 3492 O O . VAL A 1 421 ? -45.673 -69.064 210.648 1.00 69.00 421 VAL A O 1
ATOM 3495 N N . GLN A 1 422 ? -46.503 -71.051 210.028 1.00 70.00 422 GLN A N 1
ATOM 3496 C CA . GLN A 1 422 ? -45.900 -71.797 211.148 1.00 70.00 422 GLN A CA 1
ATOM 3497 C C . GLN A 1 422 ? -44.453 -72.273 210.881 1.00 70.00 422 GLN A C 1
ATOM 3499 O O . GLN A 1 422 ? -43.790 -72.763 211.792 1.00 70.00 422 GLN A O 1
ATOM 3504 N N . GLU A 1 423 ? -43.921 -72.092 209.666 1.00 76.50 423 GLU A N 1
ATOM 3505 C CA . GLU A 1 423 ? -42.564 -72.489 209.261 1.00 76.50 423 GLU A CA 1
ATOM 3506 C C . GLU A 1 423 ? -41.710 -71.271 208.832 1.00 76.50 423 GLU A C 1
ATOM 3508 O O . GLU A 1 423 ? -41.480 -71.040 207.637 1.00 76.50 423 GLU A O 1
ATOM 3513 N N . PRO A 1 424 ? -41.160 -70.489 209.785 1.00 74.88 424 PRO A N 1
ATOM 3514 C CA . PRO A 1 424 ? -40.588 -69.164 209.512 1.00 74.88 424 PRO A CA 1
ATOM 3515 C C . PRO A 1 424 ? -39.377 -69.141 208.561 1.00 74.88 424 PRO A C 1
ATOM 3517 O O . PRO A 1 424 ? -39.058 -68.087 208.013 1.00 74.88 424 PRO A O 1
ATOM 3520 N N . LYS A 1 425 ? -38.701 -70.278 208.324 1.00 76.62 425 LYS A N 1
ATOM 3521 C CA . LYS A 1 425 ? -37.649 -70.376 207.294 1.00 76.62 425 LYS A CA 1
ATOM 3522 C C . LYS A 1 425 ? -38.237 -70.440 205.878 1.00 76.62 425 LYS A C 1
ATOM 3524 O O . LYS A 1 425 ? -37.863 -69.619 205.049 1.00 76.62 425 LYS A O 1
ATOM 3529 N N . LYS A 1 426 ? -39.195 -71.342 205.617 1.00 74.88 426 LYS A N 1
ATOM 3530 C CA . LYS A 1 426 ? -39.843 -71.474 204.295 1.00 74.88 426 LYS A CA 1
ATOM 3531 C C . LYS A 1 426 ? -40.604 -70.202 203.914 1.00 74.88 426 LYS A C 1
ATOM 3533 O O . LYS A 1 426 ? -40.486 -69.735 202.785 1.00 74.88 426 LYS A O 1
ATOM 3538 N N . LEU A 1 427 ? -41.307 -69.599 204.879 1.00 74.94 427 LEU A N 1
ATOM 3539 C CA . LEU A 1 427 ? -42.015 -68.327 204.705 1.00 74.94 427 LEU A CA 1
ATOM 3540 C C . LEU A 1 427 ? -41.087 -67.201 204.213 1.00 74.94 427 LEU A C 1
ATOM 3542 O O . LEU A 1 427 ? -41.423 -66.476 203.278 1.00 74.94 427 LEU A O 1
ATOM 3546 N N . LYS A 1 428 ? -39.897 -67.073 204.817 1.00 77.62 428 LYS A N 1
ATOM 3547 C CA . LYS A 1 428 ? -38.899 -66.055 204.456 1.00 77.62 428 LYS A CA 1
ATOM 3548 C C . LYS A 1 428 ? -38.432 -66.191 203.006 1.00 77.62 428 LYS A C 1
ATOM 3550 O O . LYS A 1 428 ? -38.293 -65.179 202.317 1.00 77.62 428 LYS A O 1
ATOM 3555 N N . ASP A 1 429 ? -38.197 -67.418 202.553 1.00 78.19 429 ASP A N 1
ATOM 3556 C CA . ASP A 1 429 ? -37.715 -67.669 201.197 1.00 78.19 429 ASP A CA 1
ATOM 3557 C C . ASP A 1 429 ? -38.839 -67.500 200.159 1.00 78.19 429 ASP A C 1
ATOM 3559 O O . ASP A 1 429 ? -38.611 -66.860 199.135 1.00 78.19 429 ASP A O 1
ATOM 3563 N N . ALA A 1 430 ? -40.079 -67.906 200.468 1.00 75.62 430 ALA A N 1
ATOM 3564 C CA . ALA A 1 430 ? -41.250 -67.619 199.630 1.00 75.62 430 ALA A CA 1
ATOM 3565 C C . ALA A 1 430 ? -41.468 -66.104 199.417 1.00 75.62 430 ALA A C 1
ATOM 3567 O O . ALA A 1 430 ? -41.652 -65.648 198.285 1.00 75.62 430 ALA A O 1
ATOM 3568 N N . ILE A 1 431 ? -41.374 -65.304 200.489 1.00 75.38 431 ILE A N 1
ATOM 3569 C CA . ILE A 1 431 ? -41.493 -63.836 200.426 1.00 75.38 431 ILE A CA 1
ATOM 3570 C C . ILE A 1 431 ? -40.347 -63.217 199.605 1.00 75.38 431 ILE A C 1
ATOM 3572 O O . ILE A 1 431 ? -40.587 -62.327 198.786 1.00 75.38 431 ILE A O 1
ATOM 3576 N N . LYS A 1 432 ? -39.109 -63.715 199.747 1.00 76.31 432 LYS A N 1
ATOM 3577 C CA . LYS A 1 432 ? -37.980 -63.312 198.887 1.00 76.31 432 LYS A CA 1
ATOM 3578 C C . LYS A 1 432 ? -38.237 -63.597 197.406 1.00 76.31 432 LYS A C 1
ATOM 3580 O O . LYS A 1 432 ? -37.945 -62.748 196.565 1.00 76.31 432 LYS A O 1
ATOM 3585 N N . THR A 1 433 ? -38.772 -64.774 197.077 1.00 75.94 433 THR A N 1
ATOM 3586 C CA . THR A 1 433 ? -39.069 -65.158 195.689 1.00 75.94 433 THR A CA 1
ATOM 3587 C C . THR A 1 433 ? -40.163 -64.277 195.081 1.00 75.94 433 THR A C 1
ATOM 3589 O O . THR A 1 433 ? -40.059 -63.909 193.913 1.00 75.94 433 THR A O 1
ATOM 3592 N N . MET A 1 434 ? -41.166 -63.867 195.867 1.00 73.88 434 MET A N 1
ATOM 3593 C CA . MET A 1 434 ? -42.133 -62.849 195.445 1.00 73.88 434 MET A CA 1
ATOM 3594 C C . MET A 1 434 ? -41.478 -61.490 195.161 1.00 73.88 434 MET A C 1
ATOM 3596 O O . MET A 1 434 ? -41.766 -60.889 194.129 1.00 73.88 434 MET A O 1
ATOM 3600 N N . TYR A 1 435 ? -40.603 -61.003 196.047 1.00 72.12 435 TYR A N 1
ATOM 3601 C CA . TYR A 1 435 ? -40.011 -59.664 195.932 1.00 72.12 435 TYR A CA 1
ATOM 3602 C C . TYR A 1 435 ? -39.248 -59.457 194.611 1.00 72.12 435 TYR A C 1
ATOM 3604 O O . TYR A 1 435 ? -39.441 -58.455 193.928 1.00 72.12 435 TYR A O 1
ATOM 3612 N N . HIS A 1 436 ? -38.446 -60.440 194.188 1.00 70.50 436 HIS A N 1
ATOM 3613 C CA . HIS A 1 436 ? -37.700 -60.360 192.924 1.00 70.50 436 HIS A CA 1
ATOM 3614 C C . HIS A 1 436 ? -38.568 -60.486 191.656 1.00 70.50 436 HIS A C 1
ATOM 3616 O O . HIS A 1 436 ? -38.088 -60.198 190.564 1.00 70.50 436 HIS A O 1
ATOM 3622 N N . LYS A 1 437 ? -39.830 -60.919 191.769 1.00 73.19 437 LYS A N 1
ATOM 3623 C CA . LYS A 1 437 ? -40.708 -61.243 190.629 1.00 73.19 437 LYS A CA 1
ATOM 3624 C C . LYS A 1 437 ? -41.510 -60.042 190.102 1.00 73.19 437 LYS A C 1
ATOM 3626 O O . LYS A 1 437 ? -42.043 -60.126 188.998 1.00 73.19 437 LYS A O 1
ATOM 3631 N N . TYR A 1 438 ? -41.619 -58.954 190.873 1.00 72.69 438 TYR A N 1
ATOM 3632 C CA . TYR A 1 438 ? -42.635 -57.913 190.649 1.00 72.69 438 TYR A CA 1
ATOM 3633 C C . TYR A 1 438 ? -42.132 -56.447 190.703 1.00 72.69 438 TYR A C 1
ATOM 3635 O O . TYR A 1 438 ? -42.967 -55.546 190.728 1.00 72.69 438 TYR A O 1
ATOM 3643 N N . CYS A 1 439 ? -40.814 -56.171 190.738 1.00 60.50 439 CYS A N 1
ATOM 3644 C CA . CYS A 1 439 ? -40.292 -54.826 191.079 1.00 60.50 439 CYS A CA 1
ATOM 3645 C C . CYS A 1 439 ? -39.031 -54.327 190.311 1.00 60.50 439 CYS A C 1
ATOM 3647 O O . CYS A 1 439 ? -38.155 -53.753 190.955 1.00 60.50 439 CYS A O 1
ATOM 3649 N N . GLN A 1 440 ? -38.891 -54.522 188.986 1.00 48.12 440 GLN A N 1
ATOM 3650 C CA . GLN A 1 440 ? -37.823 -53.869 188.180 1.00 48.12 440 GLN A CA 1
ATOM 3651 C C . GLN A 1 440 ? -38.266 -53.474 186.750 1.00 48.12 440 GLN A C 1
ATOM 3653 O O . GLN A 1 440 ? -39.067 -54.173 186.128 1.00 48.12 440 GLN A O 1
ATOM 3658 N N . ASP A 1 441 ? -37.715 -52.358 186.254 1.00 48.91 441 ASP A N 1
ATOM 3659 C CA . ASP A 1 441 ? -38.215 -51.529 185.135 1.00 48.91 441 ASP A CA 1
ATOM 3660 C C . ASP A 1 441 ? -37.613 -51.836 183.743 1.00 48.91 441 ASP A C 1
ATOM 3662 O O . ASP A 1 441 ? -36.608 -52.546 183.634 1.00 48.91 441 ASP A O 1
ATOM 3666 N N . LYS A 1 442 ? -38.201 -51.274 182.663 1.00 46.06 442 LYS A N 1
ATOM 3667 C CA . LYS A 1 442 ? -37.685 -51.350 181.272 1.00 46.06 442 LYS A CA 1
ATOM 3668 C C . LYS A 1 442 ? -38.136 -50.198 180.347 1.00 46.06 442 LYS A C 1
ATOM 3670 O O . LYS A 1 442 ? -39.297 -50.171 179.962 1.00 46.06 442 LYS A O 1
ATOM 3675 N N . ASP A 1 443 ? -37.179 -49.417 179.835 1.00 42.84 443 ASP A N 1
ATOM 3676 C CA . ASP A 1 443 ? -37.329 -48.490 178.690 1.00 42.84 443 ASP A CA 1
ATOM 3677 C C . ASP A 1 443 ? -36.073 -48.553 177.789 1.00 42.84 443 ASP A C 1
ATOM 3679 O O . ASP A 1 443 ? -35.046 -47.969 178.131 1.00 42.84 443 ASP A O 1
ATOM 3683 N N . PHE A 1 444 ? -36.084 -49.313 176.673 1.00 42.75 444 PHE A N 1
ATOM 3684 C CA . PHE A 1 444 ? -34.845 -49.531 175.881 1.00 42.75 444 PHE A CA 1
ATOM 3685 C C . PHE A 1 444 ? -34.984 -49.967 174.391 1.00 42.75 444 PHE A C 1
ATOM 3687 O O . PHE A 1 444 ? -34.009 -50.434 173.810 1.00 42.75 444 PHE A O 1
ATOM 3694 N N . ALA A 1 445 ? -36.157 -49.905 173.742 1.00 42.28 445 ALA A N 1
ATOM 3695 C CA . ALA A 1 445 ? -36.417 -50.770 172.566 1.00 42.28 445 ALA A CA 1
ATOM 3696 C C . ALA A 1 445 ? -36.456 -50.145 171.143 1.00 42.28 445 ALA A C 1
ATOM 3698 O O . ALA A 1 445 ? -36.426 -50.905 170.176 1.00 42.28 445 ALA A O 1
ATOM 3699 N N . SER A 1 446 ? -36.567 -48.821 170.960 1.00 42.94 446 SER A N 1
ATOM 3700 C CA . SER A 1 446 ? -37.379 -48.303 169.826 1.00 42.94 446 SER A CA 1
ATOM 3701 C C . SER A 1 446 ? -36.692 -47.517 168.681 1.00 42.94 446 SER A C 1
ATOM 3703 O O . SER A 1 446 ? -37.407 -46.920 167.882 1.00 42.94 446 SER A O 1
ATOM 3705 N N . SER A 1 447 ? -35.357 -47.462 168.546 1.00 42.16 447 SER A N 1
ATOM 3706 C CA . SER A 1 447 ? -34.693 -46.429 167.702 1.00 42.16 447 SER A CA 1
ATOM 3707 C C . SER A 1 447 ? -34.140 -46.841 166.317 1.00 42.16 447 SER A C 1
ATOM 3709 O O . SER A 1 447 ? -33.325 -46.104 165.770 1.00 42.16 447 SER A O 1
ATOM 3711 N N . CYS A 1 448 ? -34.498 -47.997 165.742 1.00 41.81 448 CYS A N 1
ATOM 3712 C CA . CYS A 1 448 ? -33.742 -48.588 164.609 1.00 41.81 448 CYS A CA 1
ATOM 3713 C C . CYS A 1 448 ? -34.451 -48.581 163.228 1.00 41.81 448 CYS A C 1
ATOM 3715 O O . CYS A 1 448 ? -34.042 -49.302 162.324 1.00 41.81 448 CYS A O 1
ATOM 3717 N N . GLY A 1 449 ? -35.541 -47.822 163.054 1.00 49.41 449 GLY A N 1
ATOM 3718 C CA . GLY A 1 449 ? -36.447 -47.989 161.900 1.00 49.41 449 GLY A CA 1
ATOM 3719 C C . GLY A 1 449 ? -36.289 -47.048 160.693 1.00 49.41 449 GLY A C 1
ATOM 3720 O O . GLY A 1 449 ? -36.934 -47.298 159.681 1.00 49.41 449 GLY A O 1
ATOM 3721 N N . GLN A 1 450 ? -35.516 -45.957 160.778 1.00 50.25 450 GLN A N 1
ATOM 3722 C CA . GLN A 1 450 ? -35.735 -44.782 159.904 1.00 50.25 450 GLN A CA 1
ATOM 3723 C C . GLN A 1 450 ? -34.808 -44.631 158.675 1.00 50.25 450 GLN A C 1
ATOM 3725 O O . GLN A 1 450 ? -35.164 -43.898 157.757 1.00 50.25 450 GLN A O 1
ATOM 3730 N N . ASP A 1 451 ? -33.665 -45.322 158.592 1.00 52.31 451 ASP A N 1
ATOM 3731 C CA . ASP A 1 451 ? -32.642 -45.044 157.554 1.00 52.31 451 ASP A CA 1
ATOM 3732 C C . ASP A 1 451 ? -32.962 -45.550 156.128 1.00 52.31 451 ASP A C 1
ATOM 3734 O O . ASP A 1 451 ? -32.298 -45.166 155.164 1.00 52.31 451 ASP A O 1
ATOM 3738 N N . ILE A 1 452 ? -33.947 -46.439 155.959 1.00 61.62 452 ILE A N 1
ATOM 3739 C CA . ILE A 1 452 ? -34.132 -47.191 154.700 1.00 61.62 452 ILE A CA 1
ATOM 3740 C C . ILE A 1 452 ? -34.835 -46.363 153.608 1.00 61.62 452 ILE A C 1
ATOM 3742 O O . ILE A 1 452 ? -34.573 -46.546 152.417 1.00 61.62 452 ILE A O 1
ATOM 3746 N N . GLU A 1 453 ? -35.726 -45.445 153.984 1.00 62.47 453 GLU A N 1
ATOM 3747 C CA . GLU A 1 453 ? -36.663 -44.815 153.043 1.00 62.47 453 GLU A CA 1
ATOM 3748 C C . GLU A 1 453 ? -35.996 -43.760 152.136 1.00 62.47 453 GLU A C 1
ATOM 3750 O O . GLU A 1 453 ? -36.304 -43.671 150.945 1.00 62.47 453 GLU A O 1
ATOM 3755 N N . ALA A 1 454 ? -34.988 -43.043 152.647 1.00 65.38 454 ALA A N 1
ATOM 3756 C CA . ALA A 1 454 ? -34.303 -41.959 151.934 1.00 65.38 454 ALA A CA 1
ATOM 3757 C C . ALA A 1 454 ? -33.511 -42.405 150.682 1.00 65.38 454 ALA A C 1
ATOM 3759 O O . ALA A 1 454 ? -33.277 -41.606 149.774 1.00 65.38 454 ALA A O 1
ATOM 3760 N N . GLN A 1 455 ? -33.096 -43.676 150.591 1.00 65.75 455 GLN A N 1
ATOM 3761 C CA . GLN A 1 455 ? -32.308 -44.161 149.445 1.00 65.75 455 GLN A CA 1
ATOM 3762 C C . GLN A 1 455 ? -33.149 -44.379 148.173 1.00 65.75 455 GLN A C 1
ATOM 3764 O O . GLN A 1 455 ? -32.617 -44.319 147.063 1.00 65.75 455 GLN A O 1
ATOM 3769 N N . MET A 1 456 ? -34.461 -44.602 148.311 1.00 70.56 456 MET A N 1
ATOM 3770 C CA . MET A 1 456 ? -35.359 -44.912 147.187 1.00 70.56 456 MET A CA 1
ATOM 3771 C C . MET A 1 456 ? -35.646 -43.708 146.275 1.00 70.56 456 MET A C 1
ATOM 3773 O O . MET A 1 456 ? -36.016 -43.888 145.111 1.00 70.56 456 MET A O 1
ATOM 3777 N N . GLU A 1 457 ? -35.501 -42.482 146.780 1.00 70.94 457 GLU A N 1
ATOM 3778 C CA . GLU A 1 457 ? -35.883 -41.268 146.052 1.00 70.94 457 GLU A CA 1
ATOM 3779 C C . GLU A 1 457 ? -34.824 -40.833 145.023 1.00 70.94 457 GLU A C 1
ATOM 3781 O O . GLU A 1 457 ? -35.159 -40.521 143.876 1.00 70.94 457 GLU A O 1
ATOM 3786 N N . PHE A 1 458 ? -33.536 -40.919 145.381 1.00 72.62 458 PHE A N 1
ATOM 3787 C CA . PHE A 1 458 ? -32.411 -40.537 144.513 1.00 72.62 458 PHE A CA 1
ATOM 3788 C C . PHE A 1 458 ? -32.372 -41.290 143.173 1.00 72.62 458 PHE A C 1
ATOM 3790 O O . PHE A 1 458 ? -31.993 -40.716 142.149 1.00 72.62 458 PHE A O 1
ATOM 3797 N N . LEU A 1 459 ? -32.789 -42.561 143.146 1.00 71.00 459 LEU A N 1
ATOM 3798 C CA . LEU A 1 459 ? -32.774 -43.378 141.927 1.00 71.00 459 LEU A CA 1
ATOM 3799 C C . LEU A 1 459 ? -33.705 -42.831 140.832 1.00 71.00 459 LEU A C 1
ATOM 3801 O O . LEU A 1 459 ? -33.348 -42.870 139.654 1.00 71.00 459 LEU A O 1
ATOM 3805 N N . ARG A 1 460 ? -34.861 -42.265 141.206 1.00 78.62 460 ARG A N 1
ATOM 3806 C CA . ARG A 1 460 ? -35.875 -41.780 140.248 1.00 78.62 460 ARG A CA 1
ATOM 3807 C C . ARG A 1 460 ? -35.406 -40.550 139.469 1.00 78.62 460 ARG A C 1
ATOM 3809 O O . ARG A 1 460 ? -35.758 -40.385 138.304 1.00 78.62 460 ARG A O 1
ATOM 3816 N N . GLN A 1 461 ? -34.594 -39.696 140.093 1.00 70.25 461 GLN A N 1
ATOM 3817 C CA . GLN A 1 461 ? -34.128 -38.448 139.478 1.00 70.25 461 GLN A CA 1
ATOM 3818 C C . GLN A 1 461 ? -33.113 -38.697 138.345 1.00 70.25 461 GLN A C 1
ATOM 3820 O O . GLN A 1 461 ? -33.100 -37.965 137.354 1.00 70.25 461 GLN A O 1
ATOM 3825 N N . ARG A 1 462 ? -32.304 -39.765 138.438 1.00 79.69 462 ARG A N 1
ATOM 3826 C CA . ARG A 1 462 ? -31.283 -40.099 137.426 1.00 79.69 462 ARG A CA 1
ATOM 3827 C C . ARG A 1 462 ? -31.899 -40.510 136.081 1.00 79.69 462 ARG A C 1
ATOM 3829 O O . ARG A 1 462 ? -31.438 -40.084 135.024 1.00 79.69 462 ARG A O 1
ATOM 3836 N N . GLU A 1 463 ? -32.981 -41.286 136.131 1.00 76.19 463 GLU A N 1
ATOM 3837 C CA . GLU A 1 463 ? -33.666 -41.870 134.966 1.00 76.19 463 GLU A CA 1
ATOM 3838 C C . GLU A 1 463 ? -34.334 -40.822 134.047 1.00 76.19 463 GLU A C 1
ATOM 3840 O O . GLU A 1 463 ? -34.627 -41.086 132.877 1.00 76.19 463 GLU A O 1
ATOM 3845 N N . HIS A 1 464 ? -34.585 -39.612 134.559 1.00 75.69 464 HIS A N 1
ATOM 3846 C CA . HIS A 1 464 ? -35.128 -38.503 133.773 1.00 75.69 464 HIS A CA 1
ATOM 3847 C C . HIS A 1 464 ? -34.062 -37.868 132.859 1.00 75.69 464 HIS A C 1
ATOM 3849 O O . HIS A 1 464 ? -34.336 -37.562 131.698 1.00 75.69 464 HIS A O 1
ATOM 3855 N N . LEU A 1 465 ? -32.825 -37.733 133.352 1.00 72.44 465 LEU A N 1
ATOM 3856 C CA . LEU A 1 465 ? -31.713 -37.089 132.638 1.00 72.44 465 LEU A CA 1
ATOM 3857 C C . LEU A 1 465 ? -31.120 -37.972 131.524 1.00 72.44 465 LEU A C 1
ATOM 3859 O O . LEU A 1 465 ? -30.680 -37.467 130.493 1.00 72.44 465 LEU A O 1
ATOM 3863 N N . GLU A 1 466 ? -31.158 -39.298 131.677 1.00 76.75 466 GLU A N 1
ATOM 3864 C CA . GLU A 1 466 ? -30.685 -40.239 130.646 1.00 76.75 466 GLU A CA 1
ATOM 3865 C C . GLU A 1 466 ? -31.559 -40.197 129.367 1.00 76.75 466 GLU A C 1
ATOM 3867 O O . GLU A 1 466 ? -31.065 -40.392 128.247 1.00 76.75 466 GLU A O 1
ATOM 3872 N N . ARG A 1 467 ? -32.849 -39.848 129.500 1.00 73.25 467 ARG A N 1
ATOM 3873 C CA . ARG A 1 467 ? -33.793 -39.745 128.371 1.00 73.25 467 ARG A CA 1
ATOM 3874 C C . ARG A 1 467 ? -33.546 -38.519 127.487 1.00 73.25 467 ARG A C 1
ATOM 3876 O O . ARG A 1 467 ? -33.593 -38.637 126.263 1.00 73.25 467 ARG A O 1
ATOM 3883 N N . THR A 1 468 ? -33.249 -37.353 128.064 1.00 71.75 468 THR A N 1
ATOM 3884 C CA . THR A 1 468 ? -33.063 -36.106 127.292 1.00 71.75 468 THR A CA 1
ATOM 3885 C C . THR A 1 468 ? -31.778 -36.119 126.459 1.00 71.75 468 THR A C 1
ATOM 3887 O O . THR A 1 468 ? -31.797 -35.718 125.294 1.00 71.75 468 THR A O 1
ATOM 3890 N N . ILE A 1 469 ? -30.689 -36.679 126.996 1.00 74.62 469 ILE A N 1
ATOM 3891 C CA . ILE A 1 469 ? -29.415 -36.874 126.275 1.00 74.62 469 ILE A CA 1
ATOM 3892 C C . ILE A 1 469 ? -29.606 -37.758 125.029 1.00 74.62 469 ILE A C 1
ATOM 3894 O O . ILE A 1 469 ? -29.028 -37.496 123.970 1.00 74.62 469 ILE A O 1
ATOM 3898 N N . SER A 1 470 ? -30.455 -38.783 125.134 1.00 72.75 470 SER A N 1
ATOM 3899 C CA . SER A 1 470 ? -30.745 -39.712 124.036 1.00 72.75 470 SER A CA 1
ATOM 3900 C C . SER A 1 470 ? -31.426 -39.023 122.844 1.00 72.75 470 SER A C 1
ATOM 3902 O O . SER A 1 470 ? -31.098 -39.324 121.696 1.00 72.75 470 SER A O 1
ATOM 3904 N N . SER A 1 471 ? -32.300 -38.040 123.098 1.00 68.94 471 SER A N 1
ATOM 3905 C CA . SER A 1 471 ? -32.968 -37.258 122.046 1.00 68.94 471 SER A CA 1
ATOM 3906 C C . SER A 1 471 ? -31.975 -36.445 121.206 1.00 68.94 471 SER A C 1
ATOM 3908 O O . SER A 1 471 ? -32.023 -36.473 119.976 1.00 68.94 471 SER A O 1
ATOM 3910 N N . LEU A 1 472 ? -31.036 -35.752 121.862 1.00 63.31 472 LEU A N 1
ATOM 3911 C CA . LEU A 1 472 ? -30.072 -34.869 121.192 1.00 63.31 472 LEU A CA 1
ATOM 3912 C C . LEU A 1 472 ? -29.096 -35.644 120.289 1.00 63.31 472 LEU A C 1
ATOM 3914 O O . LEU A 1 472 ? -28.749 -35.175 119.205 1.00 63.31 472 LEU A O 1
ATOM 3918 N N . LYS A 1 473 ? -28.715 -36.870 120.677 1.00 65.69 473 LYS A N 1
ATOM 3919 C CA . LYS A 1 473 ? -27.894 -37.759 119.835 1.00 65.69 473 LYS A CA 1
ATOM 3920 C C . LYS A 1 473 ? -28.562 -38.121 118.506 1.00 65.69 473 LYS A C 1
ATOM 3922 O O . LYS A 1 473 ? -27.868 -38.264 117.501 1.00 65.69 473 LYS A O 1
ATOM 3927 N N . HIS A 1 474 ? -29.886 -38.285 118.483 1.00 67.00 474 HIS A N 1
ATOM 3928 C CA . HIS A 1 474 ? -30.585 -38.719 117.274 1.00 67.00 474 HIS A CA 1
ATOM 3929 C C . HIS A 1 474 ? -30.601 -37.621 116.198 1.00 67.00 474 HIS A C 1
ATOM 3931 O O . HIS A 1 474 ? -30.419 -37.909 115.016 1.00 67.00 474 HIS A O 1
ATOM 3937 N N . GLN A 1 475 ? -30.721 -36.357 116.610 1.00 62.81 475 GLN A N 1
ATOM 3938 C CA . GLN A 1 475 ? -30.795 -35.199 115.715 1.00 62.81 475 GLN A CA 1
ATOM 3939 C C . GLN A 1 475 ? -29.508 -35.020 114.881 1.00 62.81 475 GLN A C 1
ATOM 3941 O O . GLN A 1 475 ? -29.582 -34.874 113.662 1.00 62.81 475 GLN A O 1
ATOM 3946 N N . ILE A 1 476 ? -28.337 -35.162 115.517 1.00 62.88 476 ILE A N 1
ATOM 3947 C CA . ILE A 1 476 ? -27.008 -35.047 114.880 1.00 62.88 476 ILE A CA 1
ATOM 3948 C C . ILE A 1 476 ? -26.777 -36.141 113.819 1.00 62.88 476 ILE A C 1
ATOM 3950 O O . ILE A 1 476 ? -26.102 -35.912 112.817 1.00 62.88 476 ILE A O 1
ATOM 3954 N N . SER A 1 477 ? -27.362 -37.332 113.990 1.00 58.94 477 SER A N 1
ATOM 3955 C CA . SER A 1 477 ? -27.155 -38.452 113.056 1.00 58.94 477 SER A CA 1
ATOM 3956 C C . SER A 1 477 ? -27.717 -38.210 111.647 1.00 58.94 477 SER A C 1
ATOM 3958 O O . SER A 1 477 ? -27.267 -38.838 110.689 1.00 58.94 477 SER A O 1
ATOM 3960 N N . LYS A 1 478 ? -28.681 -37.291 111.497 1.00 60.28 478 LYS A N 1
ATOM 3961 C CA . LYS A 1 478 ? -29.431 -37.107 110.246 1.00 60.28 478 LYS A CA 1
ATOM 3962 C C . LYS A 1 478 ? -28.671 -36.282 109.199 1.00 60.28 478 LYS A C 1
ATOM 3964 O O . LYS A 1 478 ? -28.766 -36.578 108.008 1.00 60.28 478 LYS A O 1
ATOM 3969 N N . GLU A 1 479 ? -27.867 -35.308 109.631 1.00 51.75 479 GLU A N 1
ATOM 3970 C CA . GLU A 1 479 ? -27.099 -34.413 108.745 1.00 51.75 479 GLU A CA 1
ATOM 3971 C C . GLU A 1 479 ? -25.953 -35.118 108.000 1.00 51.75 479 GLU A C 1
ATOM 3973 O O . GLU A 1 479 ? -25.528 -34.667 106.938 1.00 51.75 479 GLU A O 1
ATOM 3978 N N . ALA A 1 480 ? -25.478 -36.264 108.503 1.00 53.41 480 ALA A N 1
ATOM 3979 C CA . ALA A 1 480 ? -24.397 -37.028 107.878 1.00 53.41 480 ALA A CA 1
ATOM 3980 C C . ALA A 1 480 ? -24.769 -37.646 106.511 1.00 53.41 480 ALA A C 1
ATOM 3982 O O . ALA A 1 480 ? -23.880 -38.000 105.737 1.00 53.41 480 ALA A O 1
ATOM 3983 N N . SER A 1 481 ? -26.065 -37.776 106.204 1.00 55.34 481 SER A N 1
ATOM 3984 C CA . SER A 1 481 ? -26.564 -38.504 105.025 1.00 55.34 481 SER A CA 1
ATOM 3985 C C . SER A 1 481 ? -26.424 -37.749 103.691 1.00 55.34 481 SER A C 1
ATOM 3987 O O . SER A 1 481 ? -26.116 -38.364 102.672 1.00 55.34 481 SER A O 1
ATOM 3989 N N . GLY A 1 482 ? -26.561 -36.417 103.683 1.00 57.22 482 GLY A N 1
ATOM 3990 C CA . GLY A 1 482 ? -26.675 -35.604 102.455 1.00 57.22 482 GLY A CA 1
ATOM 3991 C C . GLY A 1 482 ? -25.420 -35.493 101.567 1.00 57.22 482 GLY A C 1
ATOM 3992 O O . GLY A 1 482 ? -25.437 -34.781 100.562 1.00 57.22 482 GLY A O 1
ATOM 3993 N N . LYS A 1 483 ? -24.317 -36.167 101.920 1.00 58.41 483 LYS A N 1
ATOM 3994 C CA . LYS A 1 483 ? -23.049 -36.137 101.165 1.00 58.41 483 LYS A CA 1
ATOM 3995 C C . LYS A 1 483 ? -22.909 -37.235 100.101 1.00 58.41 483 LYS A C 1
ATOM 3997 O O . LYS A 1 483 ? -21.982 -37.157 99.302 1.00 58.41 483 LYS A O 1
ATOM 4002 N N . MET A 1 484 ? -23.796 -38.235 100.076 1.00 58.09 484 MET A N 1
ATOM 4003 C CA . MET A 1 484 ? -23.770 -39.293 99.051 1.00 58.09 484 MET A CA 1
ATOM 4004 C C . MET A 1 484 ? -24.508 -38.888 97.767 1.00 58.09 484 MET A C 1
ATOM 4006 O O . MET A 1 484 ? -23.952 -39.011 96.676 1.00 58.09 484 MET A O 1
ATOM 4010 N N . ASP A 1 485 ? -25.723 -38.345 97.876 1.00 58.69 485 ASP A N 1
ATOM 4011 C CA . ASP A 1 485 ? -26.542 -38.004 96.699 1.00 58.69 485 ASP A CA 1
ATOM 4012 C C . ASP A 1 485 ? -25.912 -36.895 95.839 1.00 58.69 485 ASP A C 1
ATOM 4014 O O . ASP A 1 485 ? -26.014 -36.904 94.613 1.00 58.69 485 ASP A O 1
ATOM 4018 N N . THR A 1 486 ? -25.177 -35.976 96.471 1.00 61.31 486 THR A N 1
ATOM 4019 C CA . THR A 1 486 ? -24.420 -34.918 95.784 1.00 61.31 486 THR A CA 1
ATOM 4020 C C . THR A 1 486 ? -23.258 -35.459 94.946 1.00 61.31 486 THR A C 1
ATOM 4022 O O . THR A 1 486 ? -22.981 -34.905 93.883 1.00 61.31 486 THR A O 1
ATOM 4025 N N . TYR A 1 487 ? -22.622 -36.563 95.354 1.00 67.69 487 TYR A N 1
ATOM 4026 C CA . TYR A 1 487 ? -21.603 -37.244 94.544 1.00 67.69 487 TYR A CA 1
ATOM 4027 C C . TYR A 1 487 ? -22.218 -37.935 93.322 1.00 67.69 487 TYR A C 1
ATOM 4029 O O . TYR A 1 487 ? -21.714 -37.786 92.210 1.00 67.69 487 TYR A O 1
ATOM 4037 N N . ARG A 1 488 ? -23.345 -38.630 93.516 1.00 71.88 488 ARG A N 1
ATOM 4038 C CA . ARG A 1 488 ? -24.057 -39.363 92.459 1.00 71.88 488 ARG A CA 1
ATOM 4039 C C . ARG A 1 488 ? -24.513 -38.447 91.320 1.00 71.88 488 ARG A C 1
ATOM 4041 O O . ARG A 1 488 ? -24.254 -38.730 90.155 1.00 71.88 488 ARG A O 1
ATOM 4048 N N . ILE A 1 489 ? -25.096 -37.297 91.663 1.00 67.75 489 ILE A N 1
ATOM 4049 C CA . ILE A 1 489 ? -25.499 -36.272 90.686 1.00 67.75 489 ILE A CA 1
ATOM 4050 C C . ILE A 1 489 ? -24.278 -35.708 89.933 1.00 67.75 489 ILE A C 1
ATOM 4052 O O . ILE A 1 489 ? -24.385 -35.358 88.757 1.00 67.75 489 ILE A O 1
ATOM 4056 N N . MET A 1 490 ? -23.100 -35.630 90.562 1.00 66.62 490 MET A N 1
ATOM 4057 C CA . MET A 1 490 ? -21.880 -35.158 89.895 1.00 66.62 490 MET A CA 1
ATOM 4058 C C . MET A 1 490 ? -21.311 -36.192 88.905 1.00 66.62 490 MET A C 1
ATOM 4060 O O . MET A 1 490 ? -20.815 -35.817 87.843 1.00 66.62 490 MET A O 1
ATOM 4064 N N . GLU A 1 491 ? -21.434 -37.486 89.212 1.00 73.31 491 GLU A N 1
ATOM 4065 C CA . GLU A 1 491 ? -21.041 -38.594 88.331 1.00 73.31 491 GLU A CA 1
ATOM 4066 C C . GLU A 1 491 ? -21.982 -38.730 87.117 1.00 73.31 491 GLU A C 1
ATOM 4068 O O . GLU A 1 491 ? -21.521 -38.841 85.979 1.00 73.31 491 GLU A O 1
ATOM 4073 N N . GLU A 1 492 ? -23.295 -38.592 87.321 1.00 74.38 492 GLU A N 1
ATOM 4074 C CA . GLU A 1 492 ? -24.279 -38.559 86.230 1.00 74.38 492 GLU A CA 1
ATOM 4075 C C . GLU A 1 492 ? -24.018 -37.372 85.277 1.00 74.38 492 GLU A C 1
ATOM 4077 O O . GLU A 1 492 ? -23.937 -37.560 84.060 1.00 74.38 492 GLU A O 1
ATOM 4082 N N . ASN A 1 493 ? -23.749 -36.170 85.804 1.00 72.06 493 ASN A N 1
ATOM 4083 C CA . ASN A 1 493 ? -23.363 -35.012 84.983 1.00 72.06 493 ASN A CA 1
ATOM 4084 C C . ASN A 1 493 ? -22.032 -35.213 84.227 1.00 72.06 493 ASN A C 1
ATOM 4086 O O . ASN A 1 493 ? -21.896 -34.739 83.097 1.00 72.06 493 ASN A O 1
ATOM 4090 N N . SER A 1 494 ? -21.067 -35.942 84.801 1.00 78.56 494 SER A N 1
ATOM 4091 C CA . SER A 1 494 ? -19.820 -36.319 84.115 1.00 78.56 494 SER A CA 1
ATOM 4092 C C . SER A 1 494 ? -20.096 -37.174 82.868 1.00 78.56 494 SER A C 1
ATOM 4094 O O . SER A 1 494 ? -19.576 -36.886 81.786 1.00 78.56 494 SER A O 1
ATOM 4096 N N . SER A 1 495 ? -20.985 -38.170 82.983 1.00 75.75 495 SER A N 1
ATOM 4097 C CA . SER A 1 495 ? -21.370 -39.029 81.852 1.00 75.75 495 SER A CA 1
ATOM 4098 C C . SER A 1 495 ? -22.055 -38.248 80.720 1.00 75.75 495 SER A C 1
ATOM 4100 O O . SER A 1 495 ? -21.679 -38.383 79.554 1.00 75.75 495 SER A O 1
ATOM 4102 N N . LEU A 1 496 ? -22.964 -37.326 81.056 1.00 77.44 496 LEU A N 1
ATOM 4103 C CA . LEU A 1 496 ? -23.655 -36.479 80.078 1.00 77.44 496 LEU A CA 1
ATOM 4104 C C . LEU A 1 496 ? -22.693 -35.545 79.323 1.00 77.44 496 LEU A C 1
ATOM 4106 O O . LEU A 1 496 ? -22.891 -35.277 78.138 1.00 77.44 496 LEU A O 1
ATOM 4110 N N . ILE A 1 497 ? -21.619 -35.075 79.968 1.00 76.19 497 ILE A N 1
ATOM 4111 C CA . ILE A 1 497 ? -20.579 -34.263 79.315 1.00 76.19 497 ILE A CA 1
ATOM 4112 C C . ILE A 1 497 ? -19.760 -35.098 78.316 1.00 76.19 497 ILE A C 1
ATOM 4114 O O . ILE A 1 497 ? -19.408 -34.589 77.246 1.00 76.19 497 ILE A O 1
ATOM 4118 N N . LEU A 1 498 ? -19.480 -36.372 78.615 1.00 78.62 498 LEU A N 1
ATOM 4119 C CA . LEU A 1 498 ? -18.840 -37.289 77.664 1.00 78.62 498 LEU A CA 1
ATOM 4120 C C . LEU A 1 498 ? -19.728 -37.515 76.433 1.00 78.62 498 LEU A C 1
ATOM 4122 O O . LEU A 1 498 ? -19.255 -37.334 75.310 1.00 78.62 498 LEU A O 1
ATOM 4126 N N . ASP A 1 499 ? -21.017 -37.795 76.621 1.00 80.06 499 ASP A N 1
ATOM 4127 C CA . ASP A 1 499 ? -21.942 -38.022 75.505 1.00 80.06 499 ASP A CA 1
ATOM 4128 C C . ASP A 1 499 ? -22.191 -36.768 74.661 1.00 80.06 499 ASP A C 1
ATOM 4130 O O . ASP A 1 499 ? -22.191 -36.844 73.430 1.00 80.06 499 ASP A O 1
ATOM 4134 N N . ILE A 1 500 ? -22.278 -35.582 75.273 1.00 79.88 500 ILE A N 1
ATOM 4135 C CA . ILE A 1 500 ? -22.316 -34.307 74.538 1.00 79.88 500 ILE A CA 1
ATOM 4136 C C . ILE A 1 500 ? -21.060 -34.130 73.669 1.00 79.88 500 ILE A C 1
ATOM 4138 O O . ILE A 1 500 ? -21.153 -33.645 72.538 1.00 79.88 500 ILE A O 1
ATOM 4142 N N . ASN A 1 501 ? -19.881 -34.535 74.147 1.00 78.75 501 ASN A N 1
ATOM 4143 C CA . ASN A 1 501 ? -18.644 -34.448 73.368 1.00 78.75 501 ASN A CA 1
ATOM 4144 C C . ASN A 1 501 ? -18.551 -35.528 72.272 1.00 78.75 501 ASN A C 1
ATOM 4146 O O . ASN A 1 501 ? -18.097 -35.222 71.165 1.00 78.75 501 ASN A O 1
ATOM 4150 N N . ASN A 1 502 ? -19.066 -36.737 72.514 1.00 80.12 502 ASN A N 1
ATOM 4151 C CA . ASN A 1 502 ? -19.214 -37.784 71.497 1.00 80.12 502 ASN A CA 1
ATOM 4152 C C . ASN A 1 502 ? -20.165 -37.338 70.371 1.00 80.12 502 ASN A C 1
ATOM 4154 O O . ASN A 1 502 ? -19.821 -37.429 69.190 1.00 80.12 502 ASN A O 1
ATOM 4158 N N . LEU A 1 503 ? -21.319 -36.758 70.718 1.00 77.56 503 LEU A N 1
ATOM 4159 C CA . LEU A 1 503 ? -22.281 -36.196 69.765 1.00 77.56 503 LEU A CA 1
ATOM 4160 C C . LEU A 1 503 ? -21.692 -35.015 68.976 1.00 77.56 503 LEU A C 1
ATOM 4162 O O . LEU A 1 503 ? -21.903 -34.918 67.767 1.00 77.56 503 LEU A O 1
ATOM 4166 N N . ARG A 1 504 ? -20.883 -34.154 69.610 1.00 79.94 504 ARG A N 1
ATOM 4167 C CA . ARG A 1 504 ? -20.129 -33.090 68.916 1.00 79.94 504 ARG A CA 1
ATOM 4168 C C . ARG A 1 504 ? -19.109 -33.649 67.919 1.00 79.94 504 ARG A C 1
ATOM 4170 O O . ARG A 1 504 ? -18.977 -33.093 66.830 1.00 79.94 504 ARG A O 1
ATOM 4177 N N . MET A 1 505 ? -18.421 -34.748 68.239 1.00 77.19 505 MET A N 1
ATOM 4178 C CA . MET A 1 505 ? -17.525 -35.423 67.288 1.00 77.19 505 MET A CA 1
ATOM 4179 C C . MET A 1 505 ? -18.294 -36.077 66.134 1.00 77.19 505 MET A C 1
ATOM 4181 O O . MET A 1 505 ? -17.894 -35.920 64.980 1.00 77.19 505 MET A O 1
ATOM 4185 N N . ALA A 1 506 ? -19.429 -36.726 66.405 1.00 76.50 506 ALA A N 1
ATOM 4186 C CA . ALA A 1 506 ? -20.301 -37.279 65.369 1.00 76.50 506 ALA A CA 1
ATOM 4187 C C . ALA A 1 506 ? -20.830 -36.185 64.420 1.00 76.50 506 ALA A C 1
ATOM 4189 O O . ALA A 1 506 ? -20.769 -36.341 63.201 1.00 76.50 506 ALA A O 1
ATOM 4190 N N . LEU A 1 507 ? -21.253 -35.034 64.956 1.00 77.00 507 LEU A N 1
ATOM 4191 C CA . LEU A 1 507 ? -21.694 -33.875 64.172 1.00 77.00 507 LEU A CA 1
ATOM 4192 C C . LEU A 1 507 ? -20.541 -33.268 63.350 1.00 77.00 507 LEU A C 1
ATOM 4194 O O . LEU A 1 507 ? -20.738 -32.894 62.193 1.00 77.00 507 LEU A O 1
ATOM 4198 N N . LYS A 1 508 ? -19.314 -33.243 63.890 1.00 80.50 508 LYS A N 1
ATOM 4199 C CA . LYS A 1 508 ? -18.098 -32.814 63.171 1.00 80.50 508 LYS A CA 1
ATOM 4200 C C . LYS A 1 508 ? -17.701 -33.771 62.037 1.00 80.50 508 LYS A C 1
ATOM 4202 O O . LYS A 1 508 ? -17.188 -33.328 61.012 1.00 80.50 508 LYS A O 1
ATOM 4207 N N . LEU A 1 509 ? -17.951 -35.072 62.192 1.00 77.56 509 LEU A N 1
ATOM 4208 C CA . LEU A 1 509 ? -17.764 -36.071 61.132 1.00 77.56 509 LEU A CA 1
ATOM 4209 C C . LEU A 1 509 ? -18.864 -35.982 60.064 1.00 77.56 509 LEU A C 1
ATOM 4211 O O . LEU A 1 509 ? -18.558 -36.034 58.876 1.00 77.56 509 LEU A O 1
ATOM 4215 N N . ALA A 1 510 ? -20.121 -35.776 60.465 1.00 72.62 510 ALA A N 1
ATOM 4216 C CA . ALA A 1 510 ? -21.235 -35.573 59.541 1.00 72.62 510 ALA A CA 1
ATOM 4217 C C . ALA A 1 510 ? -21.051 -34.300 58.696 1.00 72.62 510 ALA A C 1
ATOM 4219 O O . ALA A 1 510 ? -21.187 -34.349 57.477 1.00 72.62 510 ALA A O 1
ATOM 4220 N N . THR A 1 511 ? -20.655 -33.183 59.316 1.00 74.75 511 THR A N 1
ATOM 4221 C CA . THR A 1 511 ? -20.340 -31.935 58.594 1.00 74.75 511 THR A CA 1
ATOM 4222 C C . THR A 1 511 ? -19.114 -32.069 57.693 1.00 74.75 511 THR A C 1
ATOM 4224 O O . THR A 1 511 ? -19.165 -31.583 56.568 1.00 74.75 511 THR A O 1
ATOM 4227 N N . ARG A 1 512 ? -18.063 -32.809 58.091 1.00 74.25 512 ARG A N 1
ATOM 4228 C CA . ARG A 1 512 ? -16.971 -33.174 57.165 1.00 74.25 512 ARG A CA 1
ATOM 4229 C C . ARG A 1 512 ? -17.485 -33.918 55.935 1.00 74.25 512 ARG A C 1
ATOM 4231 O O . ARG A 1 512 ? -17.188 -33.507 54.818 1.00 74.25 512 ARG A O 1
ATOM 4238 N N . LYS A 1 513 ? -18.312 -34.946 56.135 1.00 72.00 513 LYS A N 1
ATOM 4239 C CA . LYS A 1 513 ? -18.883 -35.748 55.045 1.00 72.00 513 LYS A CA 1
ATOM 4240 C C . LYS A 1 513 ? -19.785 -34.920 54.119 1.00 72.00 513 LYS A C 1
ATOM 4242 O O . LYS A 1 513 ? -19.780 -35.136 52.912 1.00 72.00 513 LYS A O 1
ATOM 4247 N N . ILE A 1 514 ? -20.497 -33.928 54.662 1.00 70.69 514 ILE A N 1
ATOM 4248 C CA . ILE A 1 514 ? -21.233 -32.926 53.876 1.00 70.69 514 ILE A CA 1
ATOM 4249 C C . ILE A 1 514 ? -20.261 -32.065 53.056 1.00 70.69 514 ILE A C 1
ATOM 4251 O O . ILE A 1 514 ? -20.425 -31.997 51.843 1.00 70.69 514 ILE A O 1
ATOM 4255 N N . THR A 1 515 ? -19.199 -31.502 53.648 1.00 71.31 515 THR A N 1
ATOM 4256 C CA . THR A 1 515 ? -18.211 -30.703 52.889 1.00 71.31 515 THR A CA 1
ATOM 4257 C C . THR A 1 515 ? -17.446 -31.516 51.835 1.00 71.31 515 THR A C 1
ATOM 4259 O O . THR A 1 515 ? -17.103 -30.995 50.776 1.00 71.31 515 THR A O 1
ATOM 4262 N N . GLU A 1 516 ? -17.225 -32.813 52.070 1.00 66.94 516 GLU A N 1
ATOM 4263 C CA . GLU A 1 516 ? -16.681 -33.745 51.077 1.00 66.94 516 GLU A CA 1
ATOM 4264 C C . GLU A 1 516 ? -17.661 -33.912 49.904 1.00 66.94 516 GLU A C 1
ATOM 4266 O O . GLU A 1 516 ? -17.265 -33.741 48.750 1.00 66.94 516 GLU A O 1
ATOM 4271 N N . MET A 1 517 ? -18.953 -34.131 50.174 1.00 61.38 517 MET A N 1
ATOM 4272 C CA . MET A 1 517 ? -19.995 -34.190 49.139 1.00 61.38 517 MET A CA 1
ATOM 4273 C C . MET A 1 517 ? -20.163 -32.857 48.386 1.00 61.38 517 MET A C 1
ATOM 4275 O O . MET A 1 517 ? -20.280 -32.870 47.164 1.00 61.38 517 MET A O 1
ATOM 4279 N N . GLU A 1 518 ? -20.093 -31.708 49.061 1.00 61.28 518 GLU A N 1
ATOM 4280 C CA . GLU A 1 518 ? -20.095 -30.374 48.435 1.00 61.28 518 GLU A CA 1
ATOM 4281 C C . GLU A 1 518 ? -18.871 -30.145 47.533 1.00 61.28 518 GLU A C 1
ATOM 4283 O O . GLU A 1 518 ? -18.985 -29.494 46.491 1.00 61.28 518 GLU A O 1
ATOM 4288 N N . SER A 1 519 ? -17.709 -30.703 47.896 1.00 59.47 519 SER A N 1
ATOM 4289 C CA . SER A 1 519 ? -16.494 -30.648 47.072 1.00 59.47 519 SER A CA 1
ATOM 4290 C C . SER A 1 519 ? -16.592 -31.538 45.825 1.00 59.47 519 SER A C 1
ATOM 4292 O O . SER A 1 519 ? -16.181 -31.124 44.740 1.00 59.47 519 SER A O 1
ATOM 4294 N N . ILE A 1 520 ? -17.220 -32.715 45.945 1.00 56.47 520 ILE A N 1
ATOM 4295 C CA . ILE A 1 520 ? -17.518 -33.619 44.822 1.00 56.47 520 ILE A CA 1
ATOM 4296 C C . ILE A 1 520 ? -18.543 -32.975 43.873 1.00 56.47 520 ILE A C 1
ATOM 4298 O O . ILE A 1 520 ? -18.378 -33.040 42.654 1.00 56.47 520 ILE A O 1
ATOM 4302 N N . LEU A 1 521 ? -19.552 -32.293 44.426 1.00 54.78 521 LEU A N 1
ATOM 4303 C CA . LEU A 1 521 ? -20.559 -31.520 43.688 1.00 54.78 521 LEU A CA 1
ATOM 4304 C C . LEU A 1 521 ? -20.034 -30.175 43.143 1.00 54.78 521 LEU A C 1
ATOM 4306 O O . LEU A 1 521 ? -20.736 -29.512 42.384 1.00 54.78 521 LEU A O 1
ATOM 4310 N N . GLY A 1 522 ? -18.804 -29.775 43.487 1.00 57.81 522 GLY A N 1
ATOM 4311 C CA . GLY A 1 522 ? -18.123 -28.608 42.916 1.00 57.81 522 GLY A CA 1
ATOM 4312 C C . GLY A 1 522 ? -18.685 -27.241 43.327 1.00 57.81 522 GLY A C 1
ATOM 4313 O O . GLY A 1 522 ? -18.394 -26.250 42.665 1.00 57.81 522 GLY A O 1
ATOM 4314 N N . LEU A 1 523 ? -19.478 -27.160 44.400 1.00 55.41 523 LEU A N 1
ATOM 4315 C CA . LEU A 1 523 ? -20.220 -25.940 44.762 1.00 55.41 523 LEU A CA 1
ATOM 4316 C C . LEU A 1 523 ? -19.363 -24.842 45.425 1.00 55.41 523 LEU A C 1
ATOM 4318 O O . LEU A 1 523 ? -19.798 -23.696 45.505 1.00 55.41 523 LEU A O 1
ATOM 4322 N N . ASN A 1 524 ? -18.143 -25.171 45.867 1.00 51.62 524 ASN A N 1
ATOM 4323 C CA . ASN A 1 524 ? -17.277 -24.284 46.658 1.00 51.62 524 ASN A CA 1
ATOM 4324 C C . ASN A 1 524 ? -16.055 -23.711 45.902 1.00 51.62 524 ASN A C 1
ATOM 4326 O O . ASN A 1 524 ? -15.135 -23.190 46.533 1.00 51.62 524 ASN A O 1
ATOM 4330 N N . SER A 1 525 ? -16.032 -23.733 44.561 1.00 43.34 525 SER A N 1
ATOM 4331 C CA . SER A 1 525 ? -15.053 -22.967 43.768 1.00 43.34 525 SER A CA 1
ATOM 4332 C C . SER A 1 525 ? -15.720 -22.122 42.678 1.00 43.34 525 SER A C 1
ATOM 4334 O O . SER A 1 525 ? -16.535 -22.590 41.885 1.00 43.34 525 SER A O 1
ATOM 4336 N N . LYS A 1 526 ? -15.366 -20.831 42.623 1.00 53.62 526 LYS A N 1
ATOM 4337 C CA . LYS A 1 526 ? -15.812 -19.939 41.545 1.00 53.62 526 LYS A CA 1
ATOM 4338 C C . LYS A 1 526 ? -15.041 -20.282 40.267 1.00 53.62 526 LYS A C 1
ATOM 4340 O O . LYS A 1 526 ? -13.817 -20.216 40.270 1.00 53.62 526 LYS A O 1
ATOM 4345 N N . ASN A 1 527 ? -15.784 -20.556 39.193 1.00 52.56 527 ASN A N 1
ATOM 4346 C CA . ASN A 1 527 ? -15.324 -20.889 37.836 1.00 52.56 527 ASN A CA 1
ATOM 4347 C C . ASN A 1 527 ? -14.740 -22.310 37.671 1.00 52.56 527 ASN A C 1
ATOM 4349 O O . ASN A 1 527 ? -13.529 -22.507 37.699 1.00 52.56 527 ASN A O 1
ATOM 4353 N N . ILE A 1 528 ? -15.612 -23.283 37.381 1.00 49.88 528 ILE A N 1
ATOM 4354 C CA . ILE A 1 528 ? -15.242 -24.562 36.743 1.00 49.88 528 ILE A CA 1
ATOM 4355 C C . ILE A 1 528 ? -15.390 -24.404 35.221 1.00 49.88 528 ILE A C 1
ATOM 4357 O O . ILE A 1 528 ? -16.347 -23.786 34.750 1.00 49.88 528 ILE A O 1
ATOM 4361 N N . SER A 1 529 ? -14.462 -24.959 34.434 1.00 55.62 529 SER A N 1
ATOM 4362 C CA . SER A 1 529 ? -14.501 -24.853 32.969 1.00 55.62 529 SER A CA 1
ATOM 4363 C C . SER A 1 529 ? -15.668 -25.653 32.358 1.00 55.62 529 SER A C 1
ATOM 4365 O O . SER A 1 529 ? -15.883 -26.803 32.756 1.00 55.62 529 SER A O 1
ATOM 4367 N N . PRO A 1 530 ? -16.378 -25.145 31.325 1.00 58.28 530 PRO A N 1
ATOM 4368 C CA . PRO A 1 530 ? -17.449 -25.890 30.652 1.00 58.28 530 PRO A CA 1
ATOM 4369 C C . PRO A 1 530 ? -17.026 -27.263 30.103 1.00 58.28 530 PRO A C 1
ATOM 4371 O O . PRO A 1 530 ? -17.855 -28.171 30.025 1.00 58.28 530 PRO A O 1
ATOM 4374 N N . LYS A 1 531 ? -15.742 -27.452 29.754 1.00 61.44 531 LYS A N 1
ATOM 4375 C CA . LYS A 1 531 ? -15.209 -28.768 29.350 1.00 61.44 531 LYS A CA 1
ATOM 4376 C C . LYS A 1 531 ? -15.139 -29.755 30.522 1.00 61.44 531 LYS A C 1
ATOM 4378 O O . LYS A 1 531 ? -15.529 -30.906 30.356 1.00 61.44 531 LYS A O 1
ATOM 4383 N N . GLU A 1 532 ? -14.693 -29.315 31.696 1.00 58.06 532 GLU A N 1
ATOM 4384 C CA . GLU A 1 532 ? -14.601 -30.166 32.892 1.00 58.06 532 GLU A CA 1
ATOM 4385 C C . GLU A 1 532 ? -15.981 -30.504 33.456 1.00 58.06 532 GLU A C 1
ATOM 4387 O O . GLU A 1 532 ? -16.233 -31.653 33.816 1.00 58.06 532 GLU A O 1
ATOM 4392 N N . ALA A 1 533 ? -16.897 -29.530 33.471 1.00 56.94 533 ALA A N 1
ATOM 4393 C CA . ALA A 1 533 ? -18.286 -29.754 33.857 1.00 56.94 533 ALA A CA 1
ATOM 4394 C C . ALA A 1 533 ? -18.944 -30.829 32.972 1.00 56.94 533 ALA A C 1
ATOM 4396 O O . ALA A 1 533 ? -19.587 -31.744 33.485 1.00 56.94 533 ALA A O 1
ATOM 4397 N N . LYS A 1 534 ? -18.720 -30.775 31.650 1.00 61.44 534 LYS A N 1
ATOM 4398 C CA . LYS A 1 534 ? -19.253 -31.768 30.706 1.00 61.44 534 LYS A CA 1
ATOM 4399 C C . LYS A 1 534 ? -18.616 -33.154 30.883 1.00 61.44 534 LYS A C 1
ATOM 4401 O O . LYS A 1 534 ? -19.337 -34.145 30.841 1.00 61.44 534 LYS A O 1
ATOM 4406 N N . ALA A 1 535 ? -17.309 -33.230 31.148 1.00 65.38 535 ALA A N 1
ATOM 4407 C CA . ALA A 1 535 ? -16.621 -34.495 31.422 1.00 65.38 535 ALA A CA 1
ATOM 4408 C C . ALA A 1 535 ? -17.101 -35.160 32.730 1.00 65.38 535 ALA A C 1
ATOM 4410 O O . ALA A 1 535 ? -17.411 -36.351 32.740 1.00 65.38 535 ALA A O 1
ATOM 4411 N N . LYS A 1 536 ? -17.239 -34.390 33.821 1.00 59.81 536 LYS A N 1
ATOM 4412 C CA . LYS A 1 536 ? -17.762 -34.902 35.102 1.00 59.81 536 LYS A CA 1
ATOM 4413 C C . LYS A 1 536 ? -19.227 -35.332 35.001 1.00 59.81 536 LYS A C 1
ATOM 4415 O O . LYS A 1 536 ? -19.585 -36.376 35.541 1.00 59.81 536 LYS A O 1
ATOM 4420 N N . LEU A 1 537 ? -20.055 -34.586 34.263 1.00 62.44 537 LEU A N 1
ATOM 4421 C CA . LEU A 1 537 ? -21.439 -34.980 33.978 1.00 62.44 537 LEU A CA 1
ATOM 4422 C C . LEU A 1 537 ? -21.502 -36.322 33.229 1.00 62.44 537 LEU A C 1
ATOM 4424 O O . LEU A 1 537 ? -22.351 -37.150 33.539 1.00 62.44 537 LEU A O 1
ATOM 4428 N N . GLN A 1 538 ? -20.587 -36.565 32.287 1.00 61.88 538 GLN A N 1
ATOM 4429 C CA . GLN A 1 538 ? -20.556 -37.803 31.506 1.00 61.88 538 GLN A CA 1
ATOM 4430 C C . GLN A 1 538 ? -20.193 -39.034 32.362 1.00 61.88 538 GLN A C 1
ATOM 4432 O O . GLN A 1 538 ? -20.869 -40.054 32.253 1.00 61.88 538 GLN A O 1
ATOM 4437 N N . MET A 1 539 ? -19.235 -38.923 33.294 1.00 62.03 539 MET A N 1
ATOM 4438 C CA . MET A 1 539 ? -18.969 -39.976 34.298 1.00 62.03 539 MET A CA 1
ATOM 4439 C C . MET A 1 539 ? -20.156 -40.211 35.256 1.00 62.03 539 MET A C 1
ATOM 4441 O O . MET A 1 539 ? -20.465 -41.351 35.613 1.00 62.03 539 MET A O 1
ATOM 4445 N N . ALA A 1 540 ? -20.850 -39.144 35.665 1.00 57.34 540 ALA A N 1
ATOM 4446 C CA . ALA A 1 540 ? -22.039 -39.249 36.515 1.00 57.34 540 ALA A CA 1
ATOM 4447 C C . ALA A 1 540 ? -23.242 -39.897 35.794 1.00 57.34 540 ALA A C 1
ATOM 4449 O O . ALA A 1 540 ? -24.098 -40.498 36.441 1.00 57.34 540 ALA A O 1
ATOM 4450 N N . ILE A 1 541 ? -23.305 -39.807 34.461 1.00 61.31 541 ILE A N 1
ATOM 4451 C CA . ILE A 1 541 ? -24.311 -40.502 33.646 1.00 61.31 541 ILE A CA 1
ATOM 4452 C C . ILE A 1 541 ? -23.970 -41.991 33.508 1.00 61.31 541 ILE A C 1
ATOM 4454 O O . ILE A 1 541 ? -24.848 -42.812 33.749 1.00 61.31 541 ILE A O 1
ATOM 4458 N N . GLN A 1 542 ? -22.710 -42.354 33.238 1.00 58.12 542 GLN A N 1
ATOM 4459 C CA . GLN A 1 542 ? -22.294 -43.764 33.117 1.00 58.12 542 GLN A CA 1
ATOM 4460 C C . GLN A 1 542 ? -22.607 -44.576 34.387 1.00 58.12 542 GLN A C 1
ATOM 4462 O O . GLN A 1 542 ? -23.279 -45.602 34.324 1.00 58.12 542 GLN A O 1
ATOM 4467 N N . SER A 1 543 ? -22.226 -44.064 35.561 1.00 57.75 543 SER A N 1
ATOM 4468 C CA . SER A 1 543 ? -22.559 -44.706 36.846 1.00 57.75 543 SER A CA 1
ATOM 4469 C C . SER A 1 543 ? -24.069 -44.761 37.131 1.00 57.75 543 SER A C 1
ATOM 4471 O O . SER A 1 543 ? -24.544 -45.686 37.789 1.00 57.75 543 SER A O 1
ATOM 4473 N N . ARG A 1 544 ? -24.862 -43.815 36.608 1.00 61.28 544 ARG A N 1
ATOM 4474 C CA . ARG A 1 544 ? -26.331 -43.868 36.683 1.00 61.28 544 ARG A CA 1
ATOM 4475 C C . ARG A 1 544 ? -26.914 -44.949 35.766 1.00 61.28 544 ARG A C 1
ATOM 4477 O O . ARG A 1 544 ? -27.900 -45.567 36.158 1.00 61.28 544 ARG A O 1
ATOM 4484 N N . GLU A 1 545 ? -26.348 -45.172 34.584 1.00 62.81 545 GLU A N 1
ATOM 4485 C CA . GLU A 1 545 ? -26.783 -46.219 33.647 1.00 62.81 545 GLU A CA 1
ATOM 4486 C C . GLU A 1 545 ? -26.499 -47.618 34.220 1.00 62.81 545 GLU A C 1
ATOM 4488 O O . GLU A 1 545 ? -27.420 -48.428 34.319 1.00 62.81 545 GLU A O 1
ATOM 4493 N N . GLU A 1 546 ? -25.295 -47.854 34.754 1.00 67.31 546 GLU A N 1
ATOM 4494 C CA . GLU A 1 546 ? -24.937 -49.100 35.460 1.00 67.31 546 GLU A CA 1
ATOM 4495 C C . GLU A 1 546 ? -25.880 -49.404 36.642 1.00 67.31 546 GLU A C 1
ATOM 4497 O O . GLU A 1 546 ? -26.352 -50.533 36.817 1.00 67.31 546 GLU A O 1
ATOM 4502 N N . ILE A 1 547 ? -26.205 -48.385 37.447 1.00 67.06 547 ILE A N 1
ATOM 4503 C CA . ILE A 1 547 ? -27.150 -48.507 38.566 1.00 67.06 547 ILE A CA 1
ATOM 4504 C C . ILE A 1 547 ? -28.581 -48.756 38.061 1.00 67.06 547 ILE A C 1
ATOM 4506 O O . ILE A 1 547 ? -29.317 -49.538 38.671 1.00 67.06 547 ILE A O 1
ATOM 4510 N N . HIS A 1 548 ? -28.991 -48.128 36.955 1.00 71.56 548 HIS A N 1
ATOM 4511 C CA . HIS A 1 548 ? -30.318 -48.320 36.370 1.00 71.56 548 HIS A CA 1
ATOM 4512 C C . HIS A 1 548 ? -30.512 -49.762 35.890 1.00 71.56 548 HIS A C 1
ATOM 4514 O O . HIS A 1 548 ? -31.490 -50.395 36.290 1.00 71.56 548 HIS A O 1
ATOM 4520 N N . ASP A 1 549 ? -29.551 -50.313 35.145 1.00 73.62 549 ASP A N 1
ATOM 4521 C CA . ASP A 1 549 ? -29.590 -51.700 34.673 1.00 73.62 549 ASP A CA 1
ATOM 4522 C C . ASP A 1 549 ? -29.545 -52.711 35.828 1.00 73.62 549 ASP A C 1
ATOM 4524 O O . ASP A 1 549 ? -30.306 -53.685 35.826 1.00 73.62 549 ASP A O 1
ATOM 4528 N N . TYR A 1 550 ? -28.740 -52.462 36.869 1.00 75.81 550 TYR A N 1
ATOM 4529 C CA . TYR A 1 550 ? -28.723 -53.299 38.075 1.00 75.81 550 TYR A CA 1
ATOM 4530 C C . TYR A 1 550 ? -30.107 -53.370 38.745 1.00 75.81 550 TYR A C 1
ATOM 4532 O O . TYR A 1 550 ? -30.623 -54.462 39.019 1.00 75.81 550 TYR A O 1
ATOM 4540 N N . TYR A 1 551 ? -30.751 -52.221 38.975 1.00 71.69 551 TYR A N 1
ATOM 4541 C CA . TYR A 1 551 ? -32.081 -52.191 39.586 1.00 71.69 551 TYR A CA 1
ATOM 4542 C C . TYR A 1 551 ? -33.179 -52.699 38.647 1.00 71.69 551 TYR A C 1
ATOM 4544 O O . TYR A 1 551 ? -34.091 -53.381 39.113 1.00 71.69 551 TYR A O 1
ATOM 4552 N N . GLN A 1 552 ? -33.089 -52.470 37.336 1.00 75.38 552 GLN A N 1
ATOM 4553 C CA . GLN A 1 552 ? -34.051 -52.999 36.365 1.00 75.38 552 GLN A CA 1
ATOM 4554 C C . GLN A 1 552 ? -33.933 -54.524 36.207 1.00 75.38 552 GLN A C 1
ATOM 4556 O O . GLN A 1 552 ? -34.946 -55.206 36.034 1.00 75.38 552 GLN A O 1
ATOM 4561 N N . SER A 1 553 ? -32.730 -55.085 36.363 1.00 75.12 553 SER A N 1
ATOM 4562 C CA . SER A 1 553 ? -32.509 -56.531 36.478 1.00 75.12 553 SER A CA 1
ATOM 4563 C C . SER A 1 553 ? -33.140 -57.099 37.758 1.00 75.12 553 SER A C 1
ATOM 4565 O O . SER A 1 553 ? -33.894 -58.074 37.694 1.00 75.12 553 SER A O 1
ATOM 4567 N N . LYS A 1 554 ? -32.968 -56.433 38.913 1.00 76.06 554 LYS A N 1
ATOM 4568 C CA . LYS A 1 554 ? -33.683 -56.804 40.151 1.00 76.06 554 LYS A CA 1
ATOM 4569 C C . LYS A 1 554 ? -35.205 -56.685 40.034 1.00 76.06 554 LYS A C 1
ATOM 4571 O O . LYS A 1 554 ? -35.908 -57.564 40.520 1.00 76.06 554 LYS A O 1
ATOM 4576 N N . ILE A 1 555 ? -35.733 -55.661 39.365 1.00 76.44 555 ILE A N 1
ATOM 4577 C CA . ILE A 1 555 ? -37.181 -55.510 39.139 1.00 76.44 555 ILE A CA 1
ATOM 4578 C C . ILE A 1 555 ? -37.719 -56.663 38.279 1.00 76.44 555 ILE A C 1
ATOM 4580 O O . ILE A 1 555 ? -38.771 -57.212 38.604 1.00 76.44 555 ILE A O 1
ATOM 4584 N N . LYS A 1 556 ? -36.980 -57.111 37.252 1.00 76.38 556 LYS A N 1
ATOM 4585 C CA . LYS A 1 556 ? -37.327 -58.318 36.476 1.00 76.38 556 LYS A CA 1
ATOM 4586 C C . LYS A 1 556 ? -37.327 -59.584 37.346 1.00 76.38 556 LYS A C 1
ATOM 4588 O O . LYS A 1 556 ? -38.263 -60.373 37.247 1.00 76.38 556 LYS A O 1
ATOM 4593 N N . GLN A 1 557 ? -36.347 -59.761 38.237 1.00 74.31 557 GLN A N 1
ATOM 4594 C CA . GLN A 1 557 ? -36.337 -60.879 39.196 1.00 74.31 557 GLN A CA 1
ATOM 4595 C C . GLN A 1 557 ? -37.543 -60.829 40.151 1.00 74.31 557 GLN A C 1
ATOM 4597 O O . GLN A 1 557 ? -38.234 -61.833 40.320 1.00 74.31 557 GLN A O 1
ATOM 4602 N N . CYS A 1 558 ? -37.858 -59.660 40.716 1.00 69.38 558 CYS A N 1
ATOM 4603 C CA . CYS A 1 558 ? -39.041 -59.475 41.558 1.00 69.38 558 CYS A CA 1
ATOM 4604 C C . CYS A 1 558 ? -40.349 -59.745 40.797 1.00 69.38 558 CYS A C 1
ATOM 4606 O O . CYS A 1 558 ? -41.247 -60.366 41.355 1.00 69.38 558 CYS A O 1
ATOM 4608 N N . ALA A 1 559 ? -40.457 -59.349 39.525 1.00 68.50 559 ALA A N 1
ATOM 4609 C CA . ALA A 1 559 ? -41.631 -59.633 38.696 1.00 68.50 559 ALA A CA 1
ATOM 4610 C C . ALA A 1 559 ? -41.832 -61.142 38.455 1.00 68.50 559 ALA A C 1
ATOM 4612 O O . ALA A 1 559 ? -42.962 -61.624 38.520 1.00 68.50 559 ALA A O 1
ATOM 4613 N N . ILE A 1 560 ? -40.749 -61.904 38.254 1.00 73.31 560 ILE A N 1
ATOM 4614 C CA . ILE A 1 560 ? -40.797 -63.374 38.147 1.00 73.31 560 ILE A CA 1
ATOM 4615 C C . ILE A 1 560 ? -41.271 -64.001 39.469 1.00 73.31 560 ILE A C 1
ATOM 4617 O O . ILE A 1 560 ? -42.130 -64.881 39.461 1.00 73.31 560 ILE A O 1
ATOM 4621 N N . ILE A 1 561 ? -40.768 -63.516 40.610 1.00 69.62 561 ILE A N 1
ATOM 4622 C CA . ILE A 1 561 ? -41.178 -63.984 41.944 1.00 69.62 561 ILE A CA 1
ATOM 4623 C C . ILE A 1 561 ? -42.660 -63.665 42.209 1.00 69.62 561 ILE A C 1
ATOM 4625 O O . ILE A 1 561 ? -43.407 -64.537 42.651 1.00 69.62 561 ILE A O 1
ATOM 4629 N N . VAL A 1 562 ? -43.119 -62.452 41.885 1.00 66.94 562 VAL A N 1
ATOM 4630 C CA . VAL A 1 562 ? -44.539 -62.071 41.989 1.00 66.94 562 VAL A CA 1
ATOM 4631 C C . VAL A 1 562 ? -45.409 -62.947 41.083 1.00 66.94 562 VAL A C 1
ATOM 4633 O O . VAL A 1 562 ? -46.450 -63.409 41.538 1.00 66.94 562 VAL A O 1
ATOM 4636 N N . GLY A 1 563 ? -44.963 -63.261 39.862 1.00 66.12 563 GLY A N 1
ATOM 4637 C CA . GLY A 1 563 ? -45.645 -64.192 38.952 1.00 66.12 563 GLY A CA 1
ATOM 4638 C C . GLY A 1 563 ? -45.769 -65.627 39.486 1.00 66.12 563 GLY A C 1
ATOM 4639 O O . GLY A 1 563 ? -46.754 -66.312 39.207 1.00 66.12 563 GLY A O 1
ATOM 4640 N N . TYR A 1 564 ? -44.813 -66.087 40.298 1.00 64.69 564 TYR A N 1
ATOM 4641 C CA . TYR A 1 564 ? -44.929 -67.357 41.023 1.00 64.69 564 TYR A CA 1
ATOM 4642 C C . TYR A 1 564 ? -46.009 -67.294 42.114 1.00 64.69 564 TYR A C 1
ATOM 4644 O O . TYR A 1 564 ? -46.826 -68.212 42.233 1.00 64.69 564 TYR A O 1
ATOM 4652 N N . TYR A 1 565 ? -46.069 -66.203 42.882 1.00 59.12 565 TYR A N 1
ATOM 4653 C CA . TYR A 1 565 ? -47.076 -66.043 43.934 1.00 59.12 565 TYR A CA 1
ATOM 4654 C C . TYR A 1 565 ? -48.493 -65.807 43.386 1.00 59.12 565 TYR A C 1
ATOM 4656 O O . TYR A 1 565 ? -49.433 -66.420 43.893 1.00 59.12 565 TYR A O 1
ATOM 4664 N N . THR A 1 566 ? -48.676 -65.015 42.324 1.00 58.56 566 THR A N 1
ATOM 4665 C CA . THR A 1 566 ? -50.008 -64.780 41.730 1.00 58.56 566 THR A CA 1
ATOM 4666 C C . THR A 1 566 ? -50.615 -66.035 41.106 1.00 58.56 566 THR A C 1
ATOM 4668 O O . THR A 1 566 ? -51.831 -66.188 41.155 1.00 58.56 566 THR A O 1
ATOM 4671 N N . ASN A 1 567 ? -49.802 -66.970 40.606 1.00 58.97 567 ASN A N 1
ATOM 4672 C CA . ASN A 1 567 ? -50.275 -68.287 40.161 1.00 58.97 567 ASN A CA 1
ATOM 4673 C C . ASN A 1 567 ? -50.513 -69.277 41.322 1.00 58.97 567 ASN A C 1
ATOM 4675 O O . ASN A 1 567 ? -51.278 -70.226 41.172 1.00 58.97 567 ASN A O 1
ATOM 4679 N N . SER A 1 568 ? -49.903 -69.054 42.492 1.00 56.94 568 SER A N 1
ATOM 4680 C CA . SER A 1 568 ? -50.059 -69.922 43.674 1.00 56.94 568 SER A CA 1
ATOM 4681 C C . SER A 1 568 ? -51.307 -69.595 44.508 1.00 56.94 568 SER A C 1
ATOM 4683 O O . SER A 1 568 ? -51.931 -70.491 45.078 1.00 56.94 568 SER A O 1
ATOM 4685 N N . VAL A 1 569 ? -51.700 -68.318 44.575 1.00 58.59 569 VAL A N 1
ATOM 4686 C CA . VAL A 1 569 ? -52.839 -67.840 45.386 1.00 58.59 569 VAL A CA 1
ATOM 4687 C C . VAL A 1 569 ? -54.200 -68.444 44.975 1.00 58.59 569 VAL A C 1
ATOM 4689 O O . VAL A 1 569 ? -54.921 -68.887 45.874 1.00 58.59 569 VAL A O 1
ATOM 4692 N N . PRO A 1 570 ? -54.565 -68.561 43.678 1.00 56.28 570 PRO A N 1
ATOM 4693 C CA . PRO A 1 570 ? -55.812 -69.213 43.261 1.00 56.28 570 PRO A CA 1
ATOM 4694 C C . PRO A 1 570 ? -55.902 -70.682 43.694 1.00 56.28 570 PRO A C 1
ATOM 4696 O O . PRO A 1 570 ? -56.981 -71.168 44.032 1.00 56.28 570 PRO A O 1
ATOM 4699 N N . LEU A 1 571 ? -54.764 -71.386 43.733 1.00 54.94 571 LEU A N 1
ATOM 4700 C CA . LEU A 1 571 ? -54.712 -72.794 44.122 1.00 54.94 571 LEU A CA 1
ATOM 4701 C C . LEU A 1 571 ? -55.010 -72.982 45.619 1.00 54.94 571 LEU A C 1
ATOM 4703 O O . LEU A 1 571 ? -55.704 -73.926 45.994 1.00 54.94 571 LEU A O 1
ATOM 4707 N N . LEU A 1 572 ? -54.538 -72.064 46.468 1.00 54.41 572 LEU A N 1
ATOM 4708 C CA . LEU A 1 572 ? -54.780 -72.085 47.916 1.00 54.41 572 LEU A CA 1
ATOM 4709 C C . LEU A 1 572 ? -56.210 -71.663 48.284 1.00 54.41 572 LEU A C 1
ATOM 4711 O O . LEU A 1 572 ? -56.834 -72.306 49.128 1.00 54.41 572 LEU A O 1
ATOM 4715 N N . LEU A 1 573 ? -56.765 -70.647 47.613 1.00 54.16 573 LEU A N 1
ATOM 4716 C CA . LEU A 1 573 ? -58.144 -70.190 47.850 1.00 54.16 573 LEU A CA 1
ATOM 4717 C C . LEU A 1 573 ? -59.206 -71.245 47.487 1.00 54.16 573 LEU A C 1
ATOM 4719 O O . LEU A 1 573 ? -60.297 -71.225 48.048 1.00 54.16 573 LEU A O 1
ATOM 4723 N N . SER A 1 574 ? -58.882 -72.209 46.619 1.00 52.59 574 SER A N 1
ATOM 4724 C CA . SER A 1 574 ? -59.793 -73.302 46.239 1.00 52.59 574 SER A CA 1
ATOM 4725 C C . SER A 1 574 ? -60.038 -74.367 47.326 1.00 52.59 574 SER A C 1
ATOM 4727 O O . SER A 1 574 ? -60.879 -75.241 47.130 1.00 52.59 574 SER A O 1
ATOM 4729 N N . LYS A 1 575 ? -59.315 -74.329 48.460 1.00 56.34 575 LYS A N 1
ATOM 4730 C CA . LYS A 1 575 ? -59.322 -75.405 49.474 1.00 56.34 575 LYS A CA 1
ATOM 4731 C C . LYS A 1 575 ? -59.957 -75.072 50.830 1.00 56.34 575 LYS A C 1
ATOM 4733 O O . LYS A 1 575 ? -60.010 -75.964 51.671 1.00 56.34 575 LYS A O 1
ATOM 4738 N N . MET A 1 576 ? -60.412 -73.841 51.080 1.00 50.28 576 MET A N 1
ATOM 4739 C CA . MET A 1 576 ? -60.889 -73.436 52.417 1.00 50.28 576 MET A CA 1
ATOM 4740 C C . MET A 1 576 ? -62.190 -72.621 52.397 1.00 50.28 576 MET A C 1
ATOM 4742 O O . MET A 1 576 ? -62.192 -71.416 52.638 1.00 50.28 576 MET A O 1
ATOM 4746 N N . SER A 1 577 ? -63.310 -73.305 52.148 1.00 40.16 577 SER A N 1
ATOM 4747 C CA . SER A 1 577 ? -64.676 -72.846 52.446 1.00 40.16 577 SER A CA 1
ATOM 4748 C C . SER A 1 577 ? -65.667 -74.015 52.288 1.00 40.16 577 SER A C 1
ATOM 4750 O O . SER A 1 577 ? -65.499 -74.783 51.339 1.00 40.16 577 SER A O 1
ATOM 4752 N N . PRO A 1 578 ? -66.741 -74.126 53.091 1.00 56.31 578 PRO A N 1
ATOM 4753 C CA . PRO A 1 578 ? -66.840 -73.817 54.522 1.00 56.31 578 PRO A CA 1
ATOM 4754 C C . PRO A 1 578 ? -67.425 -74.994 55.343 1.00 56.31 578 PRO A C 1
ATOM 4756 O O . PRO A 1 578 ? -68.086 -75.877 54.796 1.00 56.31 578 PRO A O 1
ATOM 4759 N N . ALA A 1 579 ? -67.238 -74.962 56.666 1.00 41.59 579 ALA A N 1
ATOM 4760 C CA . ALA A 1 579 ? -67.995 -75.732 57.661 1.00 41.59 579 ALA A CA 1
ATOM 4761 C C . ALA A 1 579 ? -67.955 -74.990 59.007 1.00 41.59 579 ALA A C 1
ATOM 4763 O O . ALA A 1 579 ? -66.856 -74.484 59.331 1.00 41.59 579 ALA A O 1
#

Sequence (579 aa):
MELTYDDLQMITCAMDGSVCIWKLSYTEGKTVKIDMDFKHSEQILIGRGDLVEKQNMIRDLMVRIDELETEHAYQMQKAEQRHAAKVKEVHEGYCAAIEELKEKNEQLETDHTTEVNTMNIEMEKIQTTHSQAMDEMEANFTDKLIVEYDKYEALEARKNRMREDYERRLEELSKKRENDLNETTDNYETLIKELNVQIQELQVAANLRTKEHESIKQQIEDDADREIVELKTNYEKLLYEEQEINLKLRGEAGVMRKKFHSSQKDIEEFKHQVHSLHVEQQKLQQIIVGLGRDISDLKKEIIERDATIQDKEKSISDLKHKNQELDKFKFVLNYKINELKGQIEPKDREIKLKKEQILDMEHELENLQKINSSLDLQLVELREKLNATNNEFIAEHEQNRSINALLRRIRTDIHNASEFVQEPKKLKDAIKTMYHKYCQDKDFASSCGQDIEAQMEFLRQREHLERTISSLKHQISKEASGKMDTYRIMEENSSLILDINNLRMALKLATRKITEMESILGLNSKNISPKEAKAKLQMAIQSREEIHDYYQSKIKQCAIIVGYYTNSVPLLLSKMSPA

Organism: Diploptera punctata (NCBI:txid6984)

pLDDT: mean 77.83, std 14.55, range [25.19, 96.25]

Radius of gyration: 145.33 Å; chains: 1; bounding box: 253×95×422 Å

InterPro domains:
  IPR052993 Cilia- and flagella-associated protein 57 [PTHR32215] (2-557)